Protein 6L3O (pdb70)

InterPro domains:
  IPR001753 Enoyl-CoA hydratase/isomerase-like domain [PF00378] (15-263)
  IPR018376 Enoyl-CoA hydratase/isomerase, conserved site [PS00166] (110-130)
  IPR029045 ClpP/crotonase-like domain superfamily [SSF52096] (8-266)
  IPR051683 Enoyl-CoA Hydratase/Isomerase Domain-Containing Protein [PTHR42964] (9-266)

Sequence (497 aa):
SKYEGRWTTVKVELEAGIAWVTLNRPEKRNAMSPTLNREMVDVLETLEQDADAGVLVLTGAGESWTAGMDLKEYFREVDAGPEILQEKIRREASQWQWKLLRLYAKPTIAMVNGWCFGGGFSPLVACDLAICANEATFGLSEINWGIPPGNLVSKAMADTVGHRQSLYYIMTGKTFDGRKAAEMGLVNDSVPLAELRETTRELALNLLEKNPVVLRAAKNGFKRCRELTWEQNEDYLYAKLDQSRLLDSKYEGRWTTVKVELEAGIAWVTLNRPEKRNAMSPTLNREMVDVLETLEQDADAGVLVLTGAGESWTAGMDLKEYFREVDAGPEILQEKIRREASQWQWKLLRLYAKPTIAMVNGWCFGGGFSPLVACDLAICANEATFGLSEINWGIPPGNLVSKAMADTVGHRQSLYYIMTGKTFDGRKAAEMGLVNDSVPLAELRETTRELALNLLEKNPVVLRAAKNGFKRCRELTWEQNEDYLYAKLDQSRLLDT

Solvent-accessible surface area: 23844 Å² total; per-residue (Å²): 109,120,13,137,79,129,23,112,11,6,120,8,88,43,49,63,22,0,0,3,2,19,0,46,27,54,159,118,104,0,10,8,1,3,50,0,7,85,23,2,24,56,0,4,62,30,0,4,56,13,99,93,1,25,0,7,0,10,8,9,15,57,147,2,0,0,33,1,76,11,57,147,43,22,96,173,49,20,110,91,27,84,52,21,43,24,58,60,6,117,54,22,15,11,28,0,8,60,104,18,5,55,52,7,5,25,5,1,0,0,9,0,21,6,78,0,30,6,17,0,0,3,0,2,27,3,4,34,51,5,7,0,0,51,106,0,32,0,0,1,29,16,78,106,169,65,81,104,26,40,66,61,1,48,116,7,0,65,43,44,5,43,134,196,66,9,74,98,16,33,132,50,8,112,78,11,73,0,96,60,0,20,122,11,39,7,9,92,53,7,15,50,83,103,96,4,108,96,41,0,66,104,45,0,60,62,21,52,139,86,59,93,19,68,29,27,19,61,25,14,1,123,30,79,29,138,102,51,81,236,137,97,16,109,106,45,75,142,52,50,92,67,68,13,174,151,36,105,103,124,12,133,76,131,22,112,12,4,99,4,78,52,62,92,19,2,0,8,1,12,0,47,23,58,131,102,96,0,11,4,1,2,49,0,6,90,23,2,22,56,0,2,65,28,0,7,51,14,100,89,2,25,0,6,0,9,11,8,16,60,115,1,0,0,38,1,82,11,102,154,54,46,94,163,47,22,109,92,24,87,53,22,39,27,47,53,4,122,48,20,8,11,27,0,0,61,104,14,5,56,56,7,4,22,6,2,0,0,15,0,21,6,73,0,31,6,5,0,0,3,0,2,25,3,4,33,50,5,6,0,0,34,108,0,33,0,0,1,24,13,78,110,183,67,95,102,26,36,58,59,0,47,119,8,0,65,42,44,5,44,138,198,65,8,73,106,14,31,132,52,7,114,80,11,69,0,132,61,0,30,126,12,38,8,9,94,56,21,19,57,86,106,98,4,123,78,35,0,86,102,46,0,66,73,22,49,149,93,59,89,16,71,29,24,18,63,26,14,1,121,30,78,30,136,104,50,81,234,140,100,14,108,108,46,74,148,55,50,86,82,69,8,155,131,35,77,150

Nearest PDB structures (foldseek):
  6l3o-assembly1_B  TM=1.004E+00  e=8.135E-52  Pseudomonas putida KT2440
  2j5i-assembly2_I  TM=1.001E+00  e=2.093E-46  Pseudomonas fluorescens
  2vss-assembly1_F  TM=9.925E-01  e=6.133E-47  Pseudomonas fluorescens
  2j5i-assembly1_A  TM=1.001E+00  e=3.025E-46  Pseudomonas fluorescens
  2vsu-assembly1_F  TM=9.927E-01  e=5.941E-46  Pseudomonas fluorescens

Structure (mmCIF, N/CA/C/O backbone):
data_6L3O
#
_entry.id   6L3O
#
_cell.length_a   87.745
_cell.length_b   87.745
_cell.length_c   198.223
_cell.angle_alpha   90.000
_cell.angle_beta   90.000
_cell.angle_gamma   120.000
#
_symmetry.space_group_name_H-M   'H 3'
#
loop_
_entity.id
_entity.type
_entity.pdbx_description
1 polymer 'Hydroxycinnamoyl-CoA hydratase-lyase'
2 water water
#
loop_
_atom_site.group_PDB
_atom_site.id
_atom_site.type_symbol
_atom_site.label_atom_id
_atom_site.label_alt_id
_atom_site.label_comp_id
_atom_site.label_asym_id
_atom_site.label_entity_id
_atom_site.label_seq_id
_atom_site.pdbx_PDB_ins_code
_atom_site.Cartn_x
_atom_site.Cartn_y
_atom_site.Cartn_z
_atom_site.occupancy
_atom_site.B_iso_or_equiv
_atom_site.auth_seq_id
_atom_site.auth_comp_id
_atom_site.auth_asym_id
_atom_site.auth_atom_id
_atom_site.pdbx_PDB_model_num
ATOM 1 N N . SER A 1 2 ? 1.094 -43.833 4.170 1.00 54.48 2 SER A N 1
ATOM 2 C CA . SER A 1 2 ? 0.213 -42.705 3.779 1.00 62.07 2 SER A CA 1
ATOM 3 C C . SER A 1 2 ? 0.226 -42.504 2.258 1.00 60.44 2 SER A C 1
ATOM 4 O O . SER A 1 2 ? 1.151 -42.943 1.618 1.00 71.62 2 SER A O 1
ATOM 7 N N . LYS A 1 3 ? -0.774 -41.800 1.741 1.00 63.15 3 LYS A N 1
ATOM 8 C CA . LYS A 1 3 ? -0.985 -41.551 0.289 1.00 56.60 3 LYS A CA 1
ATOM 9 C C . LYS A 1 3 ? 0.269 -41.097 -0.461 1.00 52.34 3 LYS A C 1
ATOM 10 O O . LYS A 1 3 ? 0.498 -41.622 -1.567 1.00 51.59 3 LYS A O 1
ATOM 16 N N . TYR A 1 4 ? 1.034 -40.155 0.092 1.00 42.22 4 TYR A N 1
ATOM 17 C CA . TYR A 1 4 ? 2.212 -39.635 -0.646 1.00 38.51 4 TYR A CA 1
ATOM 18 C C . TYR A 1 4 ? 3.543 -40.069 -0.025 1.00 39.03 4 TYR A C 1
ATOM 19 O O . TYR A 1 4 ? 4.552 -39.524 -0.389 1.00 36.93 4 TYR A O 1
ATOM 28 N N . GLU A 1 5 ? 3.542 -41.097 0.818 1.00 43.64 5 GLU A N 1
ATOM 29 C CA . GLU A 1 5 ? 4.788 -41.533 1.496 1.00 45.49 5 GLU A CA 1
ATOM 30 C C . GLU A 1 5 ? 5.912 -41.841 0.503 1.00 43.26 5 GLU A C 1
ATOM 31 O O . GLU A 1 5 ? 5.662 -42.527 -0.465 1.00 45.78 5 GLU A O 1
ATOM 37 N N . GLY A 1 6 ? 7.106 -41.328 0.785 1.00 39.76 6 GLY A N 1
ATOM 38 C CA . GLY A 1 6 ? 8.336 -41.571 0.013 1.00 41.76 6 GLY A CA 1
ATOM 39 C C . GLY A 1 6 ? 8.281 -41.133 -1.434 1.00 43.56 6 GLY A C 1
ATOM 40 O O . GLY A 1 6 ? 9.189 -41.488 -2.168 1.00 49.30 6 GLY A O 1
ATOM 41 N N . ARG A 1 7 ? 7.309 -40.309 -1.809 1.00 44.54 7 ARG A N 1
ATOM 42 C CA . ARG A 1 7 ? 7.157 -39.911 -3.235 1.00 40.74 7 ARG A CA 1
ATOM 43 C C . ARG A 1 7 ? 8.253 -38.931 -3.658 1.00 41.00 7 ARG A C 1
ATOM 44 O O . ARG A 1 7 ? 8.747 -39.051 -4.808 1.00 43.02 7 ARG A O 1
ATOM 52 N N . TRP A 1 8 ? 8.608 -37.979 -2.795 1.00 36.25 8 TRP A N 1
ATOM 53 C CA . TRP A 1 8 ? 9.600 -36.931 -3.131 1.00 34.77 8 TRP A CA 1
ATOM 54 C C . TRP A 1 8 ? 10.748 -36.981 -2.131 1.00 31.88 8 TRP A C 1
ATOM 55 O O . TRP A 1 8 ? 10.540 -37.253 -0.948 1.00 40.21 8 TRP A O 1
ATOM 66 N N . THR A 1 9 ? 11.936 -36.704 -2.621 1.00 32.02 9 THR A N 1
ATOM 67 C CA . THR A 1 9 ? 13.180 -36.760 -1.841 1.00 33.35 9 THR A CA 1
ATOM 68 C C . THR A 1 9 ? 13.355 -35.509 -0.984 1.00 35.34 9 THR A C 1
ATOM 69 O O . THR A 1 9 ? 14.013 -35.646 0.036 1.00 35.96 9 THR A O 1
ATOM 73 N N . THR A 1 10 ? 12.816 -34.336 -1.367 1.00 33.89 10 THR A N 1
ATOM 74 C CA . THR A 1 10 ? 13.102 -33.063 -0.661 1.00 32.74 10 THR A CA 1
ATOM 75 C C . THR A 1 10 ? 11.839 -32.456 -0.039 1.00 30.22 10 THR A C 1
ATOM 76 O O . THR A 1 10 ? 11.986 -31.390 0.562 1.00 32.43 10 THR A O 1
ATOM 80 N N . VAL A 1 11 ? 10.688 -33.103 -0.187 1.00 27.99 11 VAL A N 1
ATOM 81 C CA . VAL A 1 11 ? 9.340 -32.602 0.222 1.00 28.79 11 VAL A CA 1
ATOM 82 C C . VAL A 1 11 ? 8.524 -33.769 0.766 1.00 33.45 11 VAL A C 1
ATOM 83 O O . VAL A 1 11 ? 8.625 -34.913 0.200 1.00 31.78 11 VAL A O 1
ATOM 87 N N . LYS A 1 12 ? 7.749 -33.500 1.816 1.00 32.10 12 LYS A N 1
ATOM 88 C CA . LYS A 1 12 ? 6.768 -34.429 2.412 1.00 33.19 12 LYS A CA 1
ATOM 89 C C . LYS A 1 12 ? 5.368 -33.821 2.286 1.00 38.38 12 LYS A C 1
ATOM 90 O O . LYS A 1 12 ? 5.226 -32.601 2.529 1.00 34.83 12 LYS A O 1
ATOM 96 N N . VAL A 1 13 ? 4.376 -34.634 1.945 1.00 31.17 13 VAL A N 1
ATOM 97 C CA . VAL A 1 13 ? 2.950 -34.250 1.880 1.00 29.12 13 VAL A CA 1
ATOM 98 C C . VAL A 1 13 ? 2.169 -35.170 2.800 1.00 35.64 13 VAL A C 1
ATOM 99 O O . VAL A 1 13 ? 2.292 -36.376 2.596 1.00 34.82 13 VAL A O 1
ATOM 103 N N . GLU A 1 14 ? 1.431 -34.609 3.755 1.00 33.69 14 GLU A N 1
ATOM 104 C CA . GLU A 1 14 ? 0.452 -35.292 4.638 1.00 36.35 14 GLU A CA 1
ATOM 105 C C . GLU A 1 14 ? -0.931 -34.712 4.328 1.00 37.57 14 GLU A C 1
ATOM 106 O O . GLU A 1 14 ? -1.109 -33.497 4.481 1.00 36.90 14 GLU A O 1
ATOM 112 N N . LEU A 1 15 ? -1.878 -35.549 3.914 1.00 31.34 15 LEU A N 1
ATOM 113 C CA . LEU A 1 15 ? -3.280 -35.170 3.649 1.00 34.08 15 LEU A CA 1
ATOM 114 C C . LEU A 1 15 ? -4.127 -35.618 4.832 1.00 40.65 15 LEU A C 1
ATOM 115 O O . LEU A 1 15 ? -4.076 -36.810 5.191 1.00 38.87 15 LEU A O 1
ATOM 120 N N . GLU A 1 16 ? -4.903 -34.715 5.413 1.00 32.82 16 GLU A N 1
ATOM 121 C CA . GLU A 1 16 ? -5.841 -35.057 6.503 1.00 33.53 16 GLU A CA 1
ATOM 122 C C . GLU A 1 16 ? -6.953 -34.028 6.544 1.00 33.14 16 GLU A C 1
ATOM 123 O O . GLU A 1 16 ? -6.661 -32.814 6.511 1.00 32.75 16 GLU A O 1
ATOM 129 N N . ALA A 1 17 ? -8.191 -34.508 6.607 1.00 31.54 17 ALA A N 1
ATOM 130 C CA . ALA A 1 17 ? -9.392 -33.673 6.727 1.00 28.95 17 ALA A CA 1
ATOM 131 C C . ALA A 1 17 ? -9.458 -32.618 5.609 1.00 30.77 17 ALA A C 1
ATOM 132 O O . ALA A 1 17 ? -9.994 -31.521 5.882 1.00 30.21 17 ALA A O 1
ATOM 134 N N . GLY A 1 18 ? -8.975 -32.949 4.413 1.00 31.25 18 GLY A N 1
ATOM 135 C CA . GLY A 1 18 ? -9.023 -32.058 3.238 1.00 30.78 18 GLY A CA 1
ATOM 136 C C . GLY A 1 18 ? -7.833 -31.098 3.208 1.00 31.59 18 GLY A C 1
ATOM 137 O O . GLY A 1 18 ? -7.749 -30.318 2.213 1.00 29.74 18 GLY A O 1
ATOM 138 N N . ILE A 1 19 ? -6.961 -31.144 4.201 1.00 27.64 19 ILE A N 1
ATOM 139 C CA . ILE A 1 19 ? -5.767 -30.256 4.307 1.00 28.23 19 ILE A CA 1
ATOM 140 C C . ILE A 1 19 ? -4.551 -30.999 3.778 1.00 32.75 19 ILE A C 1
ATOM 141 O O . ILE A 1 19 ? -4.188 -32.058 4.349 1.00 31.04 19 ILE A O 1
ATOM 146 N N . ALA A 1 20 ? -3.903 -30.445 2.752 1.00 26.16 20 ALA A N 1
ATOM 147 C CA . ALA A 1 20 ? -2.603 -30.940 2.288 1.00 25.89 20 ALA A CA 1
ATOM 148 C C . ALA A 1 20 ? -1.493 -30.162 2.999 1.00 31.67 20 ALA A C 1
ATOM 149 O O . ALA A 1 20 ? -1.258 -28.962 2.666 1.00 25.79 20 ALA A O 1
ATOM 151 N N . TRP A 1 21 ? -0.879 -30.792 4.002 1.00 26.51 21 TRP A N 1
ATOM 152 C CA . TRP A 1 21 ? 0.280 -30.242 4.726 1.00 25.31 21 TRP A CA 1
ATOM 153 C C . TRP A 1 21 ? 1.517 -30.546 3.879 1.00 30.37 21 TRP A C 1
ATOM 154 O O . TRP A 1 21 ? 1.901 -31.733 3.714 1.00 29.30 21 TRP A O 1
ATOM 165 N N . VAL A 1 22 ? 2.088 -29.507 3.282 1.00 27.23 22 VAL A N 1
ATOM 166 C CA . VAL A 1 22 ? 3.274 -29.649 2.405 1.00 26.37 22 VAL A CA 1
ATOM 167 C C . VAL A 1 22 ? 4.456 -29.166 3.211 1.00 30.32 22 VAL A C 1
ATOM 168 O O . VAL A 1 22 ? 4.512 -27.985 3.524 1.00 26.75 22 VAL A O 1
ATOM 172 N N . THR A 1 23 ? 5.380 -30.073 3.542 1.00 25.16 23 THR A N 1
ATOM 173 C CA . THR A 1 23 ? 6.577 -29.763 4.344 1.00 26.26 23 THR A CA 1
ATOM 174 C C . THR A 1 23 ? 7.817 -29.818 3.455 1.00 29.20 23 THR A C 1
ATOM 175 O O . THR A 1 23 ? 8.159 -30.917 2.999 1.00 30.04 23 THR A O 1
ATOM 179 N N . LEU A 1 24 ? 8.455 -28.672 3.217 1.00 26.39 24 LEU A N 1
ATOM 180 C CA . LEU A 1 24 ? 9.842 -28.586 2.675 1.00 26.76 24 LEU A CA 1
ATOM 181 C C . LEU A 1 24 ? 10.725 -29.399 3.608 1.00 31.68 24 LEU A C 1
ATOM 182 O O . LEU A 1 24 ? 10.623 -29.174 4.842 1.00 29.33 24 LEU A O 1
ATOM 187 N N . ASN A 1 25 ? 11.470 -30.382 3.056 1.00 31.28 25 ASN A N 1
ATOM 188 C CA . ASN A 1 25 ? 12.030 -31.473 3.904 1.00 30.88 25 ASN A CA 1
ATOM 189 C C . ASN A 1 25 ? 13.523 -31.666 3.588 1.00 31.04 25 ASN A C 1
ATOM 190 O O . ASN A 1 25 ? 13.894 -32.726 3.125 1.00 33.76 25 ASN A O 1
ATOM 195 N N . ARG A 1 26 ? 14.351 -30.677 3.866 1.00 28.26 26 ARG A N 1
ATOM 196 C CA . ARG A 1 26 ? 15.833 -30.787 3.917 1.00 28.92 26 ARG A CA 1
ATOM 197 C C . ARG A 1 26 ? 16.296 -30.099 5.196 1.00 28.59 26 ARG A C 1
ATOM 198 O O . ARG A 1 26 ? 17.029 -29.117 5.189 1.00 29.81 26 ARG A O 1
ATOM 206 N N . PRO A 1 27 ? 15.838 -30.585 6.382 1.00 31.43 27 PRO A N 1
ATOM 207 C CA . PRO A 1 27 ? 16.033 -29.843 7.637 1.00 31.81 27 PRO A CA 1
ATOM 208 C C . PRO A 1 27 ? 17.492 -29.477 7.976 1.00 30.16 27 PRO A C 1
ATOM 209 O O . PRO A 1 27 ? 17.758 -28.362 8.488 1.00 31.43 27 PRO A O 1
ATOM 213 N N . GLU A 1 28 ? 18.436 -30.390 7.648 1.00 32.85 28 GLU A N 1
ATOM 214 C CA . GLU A 1 28 ? 19.880 -30.234 7.941 1.00 37.10 28 GLU A CA 1
ATOM 215 C C . GLU A 1 28 ? 20.455 -29.110 7.083 1.00 34.25 28 GLU A C 1
ATOM 216 O O . GLU A 1 28 ? 21.444 -28.494 7.508 1.00 36.45 28 GLU A O 1
ATOM 222 N N . LYS A 1 29 ? 19.826 -28.833 5.934 1.00 35.00 29 LYS A N 1
ATOM 223 C CA . LYS A 1 29 ? 20.215 -27.719 5.034 1.00 31.87 29 LYS A CA 1
ATOM 224 C C . LYS A 1 29 ? 19.196 -26.576 5.131 1.00 34.89 29 LYS A C 1
ATOM 225 O O . LYS A 1 29 ? 19.084 -25.794 4.155 1.00 33.97 29 LYS A O 1
ATOM 231 N N . ARG A 1 30 ? 18.472 -26.479 6.238 1.00 30.23 30 ARG A N 1
ATOM 232 C CA . ARG A 1 30 ? 17.485 -25.378 6.460 1.00 30.21 30 ARG A CA 1
ATOM 233 C C . ARG A 1 30 ? 16.483 -25.324 5.299 1.00 27.15 30 ARG A C 1
ATOM 234 O O . ARG A 1 30 ? 15.940 -24.211 5.008 1.00 26.88 30 ARG A O 1
ATOM 242 N N . ASN A 1 31 ? 16.142 -26.454 4.690 1.00 25.45 31 ASN A N 1
ATOM 243 C CA . ASN A 1 31 ? 15.137 -26.597 3.601 1.00 25.70 31 ASN A CA 1
ATOM 244 C C . ASN A 1 31 ? 15.549 -25.660 2.468 1.00 26.48 31 ASN A C 1
ATOM 245 O O . ASN A 1 31 ? 14.649 -25.124 1.840 1.00 26.21 31 ASN A O 1
ATOM 250 N N . ALA A 1 32 ? 16.843 -25.451 2.254 1.00 29.73 32 ALA A N 1
ATOM 251 C CA . ALA A 1 32 ? 17.342 -24.638 1.103 1.00 28.77 32 ALA A CA 1
ATOM 252 C C . ALA A 1 32 ? 16.718 -25.147 -0.209 1.00 30.17 32 ALA A C 1
ATOM 253 O O . ALA A 1 32 ? 16.500 -26.377 -0.405 1.00 29.25 32 ALA A O 1
ATOM 255 N N . MET A 1 33 ? 16.348 -24.219 -1.108 1.00 27.53 33 MET A N 1
ATOM 256 C CA . MET A 1 33 ? 15.617 -24.584 -2.334 1.00 29.90 33 MET A CA 1
ATOM 257 C C . MET A 1 33 ? 16.686 -24.884 -3.393 1.00 33.13 33 MET A C 1
ATOM 258 O O . MET A 1 33 ? 17.201 -23.983 -4.060 1.00 35.57 33 MET A O 1
ATOM 263 N N . SER A 1 34 ? 17.016 -26.150 -3.520 1.00 29.76 34 SER A N 1
ATOM 264 C CA . SER A 1 34 ? 17.886 -26.676 -4.603 1.00 30.50 34 SER A CA 1
ATOM 265 C C . SER A 1 34 ? 17.075 -26.836 -5.882 1.00 29.45 34 SER A C 1
ATOM 266 O O . SER A 1 34 ? 15.849 -26.969 -5.877 1.00 27.13 34 SER A O 1
ATOM 269 N N . PRO A 1 35 ? 17.728 -27.000 -7.054 1.00 31.67 35 PRO A N 1
ATOM 270 C CA . PRO A 1 35 ? 17.001 -27.383 -8.270 1.00 31.53 35 PRO A CA 1
ATOM 271 C C . PRO A 1 35 ? 16.145 -28.647 -8.107 1.00 31.13 35 PRO A C 1
ATOM 272 O O . PRO A 1 35 ? 15.061 -28.705 -8.646 1.00 27.43 35 PRO A O 1
ATOM 276 N N . THR A 1 36 ? 16.604 -29.666 -7.358 1.00 28.11 36 THR A N 1
ATOM 277 C CA . THR A 1 36 ? 15.738 -30.849 -7.164 1.00 29.95 36 THR A CA 1
ATOM 278 C C . THR A 1 36 ? 14.470 -30.476 -6.397 1.00 28.85 36 THR A C 1
ATOM 279 O O . THR A 1 36 ? 13.394 -30.989 -6.765 1.00 30.67 36 THR A O 1
ATOM 283 N N . LEU A 1 37 ? 14.587 -29.680 -5.337 1.00 30.98 37 LEU A N 1
ATOM 284 C CA . LEU A 1 37 ? 13.372 -29.283 -4.553 1.00 29.19 37 LEU A CA 1
ATOM 285 C C . LEU A 1 37 ? 12.437 -28.489 -5.470 1.00 26.36 37 LEU A C 1
ATOM 286 O O . LEU A 1 37 ? 11.201 -28.685 -5.413 1.00 27.31 37 LEU A O 1
ATOM 291 N N . ASN A 1 38 ? 12.982 -27.629 -6.326 1.00 30.12 38 ASN A N 1
ATOM 292 C CA . ASN A 1 38 ? 12.104 -26.853 -7.247 1.00 27.92 38 ASN A CA 1
ATOM 293 C C . ASN A 1 38 ? 11.338 -27.798 -8.173 1.00 29.11 38 ASN A C 1
ATOM 294 O O . ASN A 1 38 ? 10.109 -27.665 -8.327 1.00 27.59 38 ASN A O 1
ATOM 299 N N . ARG A 1 39 ? 12.002 -28.781 -8.791 1.00 27.43 39 ARG A N 1
ATOM 300 C CA . ARG A 1 39 ? 11.305 -29.699 -9.711 1.00 30.81 39 ARG A CA 1
ATOM 301 C C . ARG A 1 39 ? 10.248 -30.501 -8.944 1.00 27.20 39 ARG A C 1
ATOM 302 O O . ARG A 1 39 ? 9.153 -30.665 -9.489 1.00 28.16 39 ARG A O 1
ATOM 310 N N . GLU A 1 40 ? 10.572 -30.978 -7.729 1.00 29.46 40 GLU A N 1
ATOM 311 C CA . GLU A 1 40 ? 9.637 -31.789 -6.928 1.00 30.35 40 GLU A CA 1
ATOM 312 C C . GLU A 1 40 ? 8.448 -30.923 -6.531 1.00 28.50 40 GLU A C 1
ATOM 313 O O . GLU A 1 40 ? 7.313 -31.436 -6.566 1.00 27.92 40 GLU A O 1
ATOM 319 N N . MET A 1 41 ? 8.701 -29.661 -6.195 1.00 29.52 41 MET A N 1
ATOM 320 C CA . MET A 1 41 ? 7.579 -28.758 -5.778 1.00 28.28 41 MET A CA 1
ATOM 321 C C . MET A 1 41 ? 6.627 -28.435 -6.942 1.00 26.09 41 MET A C 1
ATOM 322 O O . MET A 1 41 ? 5.380 -28.392 -6.754 1.00 24.52 41 MET A O 1
ATOM 327 N N . VAL A 1 42 ? 7.143 -28.343 -8.171 1.00 29.13 42 VAL A N 1
ATOM 328 C CA . VAL A 1 42 ? 6.261 -28.236 -9.344 1.00 25.41 42 VAL A CA 1
ATOM 329 C C . VAL A 1 42 ? 5.346 -29.455 -9.381 1.00 26.70 42 VAL A C 1
ATOM 330 O O . VAL A 1 42 ? 4.135 -29.321 -9.562 1.00 25.70 42 VAL A O 1
ATOM 334 N N . ASP A 1 43 ? 5.918 -30.650 -9.198 1.00 29.57 43 ASP A N 1
ATOM 335 C CA . ASP A 1 43 ? 5.170 -31.930 -9.270 1.00 30.50 43 ASP A CA 1
ATOM 336 C C . ASP A 1 43 ? 4.130 -32.002 -8.142 1.00 26.82 43 ASP A C 1
ATOM 337 O O . ASP A 1 43 ? 2.968 -32.373 -8.369 1.00 28.00 43 ASP A O 1
ATOM 342 N N . VAL A 1 44 ? 4.526 -31.618 -6.938 1.00 28.43 44 VAL A N 1
ATOM 343 C CA . VAL A 1 44 ? 3.623 -31.532 -5.754 1.00 26.42 44 VAL A CA 1
ATOM 344 C C . VAL A 1 44 ? 2.402 -30.673 -6.067 1.00 26.02 44 VAL A C 1
ATOM 345 O O . VAL A 1 44 ? 1.305 -31.117 -5.825 1.00 25.16 44 VAL A O 1
ATOM 349 N N . LEU A 1 45 ? 2.601 -29.448 -6.561 1.00 26.87 45 LEU A N 1
ATOM 350 C CA . LEU A 1 45 ? 1.466 -28.522 -6.810 1.00 26.34 45 LEU A CA 1
ATOM 351 C C . LEU A 1 45 ? 0.556 -29.061 -7.920 1.00 23.70 45 LEU A C 1
ATOM 352 O O . LEU A 1 45 ? -0.653 -28.962 -7.807 1.00 27.07 45 LEU A O 1
ATOM 357 N N . GLU A 1 46 ? 1.126 -29.653 -8.977 1.00 26.84 46 GLU A N 1
ATOM 358 C CA . GLU A 1 46 ? 0.332 -30.164 -10.114 1.00 28.62 46 GLU A CA 1
ATOM 359 C C . GLU A 1 46 ? -0.484 -31.368 -9.644 1.00 25.31 46 GLU A C 1
ATOM 360 O O . GLU A 1 46 ? -1.681 -31.480 -9.982 1.00 26.52 46 GLU A O 1
ATOM 366 N N . THR A 1 47 ? 0.178 -32.215 -8.857 1.00 29.09 47 THR A N 1
ATOM 367 C CA . THR A 1 47 ? -0.431 -33.446 -8.271 1.00 29.32 47 THR A CA 1
ATOM 368 C C . THR A 1 47 ? -1.587 -33.030 -7.358 1.00 29.23 47 THR A C 1
ATOM 369 O O . THR A 1 47 ? -2.713 -33.503 -7.545 1.00 29.25 47 THR A O 1
ATOM 373 N N . LEU A 1 48 ? -1.332 -32.127 -6.406 1.00 29.20 48 LEU A N 1
ATOM 374 C CA . LEU A 1 48 ? -2.358 -31.725 -5.413 1.00 26.09 48 LEU A CA 1
ATOM 375 C C . LEU A 1 48 ? -3.502 -30.980 -6.094 1.00 25.77 48 LEU A C 1
ATOM 376 O O . LEU A 1 48 ? -4.617 -31.031 -5.612 1.00 28.44 48 LEU A O 1
ATOM 381 N N . GLU A 1 49 ? -3.264 -30.264 -7.187 1.00 27.28 49 GLU A N 1
ATOM 382 C CA . GLU A 1 49 ? -4.343 -29.505 -7.858 1.00 27.38 49 GLU A CA 1
ATOM 383 C C . GLU A 1 49 ? -5.435 -30.476 -8.313 1.00 27.25 49 GLU A C 1
ATOM 384 O O . GLU A 1 49 ? -6.558 -30.133 -8.276 1.00 25.90 49 GLU A O 1
ATOM 390 N N . GLN A 1 50 ? -5.038 -31.670 -8.750 1.00 31.40 50 GLN A N 1
ATOM 391 C CA . GLN A 1 50 ? -5.992 -32.651 -9.335 1.00 32.53 50 GLN A CA 1
ATOM 392 C C . GLN A 1 50 ? -6.414 -33.659 -8.261 1.00 31.95 50 GLN A C 1
ATOM 393 O O . GLN A 1 50 ? -7.321 -34.463 -8.576 1.00 35.56 50 GLN A O 1
ATOM 399 N N . ASP A 1 51 ? -5.882 -33.563 -7.037 1.00 29.88 51 ASP A N 1
ATOM 400 C CA . ASP A 1 51 ? -6.275 -34.440 -5.891 1.00 31.01 51 ASP A CA 1
ATOM 401 C C . ASP A 1 51 ? -7.572 -33.905 -5.297 1.00 32.33 51 ASP A C 1
ATOM 402 O O . ASP A 1 51 ? -7.537 -32.910 -4.561 1.00 32.80 51 ASP A O 1
ATOM 407 N N . ALA A 1 52 ? -8.699 -34.574 -5.575 1.00 34.67 52 ALA A N 1
ATOM 408 C CA . ALA A 1 52 ? -10.047 -34.178 -5.115 1.00 35.61 52 ALA A CA 1
ATOM 409 C C . ALA A 1 52 ? -10.150 -34.189 -3.581 1.00 31.92 52 ALA A C 1
ATOM 410 O O . ALA A 1 52 ? -11.058 -33.562 -3.066 1.00 38.22 52 ALA A O 1
ATOM 412 N N . ASP A 1 53 ? -9.222 -34.840 -2.887 1.00 32.04 53 ASP A N 1
ATOM 413 C CA . ASP A 1 53 ? -9.252 -34.981 -1.412 1.00 35.87 53 ASP A CA 1
ATOM 414 C C . ASP A 1 53 ? -8.434 -33.859 -0.761 1.00 33.52 53 ASP A C 1
ATOM 415 O O . ASP A 1 53 ? -8.355 -33.827 0.480 1.00 31.79 53 ASP A O 1
ATOM 420 N N . ALA A 1 54 ? -7.830 -32.964 -1.548 1.00 30.05 54 ALA A N 1
ATOM 421 C CA . ALA A 1 54 ? -7.048 -31.818 -1.012 1.00 30.85 54 ALA A CA 1
ATOM 422 C C . ALA A 1 54 ? -7.822 -30.537 -1.362 1.00 28.87 54 ALA A C 1
ATOM 423 O O . ALA A 1 54 ? -7.968 -30.226 -2.550 1.00 31.35 54 ALA A O 1
ATOM 425 N N . GLY A 1 55 ? -8.337 -29.834 -0.359 1.00 28.84 55 GLY A N 1
ATOM 426 C CA . GLY A 1 55 ? -9.144 -28.623 -0.577 1.00 28.26 55 GLY A CA 1
ATOM 427 C C . GLY A 1 55 ? -8.363 -27.356 -0.246 1.00 27.36 55 GLY A C 1
ATOM 428 O O . GLY A 1 55 ? -8.866 -26.266 -0.587 1.00 27.37 55 GLY A O 1
ATOM 429 N N . VAL A 1 56 ? -7.272 -27.490 0.496 1.00 26.96 56 VAL A N 1
ATOM 430 C CA . VAL A 1 56 ? -6.448 -26.345 0.988 1.00 27.31 56 VAL A CA 1
ATOM 431 C C . VAL A 1 56 ? -5.021 -26.850 1.159 1.00 26.76 56 VAL A C 1
ATOM 432 O O . VAL A 1 56 ? -4.773 -28.028 1.539 1.00 26.70 56 VAL A O 1
ATOM 436 N N . LEU A 1 57 ? -4.041 -26.017 0.847 1.00 23.97 57 LEU A N 1
ATOM 437 C CA . LEU A 1 57 ? -2.626 -26.361 0.989 1.00 24.55 57 LEU A CA 1
ATOM 438 C C . LEU A 1 57 ? -2.038 -25.497 2.091 1.00 26.67 57 LEU A C 1
ATOM 439 O O . LEU A 1 57 ? -2.278 -24.262 2.076 1.00 25.94 57 LEU A O 1
ATOM 444 N N . VAL A 1 58 ? -1.238 -26.130 2.942 1.00 23.41 58 VAL A N 1
ATOM 445 C CA . VAL A 1 58 ? -0.397 -25.439 3.942 1.00 23.58 58 VAL A 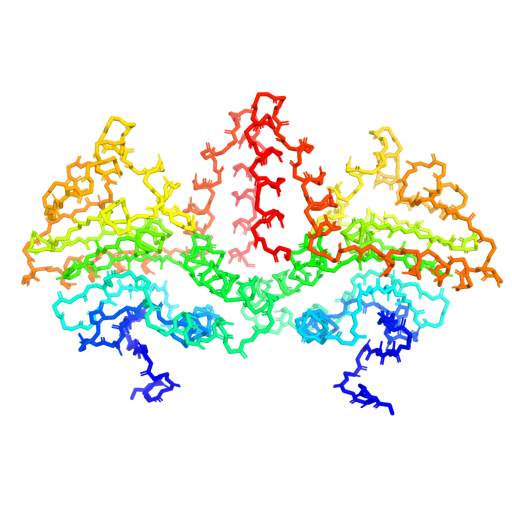CA 1
ATOM 446 C C . VAL A 1 58 ? 1.070 -25.708 3.619 1.00 27.71 58 VAL A C 1
ATOM 447 O O . VAL A 1 58 ? 1.488 -26.884 3.518 1.00 25.49 58 VAL A O 1
ATOM 451 N N . LEU A 1 59 ? 1.852 -24.659 3.385 1.00 23.22 59 LEU A N 1
ATOM 452 C CA . LEU A 1 59 ? 3.292 -24.785 3.061 1.00 24.10 59 LEU A CA 1
ATOM 453 C C . LEU A 1 59 ? 4.127 -24.467 4.302 1.00 25.51 59 LEU A C 1
ATOM 454 O O . LEU A 1 59 ? 4.062 -23.355 4.852 1.00 23.16 59 LEU A O 1
ATOM 459 N N . THR A 1 60 ? 4.889 -25.452 4.784 1.00 22.74 60 THR A N 1
ATOM 460 C CA . THR A 1 60 ? 5.686 -25.323 6.021 1.00 23.64 60 THR A CA 1
ATOM 461 C C . THR A 1 60 ? 7.036 -26.007 5.799 1.00 21.34 60 THR A C 1
ATOM 462 O O . THR A 1 60 ? 7.288 -26.516 4.681 1.00 24.26 60 THR A O 1
ATOM 466 N N . GLY A 1 61 ? 7.893 -25.934 6.801 1.00 25.24 61 GLY A N 1
ATOM 467 C CA . GLY A 1 61 ? 9.272 -26.438 6.781 1.00 23.23 61 GLY A CA 1
ATOM 468 C C . GLY A 1 61 ? 9.515 -27.448 7.891 1.00 24.93 61 GLY A C 1
ATOM 469 O O . GLY A 1 61 ? 9.015 -27.277 9.010 1.00 24.04 61 GLY A O 1
ATOM 470 N N . ALA A 1 62 ? 10.413 -28.390 7.613 1.00 25.54 62 ALA A N 1
ATOM 471 C CA . ALA A 1 62 ? 10.854 -29.378 8.613 1.00 27.16 62 ALA A CA 1
ATOM 472 C C . ALA A 1 62 ? 11.899 -28.746 9.517 1.00 27.45 62 ALA A C 1
ATOM 473 O O . ALA A 1 62 ? 12.709 -27.925 9.096 1.00 27.92 62 ALA A O 1
ATOM 475 N N . GLY A 1 63 ? 11.948 -29.149 10.795 1.00 26.79 63 GLY A N 1
ATOM 476 C CA . GLY A 1 63 ? 12.990 -28.625 11.663 1.00 25.02 63 GLY A CA 1
ATOM 477 C C . GLY A 1 63 ? 12.731 -27.169 11.998 1.00 24.08 63 GLY A C 1
ATOM 478 O O . GLY A 1 63 ? 11.545 -26.770 12.052 1.00 23.62 63 GLY A O 1
ATOM 479 N N . GLU A 1 64 ? 13.799 -26.444 12.283 1.00 24.59 64 GLU A N 1
ATOM 480 C CA . GLU A 1 64 ? 13.744 -25.065 12.822 1.00 24.21 64 GLU A CA 1
ATOM 481 C C . GLU A 1 64 ? 13.643 -24.055 11.680 1.00 25.05 64 GLU A C 1
ATOM 482 O O . GLU A 1 64 ? 13.603 -22.882 11.995 1.00 26.17 64 GLU A O 1
ATOM 488 N N . SER A 1 65 ? 13.583 -24.550 10.460 1.00 25.52 65 SER A N 1
ATOM 489 C CA . SER A 1 65 ? 13.528 -23.667 9.258 1.00 24.77 65 SER A CA 1
ATOM 490 C C . SER A 1 65 ? 12.200 -23.731 8.555 1.00 24.00 65 SER A C 1
ATOM 491 O O . SER A 1 65 ? 11.545 -24.793 8.407 1.00 22.85 65 SER A O 1
ATOM 494 N N . TRP A 1 66 ? 11.810 -22.579 7.976 1.00 25.43 66 TRP A N 1
ATOM 495 C CA . TRP A 1 66 ? 10.796 -22.627 6.920 1.00 23.18 66 TRP A CA 1
ATOM 496 C C . TRP A 1 66 ? 11.561 -22.857 5.617 1.00 24.75 66 TRP A C 1
ATOM 497 O O . TRP A 1 66 ? 11.601 -24.004 5.153 1.00 24.45 66 TRP A O 1
ATOM 508 N N . THR A 1 67 ? 12.288 -21.857 5.108 1.00 24.80 67 THR A N 1
ATOM 509 C CA . THR A 1 67 ? 13.363 -22.114 4.115 1.00 25.07 67 THR A CA 1
ATOM 510 C C . THR A 1 67 ? 14.398 -21.029 4.255 1.00 25.49 67 THR A C 1
ATOM 511 O O . THR A 1 67 ? 14.018 -19.849 4.361 1.00 26.60 67 THR A O 1
ATOM 515 N N . ALA A 1 68 ? 15.672 -21.409 4.238 1.00 27.19 68 ALA A N 1
ATOM 516 C CA . ALA A 1 68 ? 16.808 -20.474 4.243 1.00 27.10 68 ALA A CA 1
ATOM 517 C C . ALA A 1 68 ? 16.964 -19.785 2.880 1.00 25.48 68 ALA A C 1
ATOM 518 O O . ALA A 1 68 ? 17.810 -18.874 2.805 1.00 31.56 68 ALA A O 1
ATOM 520 N N . GLY A 1 69 ? 16.198 -20.180 1.870 1.00 26.31 69 GLY A N 1
ATOM 521 C CA . GLY A 1 69 ? 16.286 -19.555 0.533 1.00 29.66 69 GLY A CA 1
ATOM 522 C C . GLY A 1 69 ? 17.041 -20.457 -0.430 1.00 32.44 69 GLY A C 1
ATOM 523 O O . GLY A 1 69 ? 16.933 -21.685 -0.320 1.00 31.26 69 GLY A O 1
ATOM 524 N N . MET A 1 70 ? 17.737 -19.879 -1.394 1.00 37.46 70 MET A N 1
ATOM 525 C CA . MET A 1 70 ? 18.299 -20.706 -2.478 1.00 41.23 70 MET A CA 1
ATOM 526 C C . MET A 1 70 ? 19.460 -21.525 -1.906 1.00 36.40 70 MET A C 1
ATOM 527 O O . MET A 1 70 ? 20.186 -21.039 -1.011 1.00 37.92 70 MET A O 1
ATOM 532 N N . ASP A 1 71 ? 19.555 -22.775 -2.344 1.00 40.42 71 ASP A N 1
ATOM 533 C CA . ASP A 1 71 ? 20.747 -23.626 -2.112 1.00 42.96 71 ASP A CA 1
ATOM 534 C C . ASP A 1 71 ? 21.821 -23.186 -3.100 1.00 46.80 71 ASP A C 1
ATOM 535 O O . ASP A 1 71 ? 21.770 -23.700 -4.232 1.00 44.89 71 ASP A O 1
ATOM 540 N N . LEU A 1 72 ? 22.697 -22.254 -2.714 1.00 53.77 72 LEU A N 1
ATOM 541 C CA . LEU A 1 72 ? 23.752 -21.714 -3.626 1.00 65.48 72 LEU A CA 1
ATOM 542 C C . LEU A 1 72 ? 24.593 -22.872 -4.175 1.00 65.68 72 LEU A C 1
ATOM 543 O O . LEU A 1 72 ? 24.783 -22.925 -5.418 1.00 67.46 72 LEU A O 1
ATOM 548 N N . LYS A 1 73 ? 25.017 -23.782 -3.288 1.00 57.01 73 LYS A N 1
ATOM 549 C CA . LYS A 1 73 ? 25.966 -24.874 -3.606 1.00 59.24 73 LYS A CA 1
ATOM 550 C C . LYS A 1 73 ? 25.402 -25.709 -4.758 1.00 57.55 73 LYS A C 1
ATOM 551 O O . LYS A 1 73 ? 26.076 -25.792 -5.812 1.00 54.52 73 LYS A O 1
ATOM 557 N N . GLU A 1 74 ? 24.198 -26.263 -4.597 1.00 56.77 74 GLU A N 1
ATOM 558 C CA . GLU A 1 74 ? 23.565 -27.176 -5.588 1.00 57.47 74 GLU A CA 1
ATOM 559 C C . GLU A 1 74 ? 23.155 -26.420 -6.862 1.00 55.91 74 GLU A C 1
ATOM 560 O O . GLU A 1 74 ? 23.253 -27.030 -7.942 1.00 50.62 74 GLU A O 1
ATOM 566 N N . TYR A 1 75 ? 22.741 -25.148 -6.768 1.00 51.76 75 TYR A N 1
ATOM 567 C CA . TYR A 1 75 ? 22.419 -24.325 -7.965 1.00 55.90 75 TYR A CA 1
ATOM 568 C C . TYR A 1 75 ? 23.668 -24.249 -8.858 1.00 62.40 75 TYR A C 1
ATOM 569 O O . TYR A 1 75 ? 23.555 -24.647 -10.040 1.00 54.43 75 TYR A O 1
ATOM 578 N N . PHE A 1 76 ? 24.802 -23.777 -8.306 1.00 58.92 76 PHE A N 1
ATOM 579 C CA . PHE A 1 76 ? 26.087 -23.520 -9.033 1.00 68.31 76 PHE A CA 1
ATOM 580 C C . PHE A 1 76 ? 26.738 -24.817 -9.540 1.00 65.41 76 PHE A C 1
ATOM 581 O O . PHE A 1 76 ? 27.440 -24.744 -10.586 1.00 58.50 76 PHE A O 1
ATOM 589 N N . ARG A 1 77 ? 26.521 -25.938 -8.841 1.00 57.86 77 ARG A N 1
ATOM 590 C CA . ARG A 1 77 ? 26.941 -27.295 -9.279 1.00 65.65 77 ARG A CA 1
ATOM 591 C C . ARG A 1 77 ? 26.210 -27.631 -10.585 1.00 63.62 77 ARG A C 1
ATOM 592 O O . ARG A 1 77 ? 26.883 -28.090 -11.534 1.00 69.86 77 ARG A O 1
ATOM 600 N N . GLU A 1 78 ? 24.893 -27.400 -10.652 1.00 57.43 78 GLU A N 1
ATOM 601 C CA . GLU A 1 78 ? 24.096 -27.702 -11.867 1.00 55.26 78 GLU A CA 1
ATOM 602 C C . GLU A 1 78 ? 24.467 -26.711 -12.980 1.00 56.14 78 GLU A C 1
ATOM 603 O O . GLU A 1 78 ? 24.750 -27.201 -14.082 1.00 55.25 78 GLU A O 1
ATOM 609 N N . VAL A 1 79 ? 24.491 -25.394 -12.722 1.00 57.24 79 VAL A N 1
ATOM 610 C CA . VAL A 1 79 ? 24.613 -24.363 -13.804 1.00 66.04 79 VAL A CA 1
ATOM 611 C C . VAL A 1 79 ? 26.012 -24.456 -14.429 1.00 74.91 79 VAL A C 1
ATOM 612 O O . VAL A 1 79 ? 26.076 -24.667 -15.662 1.00 77.21 79 VAL A O 1
ATOM 616 N N . ASP A 1 80 ? 27.070 -24.309 -13.612 1.00 84.81 80 ASP A N 1
ATOM 617 C CA . ASP A 1 80 ? 28.500 -24.219 -14.038 1.00 85.46 80 ASP A CA 1
ATOM 618 C C . ASP A 1 80 ? 28.887 -25.481 -14.833 1.00 83.29 80 ASP A C 1
ATOM 619 O O . ASP A 1 80 ? 29.738 -25.361 -15.738 1.00 86.61 80 ASP A O 1
ATOM 624 N N . ALA A 1 81 ? 28.280 -26.635 -14.524 1.00 79.24 81 ALA A N 1
ATOM 625 C CA . ALA A 1 81 ? 28.390 -27.898 -15.297 1.00 77.67 81 ALA A CA 1
ATOM 626 C C . ALA A 1 81 ? 27.969 -27.663 -16.758 1.00 79.65 81 ALA A C 1
ATOM 627 O O . ALA A 1 81 ? 28.771 -27.959 -17.663 1.00 86.50 81 ALA A O 1
ATOM 629 N N . GLY A 1 82 ? 26.765 -27.124 -16.972 1.00 70.52 82 GLY A N 1
ATOM 630 C CA . GLY A 1 82 ? 26.064 -27.156 -18.268 1.00 59.91 82 GLY A CA 1
ATOM 631 C C . GLY A 1 82 ? 26.265 -25.880 -19.080 1.00 57.29 82 GLY A C 1
ATOM 632 O O . GLY A 1 82 ? 26.901 -24.921 -18.629 1.00 49.69 82 GLY A O 1
ATOM 633 N N . PRO A 1 83 ? 25.714 -25.841 -20.317 1.00 52.08 83 PRO A N 1
ATOM 634 C CA . PRO A 1 83 ? 25.676 -24.612 -21.117 1.00 50.06 83 PRO A CA 1
ATOM 635 C C . PRO A 1 83 ? 24.845 -23.481 -20.474 1.00 49.50 83 PRO A C 1
ATOM 636 O O . PRO A 1 83 ? 24.088 -23.703 -19.549 1.00 37.86 83 PRO A O 1
ATOM 640 N N . GLU A 1 84 ? 25.016 -22.261 -20.971 1.00 47.66 84 GLU A N 1
ATOM 641 C CA . GLU A 1 84 ? 24.304 -21.052 -20.483 1.00 45.53 84 GLU A CA 1
ATOM 642 C C . GLU A 1 84 ? 22.811 -21.379 -20.303 1.00 41.85 84 GLU A C 1
ATOM 643 O O . GLU A 1 84 ? 22.229 -21.007 -19.269 1.00 43.85 84 GLU A O 1
ATOM 649 N N . ILE A 1 85 ? 22.229 -22.092 -21.269 1.00 39.49 85 ILE A N 1
ATOM 650 C CA . ILE A 1 85 ? 20.766 -22.337 -21.398 1.00 38.20 85 ILE A CA 1
ATOM 651 C C . ILE A 1 85 ? 20.260 -23.162 -20.220 1.00 39.68 85 ILE A C 1
ATOM 652 O O . ILE A 1 85 ? 19.055 -23.155 -19.998 1.00 37.25 85 ILE A O 1
ATOM 657 N N . LEU A 1 86 ? 21.118 -23.863 -19.478 1.00 36.51 86 LEU A N 1
ATOM 658 C CA . LEU A 1 86 ? 20.616 -24.599 -18.285 1.00 39.03 86 LEU A CA 1
ATOM 659 C C . LEU A 1 86 ? 20.114 -23.581 -17.250 1.00 34.58 86 LEU A C 1
ATOM 660 O O . LEU A 1 86 ? 19.059 -23.851 -16.601 1.00 36.08 86 LEU A O 1
ATOM 665 N N . GLN A 1 87 ? 20.786 -22.436 -17.099 1.00 36.79 87 GLN A N 1
ATOM 666 C CA . GLN A 1 87 ? 20.337 -21.405 -16.113 1.00 34.29 87 GLN A CA 1
ATOM 667 C C . GLN A 1 87 ? 18.895 -20.953 -16.428 1.00 36.28 87 GLN A C 1
ATOM 668 O O . GLN A 1 87 ? 18.117 -20.751 -15.472 1.00 36.03 87 GLN A O 1
ATOM 674 N N . GLU A 1 88 ? 18.501 -20.802 -17.6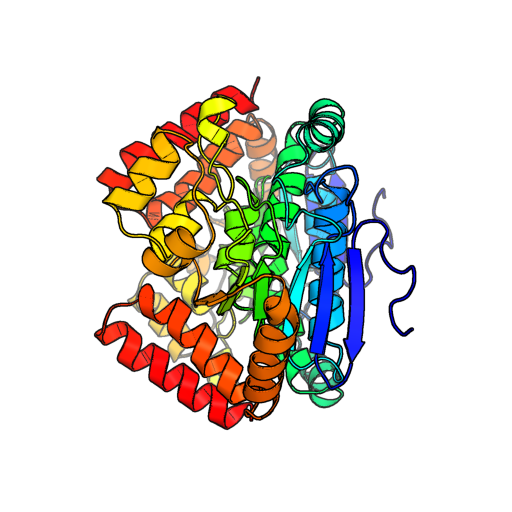96 1.00 35.62 88 GLU A N 1
ATOM 675 C CA . GLU A 1 88 ? 17.105 -20.403 -18.069 1.00 39.23 88 GLU A CA 1
ATOM 676 C C . GLU A 1 88 ? 16.105 -21.417 -17.486 1.00 36.96 88 GLU A C 1
ATOM 677 O O . GLU A 1 88 ? 15.114 -21.021 -16.808 1.00 31.65 88 GLU A O 1
ATOM 683 N N . LYS A 1 89 ? 16.372 -22.710 -17.657 1.00 30.79 89 LYS A N 1
ATOM 684 C CA . LYS A 1 89 ? 15.481 -23.797 -17.193 1.00 32.06 89 LYS A CA 1
ATOM 685 C C . LYS A 1 89 ? 15.433 -23.788 -15.656 1.00 28.76 89 LYS A C 1
ATOM 686 O O . LYS A 1 89 ? 14.328 -23.891 -15.100 1.00 29.18 89 LYS A O 1
ATOM 692 N N . ILE A 1 90 ? 16.587 -23.638 -15.012 1.00 29.22 90 ILE A N 1
ATOM 693 C CA . ILE A 1 90 ? 16.688 -23.690 -13.526 1.00 28.98 90 ILE A CA 1
ATOM 694 C C . ILE A 1 90 ? 15.868 -22.508 -12.963 1.00 28.34 90 ILE A C 1
ATOM 695 O O . ILE A 1 90 ? 15.087 -22.710 -12.030 1.00 27.16 90 ILE A O 1
ATOM 700 N N . ARG A 1 91 ? 16.004 -21.322 -13.542 1.00 30.18 91 ARG A N 1
ATOM 701 C CA . ARG A 1 91 ? 15.286 -20.120 -13.020 1.00 26.85 91 ARG A CA 1
ATOM 702 C C . ARG A 1 91 ? 13.799 -20.347 -13.233 1.00 26.50 91 ARG A C 1
ATOM 703 O O . ARG A 1 91 ? 12.972 -20.010 -12.351 1.00 27.79 91 ARG A O 1
ATOM 711 N N . ARG A 1 92 ? 13.438 -20.961 -14.351 1.00 28.94 92 ARG A N 1
ATOM 712 C CA . ARG A 1 92 ? 12.016 -21.130 -14.698 1.00 26.70 92 ARG A CA 1
ATOM 713 C C . ARG A 1 92 ? 11.389 -22.120 -13.706 1.00 26.87 92 ARG A C 1
ATOM 714 O O . ARG A 1 92 ? 10.195 -21.949 -13.365 1.00 27.14 92 ARG A O 1
ATOM 722 N N . GLU A 1 93 ? 12.131 -23.174 -13.351 1.00 26.91 93 GLU A N 1
ATOM 723 C CA . GLU A 1 93 ? 11.658 -24.223 -12.398 1.00 26.12 93 GLU A CA 1
ATOM 724 C C . GLU A 1 93 ? 11.393 -23.554 -11.046 1.00 23.82 93 GLU A C 1
ATOM 725 O O . GLU A 1 93 ? 10.429 -23.926 -10.405 1.00 26.27 93 GLU A O 1
ATOM 731 N N . ALA A 1 94 ? 12.283 -22.669 -10.622 1.00 25.63 94 ALA A N 1
ATOM 732 C CA . ALA A 1 94 ? 12.151 -21.940 -9.341 1.00 25.39 94 ALA A CA 1
ATOM 733 C C . ALA A 1 94 ? 10.864 -21.115 -9.436 1.00 27.04 94 ALA A C 1
ATOM 734 O O . ALA A 1 94 ? 9.952 -21.277 -8.634 1.00 24.49 94 ALA A O 1
ATOM 736 N N . SER A 1 95 ? 10.738 -20.309 -10.480 1.00 24.72 95 SER A N 1
ATOM 737 C CA . SER A 1 95 ? 9.514 -19.473 -10.650 1.00 23.17 95 SER A CA 1
ATOM 738 C C . SER A 1 95 ? 8.251 -20.318 -10.719 1.00 23.75 95 SER A C 1
ATOM 739 O O . SER A 1 95 ? 7.171 -19.905 -10.191 1.00 23.03 95 SER A O 1
ATOM 742 N N . GLN A 1 96 ? 8.328 -21.464 -11.399 1.00 23.15 96 GLN A N 1
ATOM 743 C CA . GLN A 1 96 ? 7.137 -22.294 -11.698 1.00 24.98 96 GLN A CA 1
ATOM 744 C C . GLN A 1 96 ? 6.392 -22.661 -10.411 1.00 22.46 96 GLN A C 1
ATOM 745 O O . GLN A 1 96 ? 5.179 -22.416 -10.372 1.00 24.97 96 GLN A O 1
ATOM 751 N N . TRP A 1 97 ? 7.086 -23.205 -9.417 1.00 24.23 97 TRP A N 1
ATOM 752 C CA . TRP A 1 97 ? 6.426 -23.574 -8.142 1.00 24.10 97 TRP A CA 1
ATOM 753 C C . TRP A 1 97 ? 6.297 -22.375 -7.219 1.00 23.09 97 TRP A C 1
ATOM 754 O O . TRP A 1 97 ? 5.246 -22.353 -6.549 1.00 24.93 97 TRP A O 1
ATOM 765 N N . GLN A 1 98 ? 7.225 -21.416 -7.274 1.00 23.21 98 GLN A N 1
ATOM 766 C CA . GLN A 1 98 ? 7.305 -20.417 -6.184 1.00 25.96 98 GLN A CA 1
ATOM 767 C C . GLN A 1 98 ? 6.156 -19.450 -6.376 1.00 25.61 98 GLN A C 1
ATOM 768 O O . GLN A 1 98 ? 5.668 -18.879 -5.372 1.00 25.38 98 GLN A O 1
ATOM 774 N N . TRP A 1 99 ? 5.789 -19.184 -7.623 1.00 23.01 99 TRP A N 1
ATOM 775 C CA . TRP A 1 99 ? 4.664 -18.233 -7.840 1.00 21.09 99 TRP A CA 1
ATOM 776 C C . TRP A 1 99 ? 3.871 -18.434 -9.134 1.00 19.39 99 TRP A C 1
ATOM 777 O O . TRP A 1 99 ? 2.671 -18.097 -9.126 1.00 22.48 99 TRP A O 1
ATOM 788 N N . LYS A 1 100 ? 4.422 -18.954 -10.241 1.00 21.11 100 LYS A N 1
ATOM 789 C CA . LYS A 1 100 ? 3.622 -19.083 -11.490 1.00 22.81 100 LYS A CA 1
ATOM 790 C C . LYS A 1 100 ? 2.446 -20.029 -11.293 1.00 23.46 100 LYS A C 1
ATOM 791 O O . LYS A 1 100 ? 1.353 -19.684 -11.676 1.00 25.02 100 LYS A O 1
ATOM 797 N N . LEU A 1 101 ? 2.642 -21.157 -10.616 1.00 23.01 101 LEU A N 1
ATOM 798 C CA . LEU A 1 101 ? 1.503 -22.023 -10.232 1.00 24.36 101 LEU A CA 1
ATOM 799 C C . LEU A 1 101 ? 0.887 -21.552 -8.912 1.00 21.64 101 LEU A C 1
ATOM 800 O O . LEU A 1 101 ? -0.299 -21.671 -8.790 1.00 26.26 101 LEU A O 1
ATOM 805 N N . LEU A 1 102 ? 1.712 -21.093 -7.952 1.00 21.93 102 LEU A N 1
ATOM 806 C CA . LEU A 1 102 ? 1.306 -20.951 -6.543 1.00 22.33 102 LEU A CA 1
ATOM 807 C C . LEU A 1 102 ? 0.506 -19.648 -6.330 1.00 23.32 102 LEU A C 1
ATOM 808 O O . LEU A 1 102 ? -0.457 -19.653 -5.569 1.00 22.84 102 LEU A O 1
ATOM 813 N N . ARG A 1 103 ? 0.886 -18.525 -6.963 1.00 21.17 103 ARG A N 1
ATOM 814 C CA . ARG A 1 103 ? 0.271 -17.225 -6.582 1.00 20.71 103 ARG A CA 1
ATOM 815 C C . ARG A 1 103 ? -1.226 -17.256 -6.917 1.00 21.04 103 ARG A C 1
ATOM 816 O O . ARG A 1 103 ? -2.019 -16.688 -6.141 1.00 21.32 103 ARG A O 1
ATOM 824 N N . LEU A 1 104 ? -1.600 -17.771 -8.095 1.00 20.54 104 LEU A N 1
ATOM 825 C CA . LEU A 1 104 ? -3.006 -17.849 -8.533 1.00 21.57 104 LEU A CA 1
ATOM 826 C C . LEU A 1 104 ? -3.415 -19.319 -8.587 1.00 23.31 104 LEU A C 1
ATOM 827 O O . LEU A 1 104 ? -4.213 -19.705 -9.494 1.00 23.06 104 LEU A O 1
ATOM 832 N N . TYR A 1 105 ? -2.998 -20.089 -7.594 1.00 22.65 105 TYR A N 1
ATOM 833 C CA . TYR A 1 105 ? -3.343 -21.543 -7.492 1.00 22.29 105 TYR A CA 1
ATOM 834 C C . TYR A 1 105 ? -4.850 -21.716 -7.349 1.00 24.21 105 TYR A C 1
ATOM 835 O O . TYR A 1 105 ? -5.550 -20.904 -6.765 1.00 21.49 105 TYR A O 1
ATOM 844 N N . ALA A 1 106 ? -5.371 -22.820 -7.880 1.00 24.37 106 ALA A N 1
ATOM 845 C CA . ALA A 1 106 ? -6.825 -23.052 -7.935 1.00 25.49 106 ALA A CA 1
ATOM 846 C C . ALA A 1 106 ? -7.404 -23.244 -6.526 1.00 25.79 106 ALA A C 1
ATOM 847 O O . ALA A 1 106 ? -8.608 -22.972 -6.370 1.00 26.62 106 ALA A O 1
ATOM 849 N N . LYS A 1 107 ? -6.600 -23.731 -5.584 1.00 23.30 107 LYS A N 1
ATOM 850 C CA . LYS A 1 107 ? -7.027 -23.999 -4.199 1.00 24.60 107 LYS A CA 1
ATOM 851 C C . LYS A 1 107 ? -6.462 -22.930 -3.279 1.00 22.24 107 LYS A C 1
ATOM 852 O O . LYS A 1 107 ? -5.369 -22.406 -3.556 1.00 23.56 107 LYS A O 1
ATOM 858 N N . PRO A 1 108 ? -7.136 -22.632 -2.148 1.00 23.07 108 PRO A N 1
ATOM 859 C CA . PRO A 1 108 ? -6.558 -21.755 -1.144 1.00 22.55 108 PRO A CA 1
ATOM 860 C C . PRO A 1 108 ? -5.231 -22.270 -0.593 1.00 22.59 108 PRO A C 1
ATOM 861 O O . PRO A 1 108 ? -5.006 -23.477 -0.412 1.00 24.49 108 PRO A O 1
ATOM 865 N N . THR A 1 109 ? -4.317 -21.334 -0.357 1.00 21.65 109 THR A N 1
ATOM 866 C CA . THR A 1 109 ? -2.961 -21.622 0.117 1.00 22.47 109 THR A CA 1
ATOM 867 C C . THR A 1 109 ? -2.623 -20.769 1.325 1.00 22.90 109 THR A C 1
ATOM 868 O O . THR A 1 109 ? -3.038 -19.614 1.402 1.00 22.45 109 THR A O 1
ATOM 872 N N . ILE A 1 110 ? -1.913 -21.389 2.262 1.00 22.22 110 ILE A N 1
ATOM 873 C CA . ILE A 1 110 ? -1.484 -20.736 3.524 1.00 21.81 110 ILE A CA 1
ATOM 874 C C . ILE A 1 110 ? -0.035 -21.087 3.771 1.00 23.73 110 ILE A C 1
ATOM 875 O O . ILE A 1 110 ? 0.327 -22.303 3.903 1.00 21.63 110 ILE A O 1
ATOM 880 N N . ALA A 1 111 ? 0.792 -20.098 3.942 1.00 21.13 111 ALA A N 1
ATOM 881 C CA . ALA A 1 111 ? 2.159 -20.320 4.421 1.00 22.09 111 ALA A CA 1
ATOM 882 C C . ALA A 1 111 ? 2.148 -20.400 5.944 1.00 23.44 111 ALA A C 1
ATOM 883 O O . ALA A 1 111 ? 1.611 -19.529 6.600 1.00 21.49 111 ALA A O 1
ATOM 885 N N . MET A 1 112 ? 2.761 -21.438 6.503 1.00 21.50 112 MET A N 1
ATOM 886 C CA . MET A 1 112 ? 2.853 -21.632 7.962 1.00 22.02 112 MET A CA 1
ATOM 887 C C . MET A 1 112 ? 4.323 -21.549 8.345 1.00 23.33 112 MET A C 1
ATOM 888 O O . MET A 1 112 ? 5.055 -22.530 8.183 1.00 23.41 112 MET A O 1
ATOM 893 N N . VAL A 1 113 ? 4.764 -20.339 8.682 1.00 22.88 113 VAL A N 1
ATOM 894 C CA . VAL A 1 113 ? 6.201 -20.009 8.824 1.00 22.08 113 VAL A CA 1
ATOM 895 C C . VAL A 1 113 ? 6.656 -20.341 10.243 1.00 23.11 113 VAL A C 1
ATOM 896 O O . VAL A 1 113 ? 6.491 -19.535 11.143 1.00 22.18 113 VAL A O 1
ATOM 900 N N . ASN A 1 114 ? 7.274 -21.526 10.384 1.00 23.46 114 ASN A N 1
ATOM 901 C CA . ASN A 1 114 ? 7.677 -22.082 11.705 1.00 22.42 114 ASN A CA 1
ATOM 902 C C . ASN A 1 114 ? 9.021 -21.539 12.185 1.00 24.84 114 ASN A C 1
ATOM 903 O O . ASN A 1 114 ? 9.307 -21.616 13.386 1.00 26.44 114 ASN A O 1
ATOM 908 N N . GLY A 1 115 ? 9.880 -21.069 11.283 1.00 22.29 115 GLY A N 1
ATOM 909 C CA . GLY A 1 115 ? 11.258 -20.689 11.617 1.00 23.97 115 GLY A CA 1
ATOM 910 C C . GLY A 1 115 ? 11.853 -19.825 10.545 1.00 27.88 115 GLY A C 1
ATOM 911 O O . GLY A 1 115 ? 11.134 -18.986 10.005 1.00 27.80 115 GLY A O 1
ATOM 912 N N . TRP A 1 116 ? 13.144 -20.014 10.304 1.00 24.21 116 TRP A N 1
ATOM 913 C CA . TRP A 1 116 ? 13.969 -19.192 9.394 1.00 22.35 116 TRP A CA 1
ATOM 914 C C . TRP A 1 116 ? 13.247 -19.062 8.068 1.00 22.56 116 TRP A C 1
ATOM 915 O O . TRP A 1 116 ? 12.884 -20.093 7.454 1.00 22.86 116 TRP A O 1
ATOM 926 N N . CYS A 1 117 ? 13.168 -17.816 7.568 1.00 21.85 117 CYS A N 1
ATOM 927 C CA . CYS A 1 117 ? 12.596 -17.519 6.243 1.00 20.15 117 CYS A CA 1
ATOM 928 C C . CYS A 1 117 ? 13.491 -16.440 5.634 1.00 21.22 117 CYS A C 1
ATOM 929 O O . CYS A 1 117 ? 13.417 -15.297 6.073 1.00 23.62 117 CYS A O 1
ATOM 932 N N . PHE A 1 118 ? 14.407 -16.835 4.761 1.00 21.53 118 PHE A N 1
ATOM 933 C CA . PHE A 1 118 ? 15.431 -15.920 4.210 1.00 23.17 118 PHE A CA 1
ATOM 934 C C . PHE A 1 118 ? 15.329 -15.895 2.676 1.00 21.37 118 PHE A C 1
ATOM 935 O O . PHE A 1 118 ? 14.952 -16.900 2.025 1.00 22.44 118 PHE A O 1
ATOM 943 N N . GLY A 1 119 ? 15.624 -14.714 2.129 1.00 22.88 119 GLY A N 1
ATOM 944 C CA . GLY A 1 119 ? 15.855 -14.467 0.702 1.00 23.39 119 GLY A CA 1
ATOM 945 C C . GLY A 1 119 ? 14.792 -15.048 -0.197 1.00 23.26 119 GLY A C 1
ATOM 946 O O . GLY A 1 119 ? 13.648 -14.594 -0.143 1.00 23.22 119 GLY A O 1
ATOM 947 N N . GLY A 1 120 ? 15.169 -15.984 -1.047 1.00 22.20 120 GLY A N 1
ATOM 948 C CA . GLY A 1 120 ? 14.230 -16.622 -1.979 1.00 23.07 120 GLY A CA 1
ATOM 949 C C . GLY A 1 120 ? 12.937 -17.117 -1.349 1.00 22.35 120 GLY A C 1
ATOM 950 O O . GLY A 1 120 ? 11.959 -17.283 -2.081 1.00 24.21 120 GLY A O 1
ATOM 951 N N . GLY A 1 121 ? 12.925 -17.454 -0.054 1.00 21.70 121 GLY A N 1
ATOM 952 C CA . GLY A 1 121 ? 11.684 -17.919 0.567 1.00 20.76 121 GLY A CA 1
ATOM 953 C C . GLY A 1 121 ? 10.581 -16.875 0.498 1.00 20.47 121 GLY A C 1
ATOM 954 O O . GLY A 1 121 ? 9.438 -17.261 0.553 1.00 20.80 121 GLY A O 1
ATOM 955 N N . PHE A 1 122 ? 10.937 -15.611 0.322 1.00 20.82 122 PHE A N 1
ATOM 956 C CA . PHE A 1 122 ? 9.912 -14.525 0.274 1.00 21.01 122 PHE A CA 1
ATOM 957 C C . PHE A 1 122 ? 8.925 -14.678 -0.885 1.00 19.78 122 PHE A C 1
ATOM 958 O O . PHE A 1 122 ? 7.748 -14.280 -0.766 1.00 19.40 122 PHE A O 1
ATOM 966 N N . SER A 1 123 ? 9.350 -15.255 -2.006 1.00 20.73 123 SER A N 1
ATOM 967 C CA . SER A 1 123 ? 8.522 -15.413 -3.208 1.00 20.78 123 SER A CA 1
ATOM 968 C C . SER A 1 123 ? 7.378 -16.360 -2.903 1.00 20.75 123 SER A C 1
ATOM 969 O O . SER A 1 123 ? 6.228 -16.002 -3.022 1.00 19.55 123 SER A O 1
ATOM 972 N N . PRO A 1 124 ? 7.596 -17.634 -2.492 1.00 20.60 124 PRO A N 1
ATOM 973 C CA . PRO A 1 124 ? 6.448 -18.460 -2.204 1.00 20.73 124 PRO A CA 1
ATOM 974 C C . PRO A 1 124 ? 5.678 -17.980 -0.968 1.00 19.53 124 PRO A C 1
ATOM 975 O O . PRO A 1 124 ? 4.518 -18.255 -0.882 1.00 21.79 124 PRO A O 1
ATOM 979 N N . LEU A 1 125 ? 6.352 -17.315 -0.048 1.00 20.06 125 LEU A N 1
ATOM 980 C CA . LEU A 1 125 ? 5.700 -16.795 1.177 1.00 19.80 125 LEU A CA 1
ATOM 981 C C . LEU A 1 125 ? 4.535 -15.910 0.744 1.00 20.31 125 LEU A C 1
ATOM 982 O O . LEU A 1 125 ? 3.400 -16.048 1.247 1.00 19.85 125 LEU A O 1
ATOM 987 N N . VAL A 1 126 ? 4.814 -15.005 -0.195 1.00 21.65 126 VAL A N 1
ATOM 988 C CA . VAL A 1 126 ? 3.813 -13.997 -0.645 1.00 20.23 126 VAL A CA 1
ATOM 989 C C . VAL A 1 126 ? 2.889 -14.601 -1.686 1.00 19.96 126 VAL A C 1
ATOM 990 O O . VAL A 1 126 ? 1.703 -14.203 -1.756 1.00 21.23 126 VAL A O 1
ATOM 994 N N . ALA A 1 127 ? 3.341 -15.558 -2.514 1.00 18.36 127 ALA A N 1
ATOM 995 C CA . ALA A 1 127 ? 2.476 -16.268 -3.482 1.00 20.09 127 ALA A CA 1
ATOM 996 C C . ALA A 1 127 ? 1.327 -16.969 -2.723 1.00 20.17 127 ALA A C 1
ATOM 997 O O . ALA A 1 127 ? 0.164 -16.952 -3.141 1.00 20.32 127 ALA A O 1
ATOM 999 N N . CYS A 1 128 ? 1.657 -17.621 -1.609 1.00 21.17 128 CYS A N 1
ATOM 1000 C CA . CYS A 1 128 ? 0.637 -18.190 -0.705 1.00 19.90 128 CYS A CA 1
ATOM 1001 C C . CYS A 1 128 ? -0.407 -17.107 -0.383 1.00 20.06 128 CYS A C 1
ATOM 1002 O O . CYS A 1 128 ? -0.040 -15.969 -0.039 1.00 19.82 128 CYS A O 1
ATOM 1005 N N . ASP A 1 129 ? -1.683 -17.446 -0.387 1.00 20.10 129 ASP A N 1
ATOM 1006 C CA . ASP A 1 129 ? -2.779 -16.474 -0.212 1.00 19.08 129 ASP A CA 1
ATOM 1007 C C . ASP A 1 129 ? -2.626 -15.825 1.160 1.00 22.00 129 ASP A C 1
ATOM 1008 O O . ASP A 1 129 ? -2.556 -14.570 1.289 1.00 22.22 129 ASP A O 1
ATOM 1013 N N . LEU A 1 130 ? -2.582 -16.654 2.188 1.00 19.97 130 LEU A N 1
ATOM 1014 C CA . LEU A 1 130 ? -2.532 -16.222 3.591 1.00 21.92 130 LEU A CA 1
ATOM 1015 C C . LEU A 1 130 ? -1.245 -16.773 4.236 1.00 20.25 130 LEU A C 1
ATOM 1016 O O . LEU A 1 130 ? -0.595 -17.658 3.681 1.00 20.69 130 LEU A O 1
ATOM 1021 N N . ALA A 1 131 ? -0.877 -16.233 5.375 1.00 21.70 131 ALA A N 1
ATOM 1022 C CA . ALA A 1 131 ? 0.349 -16.655 6.072 1.00 21.63 131 ALA A CA 1
ATOM 1023 C C . ALA A 1 131 ? 0.214 -16.375 7.542 1.00 20.63 131 ALA A C 1
ATOM 1024 O O . ALA A 1 131 ? -0.184 -15.259 7.965 1.00 19.78 131 ALA A O 1
ATOM 1026 N N . ILE A 1 132 ? 0.593 -17.390 8.326 1.00 20.26 132 ILE A N 1
ATOM 1027 C CA . ILE A 1 132 ? 0.763 -17.246 9.785 1.00 20.66 132 ILE A CA 1
ATOM 1028 C C . ILE A 1 132 ? 2.186 -17.681 10.111 1.00 20.60 132 ILE A C 1
ATOM 1029 O O . ILE A 1 132 ? 2.641 -18.709 9.529 1.00 22.79 132 ILE A O 1
ATOM 1034 N N . CYS A 1 133 ? 2.860 -16.924 10.960 1.00 20.18 133 CYS A N 1
ATOM 1035 C CA . CYS A 1 133 ? 4.210 -17.248 11.412 1.00 20.89 133 CYS A CA 1
ATOM 1036 C C . CYS A 1 133 ? 4.221 -17.436 12.915 1.00 22.51 133 CYS A C 1
ATOM 1037 O O . CYS A 1 133 ? 3.316 -16.946 13.613 1.00 22.88 133 CYS A O 1
ATOM 1040 N N . ALA A 1 134 ? 5.237 -18.145 13.374 1.00 22.94 134 ALA A N 1
ATOM 1041 C CA . ALA A 1 134 ? 5.581 -18.111 14.813 1.00 22.06 134 ALA A CA 1
ATOM 1042 C C . ALA A 1 134 ? 6.167 -16.761 15.192 1.00 20.99 134 ALA A C 1
ATOM 1043 O O . ALA A 1 134 ? 6.949 -16.204 14.446 1.00 23.97 134 ALA A O 1
ATOM 1045 N N . ASN A 1 135 ? 5.961 -16.317 16.429 1.00 21.99 135 ASN A N 1
ATOM 1046 C CA . ASN A 1 135 ? 6.710 -15.168 16.972 1.00 22.53 135 ASN A CA 1
ATOM 1047 C C . ASN A 1 135 ? 8.215 -15.439 16.893 1.00 21.42 135 ASN A C 1
ATOM 1048 O O . ASN A 1 135 ? 9.010 -14.535 16.652 1.00 24.10 135 ASN A O 1
ATOM 1053 N N . GLU A 1 136 ? 8.572 -16.703 17.069 1.00 23.20 136 GLU A N 1
ATOM 1054 C CA . GLU A 1 136 ? 9.963 -17.197 17.131 1.00 25.39 136 GLU A CA 1
ATOM 1055 C C . GLU A 1 136 ? 10.568 -17.228 15.716 1.00 27.55 136 GLU A C 1
ATOM 1056 O O . GLU A 1 136 ? 11.778 -17.468 15.643 1.00 28.31 136 GLU A O 1
ATOM 1062 N N . ALA A 1 137 ? 9.771 -17.084 14.641 1.00 25.73 137 ALA A N 1
ATOM 1063 C CA . ALA A 1 137 ? 10.315 -17.083 13.259 1.00 24.52 137 ALA A CA 1
ATOM 1064 C C . ALA A 1 137 ? 11.220 -15.860 13.097 1.00 25.42 137 ALA A C 1
ATOM 1065 O O . ALA A 1 137 ? 10.978 -14.789 13.700 1.00 24.13 137 ALA A O 1
ATOM 1067 N N . THR A 1 138 ? 12.268 -16.040 12.295 1.00 24.11 138 THR A N 1
ATOM 1068 C CA . THR A 1 138 ? 13.219 -14.980 11.936 1.00 24.51 138 THR A CA 1
ATOM 1069 C C . THR A 1 138 ? 13.281 -14.892 10.415 1.00 22.56 138 THR A C 1
ATOM 1070 O O . THR A 1 138 ? 13.411 -15.921 9.747 1.00 23.19 138 THR A O 1
ATOM 1074 N N . PHE A 1 139 ? 13.185 -13.657 9.941 1.00 22.63 139 PHE A N 1
ATOM 1075 C CA . PHE A 1 139 ? 13.111 -13.294 8.513 1.00 21.26 139 PHE A CA 1
ATOM 1076 C C . PHE A 1 139 ? 14.324 -12.453 8.172 1.00 22.60 139 PHE A C 1
ATOM 1077 O O . PHE A 1 139 ? 14.766 -11.636 8.968 1.00 23.68 139 PHE A O 1
ATOM 1085 N N . GLY A 1 140 ? 14.775 -12.538 6.918 1.00 23.19 140 GLY A N 1
ATOM 1086 C CA . GLY A 1 140 ? 15.766 -11.588 6.433 1.00 22.56 140 GLY A CA 1
ATOM 1087 C C . GLY A 1 140 ? 15.947 -11.665 4.951 1.00 22.23 140 GLY A C 1
ATOM 1088 O O . GLY A 1 140 ? 15.892 -12.756 4.385 1.00 22.10 140 GLY A O 1
ATOM 1089 N N . LEU A 1 141 ? 16.212 -10.515 4.340 1.00 24.69 141 LEU A N 1
ATOM 1090 C CA . LEU A 1 141 ? 16.667 -10.441 2.936 1.00 25.65 141 LEU A CA 1
ATOM 1091 C C . LEU A 1 141 ? 18.196 -10.330 2.897 1.00 24.71 141 LEU A C 1
ATOM 1092 O O . LEU A 1 141 ? 18.742 -9.211 2.796 1.00 25.39 141 LEU A O 1
ATOM 1097 N N . SER A 1 142 ? 18.869 -11.484 3.055 1.00 29.81 142 SER A N 1
ATOM 1098 C CA . SER A 1 142 ? 20.330 -11.584 3.297 1.00 34.74 142 SER A CA 1
ATOM 1099 C C . SER A 1 142 ? 21.082 -11.389 1.982 1.00 29.42 142 SER A C 1
ATOM 1100 O O . SER A 1 142 ? 22.292 -11.308 2.021 1.00 33.36 142 SER A O 1
ATOM 1103 N N . GLU A 1 143 ? 20.373 -11.270 0.842 1.00 29.28 143 GLU A N 1
ATOM 1104 C CA . GLU A 1 143 ? 21.006 -11.196 -0.491 1.00 28.82 143 GLU A CA 1
ATOM 1105 C C . GLU A 1 143 ? 22.102 -10.121 -0.468 1.00 31.92 143 GLU A C 1
ATOM 1106 O O . GLU A 1 143 ? 23.217 -10.394 -0.949 1.00 32.46 143 GLU A O 1
ATOM 1112 N N . ILE A 1 144 ? 21.804 -8.945 0.061 1.00 27.53 144 ILE A N 1
ATOM 1113 C CA . ILE A 1 144 ? 22.732 -7.780 0.028 1.00 29.37 144 ILE A CA 1
ATOM 1114 C C . ILE A 1 144 ? 24.063 -8.169 0.700 1.00 31.93 144 ILE A C 1
ATOM 1115 O O . ILE A 1 144 ? 25.133 -7.697 0.224 1.00 32.83 144 ILE A O 1
ATOM 1120 N N . ASN A 1 145 ? 24.001 -8.944 1.775 1.00 31.37 145 ASN A N 1
ATOM 1121 C CA . ASN A 1 145 ? 25.223 -9.314 2.541 1.00 36.88 145 ASN A CA 1
ATOM 1122 C C . ASN A 1 145 ? 25.978 -10.396 1.763 1.00 39.73 145 ASN A C 1
ATOM 1123 O O . ASN A 1 145 ? 27.175 -10.499 1.931 1.00 41.55 145 ASN A O 1
ATOM 1128 N N . TRP A 1 146 ? 25.310 -11.142 0.884 1.00 41.58 146 TRP A N 1
ATOM 1129 C CA . TRP A 1 146 ? 25.978 -12.128 -0.002 1.00 42.14 146 TRP A CA 1
ATOM 1130 C C . TRP A 1 146 ? 26.480 -11.475 -1.306 1.00 40.86 146 TRP A C 1
ATOM 1131 O O . TRP A 1 146 ? 27.079 -12.189 -2.102 1.00 41.14 146 TRP A O 1
ATOM 1142 N N . GLY A 1 147 ? 26.288 -10.172 -1.534 1.00 35.39 147 GLY A N 1
ATOM 1143 C CA . GLY A 1 147 ? 26.700 -9.495 -2.783 1.00 32.98 147 GLY A CA 1
ATOM 1144 C C . GLY A 1 147 ? 25.794 -9.718 -3.980 1.00 30.83 147 GLY A C 1
ATOM 1145 O O . GLY A 1 147 ? 26.249 -9.512 -5.117 1.00 30.72 147 GLY A O 1
ATOM 1146 N N . ILE A 1 148 ? 24.494 -9.998 -3.787 1.00 31.54 148 ILE A N 1
ATOM 1147 C CA . ILE A 1 148 ? 23.501 -9.999 -4.911 1.00 33.07 148 ILE A CA 1
ATOM 1148 C C . ILE A 1 148 ? 22.279 -9.179 -4.506 1.00 25.41 148 ILE A C 1
ATOM 1149 O O . ILE A 1 148 ? 21.961 -9.102 -3.306 1.00 26.56 148 ILE A O 1
ATOM 1154 N N . PRO A 1 149 ? 21.604 -8.506 -5.462 1.00 29.59 149 PRO A N 1
ATOM 1155 C CA . PRO A 1 149 ? 20.315 -7.909 -5.130 1.00 27.34 149 PRO A CA 1
ATOM 1156 C C . PRO A 1 149 ? 19.373 -9.109 -5.008 1.00 26.90 149 PRO A C 1
ATOM 1157 O O . PRO A 1 149 ? 19.670 -10.203 -5.480 1.00 27.48 149 PRO A O 1
ATOM 1161 N N . PRO A 1 150 ? 18.152 -8.942 -4.454 1.00 25.62 150 PRO A N 1
ATOM 1162 C CA . PRO A 1 150 ? 17.184 -10.036 -4.426 1.00 24.14 150 PRO A CA 1
ATOM 1163 C C . PRO A 1 150 ? 16.881 -10.534 -5.837 1.00 23.24 150 PRO A C 1
ATOM 1164 O O . PRO A 1 150 ? 16.638 -9.722 -6.723 1.00 24.97 150 PRO A O 1
ATOM 1168 N N . GLY A 1 151 ? 16.891 -11.854 -6.020 1.00 26.18 151 GLY A N 1
ATOM 1169 C CA . GLY A 1 151 ? 16.569 -12.479 -7.309 1.00 25.67 151 GLY A CA 1
ATOM 1170 C C . GLY A 1 151 ? 15.177 -13.055 -7.368 1.00 21.06 151 GLY A C 1
ATOM 1171 O O . GLY A 1 151 ? 14.442 -13.031 -6.349 1.00 24.35 151 GLY A O 1
ATOM 1172 N N . ASN A 1 152 ? 14.785 -13.459 -8.551 1.00 22.51 152 ASN A N 1
ATOM 1173 C CA . ASN A 1 152 ? 13.453 -13.986 -8.815 1.00 20.91 152 ASN A CA 1
ATOM 1174 C C . ASN A 1 152 ? 12.493 -12.898 -8.343 1.00 19.91 152 ASN A C 1
ATOM 1175 O O . ASN A 1 152 ? 12.777 -11.734 -8.617 1.00 20.59 152 ASN A O 1
ATOM 1180 N N . LEU A 1 153 ? 11.378 -13.272 -7.755 1.00 20.19 153 LEU A N 1
ATOM 1181 C CA . LEU A 1 153 ? 10.289 -12.291 -7.484 1.00 18.73 153 LEU A CA 1
ATOM 1182 C C . LEU A 1 153 ? 10.377 -11.731 -6.064 1.00 20.19 153 LEU A C 1
ATOM 1183 O O . LEU A 1 153 ? 9.408 -11.094 -5.607 1.00 20.10 153 LEU A O 1
ATOM 1188 N N . VAL A 1 154 ? 11.506 -11.886 -5.348 1.00 20.02 154 VAL A N 1
ATOM 1189 C CA . VAL A 1 154 ? 11.617 -11.514 -3.918 1.00 18.37 154 VAL A CA 1
ATOM 1190 C C . VAL A 1 154 ? 11.254 -10.023 -3.736 1.00 18.43 154 VAL A C 1
ATOM 1191 O O . VAL A 1 154 ? 10.472 -9.673 -2.791 1.00 19.51 154 VAL A O 1
ATOM 1195 N N . SER A 1 155 ? 11.788 -9.142 -4.578 1.00 18.51 155 SER A N 1
ATOM 1196 C CA . SER A 1 155 ? 11.576 -7.692 -4.361 1.00 19.46 155 SER A CA 1
ATOM 1197 C C . SER A 1 155 ? 10.106 -7.358 -4.608 1.00 21.77 155 SER A C 1
ATOM 1198 O O . SER A 1 155 ? 9.580 -6.425 -3.959 1.00 19.52 155 SER A O 1
ATOM 1201 N N . LYS A 1 156 ? 9.456 -8.076 -5.536 1.00 19.14 156 LYS A N 1
ATOM 1202 C CA . LYS A 1 156 ? 8.035 -7.799 -5.866 1.00 19.07 156 LYS A CA 1
ATOM 1203 C C . LYS A 1 156 ? 7.161 -8.368 -4.752 1.00 19.47 156 LYS A C 1
ATOM 1204 O O . LYS A 1 156 ? 6.138 -7.756 -4.377 1.00 19.96 156 LYS A O 1
ATOM 1210 N N . ALA A 1 157 ? 7.557 -9.505 -4.197 1.00 18.25 157 ALA A N 1
ATOM 1211 C CA . ALA A 1 157 ? 6.876 -10.077 -3.032 1.00 19.21 157 ALA A CA 1
ATOM 1212 C C . ALA A 1 157 ? 6.827 -9.032 -1.920 1.00 20.34 157 ALA A C 1
ATOM 1213 O O . ALA A 1 157 ? 5.753 -8.807 -1.308 1.00 19.69 157 ALA A O 1
ATOM 1215 N N . MET A 1 158 ? 7.964 -8.387 -1.655 1.00 19.15 158 MET A N 1
ATOM 1216 C CA . MET A 1 158 ? 8.021 -7.282 -0.671 1.00 20.13 158 MET A CA 1
ATOM 1217 C C . MET A 1 158 ? 7.124 -6.153 -1.133 1.00 19.80 158 MET A C 1
ATOM 1218 O O . MET A 1 158 ? 6.340 -5.682 -0.293 1.00 18.55 158 MET A O 1
ATOM 1223 N N . ALA A 1 159 ? 7.270 -5.705 -2.377 1.00 20.22 159 ALA A N 1
ATOM 1224 C CA . ALA A 1 159 ? 6.503 -4.520 -2.844 1.00 20.14 159 ALA A CA 1
ATOM 1225 C C . ALA A 1 159 ? 5.012 -4.768 -2.645 1.00 20.10 159 ALA A C 1
ATOM 1226 O O . ALA A 1 159 ? 4.283 -3.791 -2.322 1.00 20.43 159 ALA A O 1
ATOM 1228 N N . ASP A 1 160 ? 4.529 -5.977 -2.818 1.00 20.44 160 ASP A N 1
ATOM 1229 C CA . ASP A 1 160 ? 3.064 -6.265 -2.717 1.00 20.48 160 ASP A CA 1
ATOM 1230 C C . ASP A 1 160 ? 2.556 -6.268 -1.272 1.00 22.41 160 ASP A C 1
ATOM 1231 O O . ASP A 1 160 ? 1.315 -6.094 -1.102 1.00 23.56 160 ASP A O 1
ATOM 1236 N N . THR A 1 161 ? 3.412 -6.439 -0.262 1.00 20.58 161 THR A N 1
ATOM 1237 C CA . THR A 1 161 ? 2.952 -6.745 1.115 1.00 21.16 161 THR A CA 1
ATOM 1238 C C . THR A 1 161 ? 3.504 -5.771 2.146 1.00 22.13 161 THR A C 1
ATOM 1239 O O . THR A 1 161 ? 2.804 -5.623 3.169 1.00 23.67 161 THR A O 1
ATOM 1243 N N . VAL A 1 162 ? 4.671 -5.196 1.930 1.00 20.22 162 VAL A N 1
ATOM 1244 C CA . VAL A 1 162 ? 5.393 -4.371 2.946 1.00 19.92 162 VAL A CA 1
ATOM 1245 C C . VAL A 1 162 ? 5.547 -2.965 2.372 1.00 18.94 162 VAL A C 1
ATOM 1246 O O . VAL A 1 162 ? 5.890 -2.833 1.210 1.00 20.95 162 VAL A O 1
ATOM 1250 N N . GLY A 1 163 ? 5.307 -1.992 3.216 1.00 21.08 163 GLY A N 1
ATOM 1251 C CA . GLY A 1 163 ? 5.396 -0.575 2.869 1.00 20.14 163 GLY A CA 1
ATOM 1252 C C . GLY A 1 163 ? 6.722 -0.250 2.277 1.00 22.34 163 GLY A C 1
ATOM 1253 O O . GLY A 1 163 ? 7.704 -0.918 2.555 1.00 22.47 163 GLY A O 1
ATOM 1254 N N . HIS A 1 164 ? 6.738 0.751 1.412 1.00 21.20 164 HIS A N 1
ATOM 1255 C CA . HIS A 1 164 ? 7.930 1.196 0.672 1.00 23.18 164 HIS A CA 1
ATOM 1256 C C . HIS A 1 164 ? 9.141 1.333 1.594 1.00 20.53 164 HIS A C 1
ATOM 1257 O O . HIS A 1 164 ? 10.245 0.840 1.282 1.00 21.87 164 HIS A O 1
ATOM 1264 N N . ARG A 1 165 ? 9.016 2.138 2.659 1.00 20.93 165 ARG A N 1
ATOM 1265 C CA . ARG A 1 165 ? 10.177 2.449 3.550 1.00 20.32 165 ARG A CA 1
ATOM 1266 C C . ARG A 1 165 ? 10.713 1.186 4.221 1.00 19.91 165 ARG A C 1
ATOM 1267 O O . ARG A 1 165 ? 11.947 0.961 4.231 1.00 21.56 165 ARG A O 1
ATOM 1275 N N . GLN A 1 166 ? 9.806 0.354 4.735 1.00 19.92 166 GLN A N 1
ATOM 1276 C CA . GLN A 1 166 ? 10.244 -0.858 5.468 1.00 22.81 166 GLN A CA 1
ATOM 1277 C C . GLN A 1 166 ? 10.869 -1.830 4.459 1.00 21.06 166 GLN A C 1
ATOM 1278 O O . GLN A 1 166 ? 11.920 -2.479 4.771 1.00 21.37 166 GLN A O 1
ATOM 1284 N N . SER A 1 167 ? 10.250 -2.007 3.276 1.00 18.85 167 SER A N 1
ATOM 1285 C CA . SER A 1 167 ? 10.848 -2.874 2.241 1.00 18.71 167 SER A CA 1
ATOM 1286 C C . SER A 1 167 ? 12.282 -2.436 1.982 1.00 19.39 167 SER A C 1
ATOM 1287 O O . SER A 1 167 ? 13.216 -3.289 1.943 1.00 19.71 167 SER A O 1
ATOM 1290 N N . LEU A 1 168 ? 12.457 -1.150 1.654 1.00 20.10 168 LEU A N 1
ATOM 1291 C CA . LEU A 1 168 ? 13.815 -0.665 1.314 1.00 20.97 168 LEU A CA 1
ATOM 1292 C C . LEU A 1 168 ? 14.757 -0.847 2.512 1.00 20.94 168 LEU A C 1
ATOM 1293 O O . LEU A 1 168 ? 15.920 -1.247 2.311 1.00 20.65 168 LEU A O 1
ATOM 1298 N N . TYR A 1 169 ? 14.311 -0.602 3.742 1.00 22.51 169 TYR A N 1
ATOM 1299 C CA . TYR A 1 169 ? 15.210 -0.759 4.905 1.00 22.35 169 TYR A CA 1
ATOM 1300 C C . TYR A 1 169 ? 15.746 -2.196 4.966 1.00 23.08 169 TYR A C 1
ATOM 1301 O O . TYR A 1 169 ? 16.945 -2.423 5.121 1.00 21.34 169 TYR A O 1
ATOM 1310 N N . TYR A 1 170 ? 14.861 -3.177 4.842 1.00 21.45 170 TYR A N 1
ATOM 1311 C CA . TYR A 1 170 ? 15.244 -4.615 5.000 1.00 21.76 170 TYR A CA 1
ATOM 1312 C C . TYR A 1 170 ? 16.004 -5.117 3.779 1.00 22.08 170 TYR A C 1
ATOM 1313 O O . TYR A 1 170 ? 16.984 -5.868 3.949 1.00 23.49 170 TYR A O 1
ATOM 1322 N N . ILE A 1 171 ? 15.712 -4.602 2.591 1.00 22.61 171 ILE A N 1
ATOM 1323 C CA . ILE A 1 171 ? 16.473 -4.989 1.387 1.00 21.81 171 ILE A CA 1
ATOM 1324 C C . ILE A 1 171 ? 17.868 -4.373 1.469 1.00 23.17 171 ILE A C 1
ATOM 1325 O O . ILE A 1 171 ? 18.848 -5.053 1.095 1.00 24.31 171 ILE A O 1
ATOM 1330 N N . MET A 1 172 ? 17.971 -3.104 1.817 1.00 21.86 172 MET A N 1
ATOM 1331 C CA . MET A 1 172 ? 19.263 -2.374 1.772 1.00 23.27 172 MET A CA 1
ATOM 1332 C C . MET A 1 172 ? 20.187 -2.808 2.920 1.00 25.31 172 MET A C 1
ATOM 1333 O O . MET A 1 172 ? 21.395 -2.859 2.695 1.00 24.96 172 MET A O 1
ATOM 1338 N N . THR A 1 173 ? 19.663 -3.078 4.105 1.00 23.70 173 THR A N 1
ATOM 1339 C CA . THR A 1 173 ? 20.502 -3.348 5.291 1.00 25.99 173 THR A CA 1
ATOM 1340 C C . THR A 1 173 ? 20.717 -4.840 5.413 1.00 25.82 173 THR A C 1
ATOM 1341 O O . THR A 1 173 ? 21.711 -5.232 6.020 1.00 28.19 173 THR A O 1
ATOM 1345 N N . GLY A 1 174 ? 19.771 -5.664 4.941 1.00 23.58 174 GLY A N 1
ATOM 1346 C CA . GLY A 1 174 ? 19.824 -7.112 5.179 1.00 25.89 174 GLY A CA 1
ATOM 1347 C C . GLY A 1 174 ? 19.642 -7.479 6.641 1.00 24.86 174 GLY A C 1
ATOM 1348 O O . GLY A 1 174 ? 19.938 -8.636 6.997 1.00 26.94 174 GLY A O 1
ATOM 1349 N N . LYS A 1 175 ? 19.124 -6.590 7.460 1.00 23.11 175 LYS A N 1
ATOM 1350 C CA . LYS A 1 175 ? 18.855 -6.878 8.905 1.00 25.18 175 LYS A CA 1
ATOM 1351 C C . LYS A 1 175 ? 17.706 -7.858 9.075 1.00 25.40 175 LYS A C 1
ATOM 1352 O O . LYS A 1 175 ? 16.759 -7.858 8.280 1.00 25.84 175 LYS A O 1
ATOM 1358 N N . THR A 1 176 ? 17.794 -8.707 10.101 1.00 26.11 176 THR A N 1
ATOM 1359 C CA . THR A 1 176 ? 16.721 -9.692 10.336 1.00 25.85 176 THR A CA 1
ATOM 1360 C C . THR A 1 176 ? 15.591 -9.060 11.128 1.00 23.14 176 THR A C 1
ATOM 1361 O O . THR A 1 176 ? 15.768 -8.024 11.781 1.00 24.20 176 THR A O 1
ATOM 1365 N N . PHE A 1 177 ? 14.401 -9.666 11.053 1.00 23.66 177 PHE A N 1
ATOM 1366 C CA . PHE A 1 177 ? 13.226 -9.228 11.830 1.00 24.19 177 PHE A CA 1
ATOM 1367 C C . PHE A 1 177 ? 12.490 -10.492 12.279 1.00 22.14 177 PHE A C 1
ATOM 1368 O O . PHE A 1 177 ? 12.669 -11.565 11.658 1.00 24.15 177 PHE A O 1
ATOM 1376 N N . ASP A 1 178 ? 11.742 -10.352 13.371 1.00 22.75 178 ASP A N 1
ATOM 1377 C CA . ASP A 1 178 ? 11.016 -11.493 13.997 1.00 22.02 178 ASP A CA 1
ATOM 1378 C C . ASP A 1 178 ? 9.547 -11.533 13.561 1.00 23.79 178 ASP A C 1
ATOM 1379 O O . ASP A 1 178 ? 9.113 -10.702 12.744 1.00 23.66 178 ASP A O 1
ATOM 1384 N N . GLY A 1 179 ? 8.840 -12.549 14.035 1.00 21.38 179 GLY A N 1
ATOM 1385 C CA . GLY A 1 179 ? 7.446 -12.798 13.653 1.00 21.52 179 GLY A CA 1
ATOM 1386 C C . GLY A 1 179 ? 6.539 -11.624 13.943 1.00 22.23 179 GLY A C 1
ATOM 1387 O O . GLY A 1 179 ? 5.710 -11.333 13.132 1.00 22.34 179 GLY A O 1
ATOM 1388 N N . ARG A 1 180 ? 6.681 -11.020 15.111 1.00 24.24 180 ARG A N 1
ATOM 1389 C CA . ARG A 1 180 ? 5.798 -9.882 15.448 1.00 23.72 180 ARG A CA 1
ATOM 1390 C C . ARG A 1 180 ? 6.026 -8.754 14.438 1.00 22.81 180 ARG A C 1
ATOM 1391 O O . ARG A 1 180 ? 5.070 -8.186 14.009 1.00 22.45 180 ARG A O 1
ATOM 1399 N N . LYS A 1 181 ? 7.276 -8.467 14.103 1.00 23.01 181 LYS A N 1
ATOM 1400 C CA . LYS A 1 181 ? 7.552 -7.397 13.125 1.00 22.46 181 LYS A CA 1
ATOM 1401 C C . LYS A 1 181 ? 6.972 -7.797 11.758 1.00 23.47 181 LYS A C 1
ATOM 1402 O O . LYS A 1 181 ? 6.407 -6.947 11.088 1.00 22.23 181 LYS A O 1
ATOM 1408 N N . ALA A 1 182 ? 7.090 -9.053 11.329 1.00 20.94 182 ALA A N 1
ATOM 1409 C CA . ALA A 1 182 ? 6.490 -9.539 10.058 1.00 19.41 182 ALA A CA 1
ATOM 1410 C C . ALA A 1 182 ? 4.994 -9.229 10.056 1.00 22.08 182 ALA A C 1
ATOM 1411 O O . ALA A 1 182 ? 4.475 -8.802 8.985 1.00 23.14 182 ALA A O 1
ATOM 1413 N N . ALA A 1 183 ? 4.281 -9.480 11.158 1.00 18.63 183 ALA A N 1
ATOM 1414 C CA . ALA A 1 183 ? 2.811 -9.248 11.176 1.00 20.45 183 ALA A CA 1
ATOM 1415 C C . ALA A 1 183 ? 2.570 -7.741 11.161 1.00 22.23 183 ALA A C 1
ATOM 1416 O O . ALA A 1 183 ? 1.715 -7.334 10.405 1.00 22.20 183 ALA A O 1
ATOM 1418 N N . GLU A 1 184 ? 3.329 -6.989 11.945 1.00 22.80 184 GLU A N 1
ATOM 1419 C CA . GLU A 1 184 ? 3.170 -5.515 12.039 1.00 23.68 184 GLU A CA 1
ATOM 1420 C C . GLU A 1 184 ? 3.317 -4.914 10.643 1.00 22.84 184 GLU A C 1
ATOM 1421 O O . GLU A 1 184 ? 2.548 -3.946 10.338 1.00 24.98 184 GLU A O 1
ATOM 1427 N N . MET A 1 185 ? 4.233 -5.436 9.827 1.00 22.01 185 MET A N 1
ATOM 1428 C CA . MET A 1 185 ? 4.516 -4.837 8.492 1.00 23.26 185 MET A CA 1
ATOM 1429 C C . MET A 1 185 ? 3.562 -5.322 7.403 1.00 21.87 185 MET A C 1
ATOM 1430 O O . MET A 1 185 ? 3.619 -4.751 6.338 1.00 23.36 185 MET A O 1
ATOM 1435 N N . GLY A 1 186 ? 2.783 -6.364 7.672 1.00 21.66 186 GLY A N 1
ATOM 1436 C CA . GLY A 1 186 ? 1.833 -6.898 6.685 1.00 21.46 186 GLY A CA 1
ATOM 1437 C C . GLY A 1 186 ? 2.405 -8.024 5.836 1.00 20.28 186 GLY A C 1
ATOM 1438 O O . GLY A 1 186 ? 1.744 -8.423 4.901 1.00 19.35 186 GLY A O 1
ATOM 1439 N N . LEU A 1 187 ? 3.591 -8.519 6.187 1.00 21.08 187 LEU A N 1
ATOM 1440 C CA . LEU A 1 187 ? 4.214 -9.597 5.403 1.00 21.19 187 LEU A CA 1
ATOM 1441 C C . LEU A 1 187 ? 3.399 -10.864 5.624 1.00 21.98 187 LEU A C 1
ATOM 1442 O O . LEU A 1 187 ? 3.271 -11.669 4.673 1.00 20.53 187 LEU A O 1
ATOM 1447 N N . VAL A 1 188 ? 2.837 -10.993 6.828 1.00 21.80 188 VAL A N 1
ATOM 1448 C CA . VAL A 1 188 ? 1.967 -12.145 7.185 1.00 20.47 188 VAL A CA 1
ATOM 1449 C C . VAL A 1 188 ? 0.651 -11.629 7.771 1.00 23.23 188 VAL A C 1
ATOM 1450 O O . VAL A 1 188 ? 0.575 -10.435 8.124 1.00 23.12 188 VAL A O 1
ATOM 1454 N N . ASN A 1 189 ? -0.359 -12.491 7.865 1.00 21.97 189 ASN A N 1
ATOM 1455 C CA . ASN A 1 189 ? -1.657 -12.171 8.514 1.00 21.38 189 ASN A CA 1
ATOM 1456 C C . ASN A 1 189 ? -1.457 -12.005 10.005 1.00 24.65 189 ASN A C 1
ATOM 1457 O O . ASN A 1 189 ? -2.089 -11.144 10.612 1.00 24.83 189 ASN A O 1
ATOM 1462 N N . ASP A 1 190 ? -0.710 -12.910 10.622 1.00 23.48 190 ASP A N 1
ATOM 1463 C CA . ASP A 1 190 ? -0.673 -12.976 12.102 1.00 24.43 190 ASP A CA 1
ATOM 1464 C C . ASP A 1 190 ? 0.613 -13.676 12.502 1.00 23.97 190 ASP A C 1
ATOM 1465 O O . ASP A 1 190 ? 1.074 -14.550 11.775 1.00 22.54 190 ASP A O 1
ATOM 1470 N N . SER A 1 191 ? 1.171 -13.259 13.624 1.00 22.19 191 SER A N 1
ATOM 1471 C CA . SER A 1 191 ? 2.274 -13.943 14.334 1.00 23.08 191 SER A CA 1
ATOM 1472 C C . SER A 1 191 ? 1.750 -14.478 15.662 1.00 23.24 191 SER A C 1
ATOM 1473 O O . SER A 1 191 ? 1.139 -13.713 16.401 1.00 22.67 191 SER A O 1
ATOM 1476 N N . VAL A 1 192 ? 1.889 -15.777 15.901 1.00 22.56 192 VAL A N 1
ATOM 1477 C CA . VAL A 1 192 ? 1.388 -16.396 17.150 1.00 23.21 192 VAL A CA 1
ATOM 1478 C C . VAL A 1 192 ? 2.511 -17.198 17.757 1.00 22.25 192 VAL A C 1
ATOM 1479 O O . VAL A 1 192 ? 3.513 -17.496 17.115 1.00 22.09 192 VAL A O 1
ATOM 1483 N N . PRO A 1 193 ? 2.458 -17.559 19.054 1.00 23.94 193 PRO A N 1
ATOM 1484 C CA . PRO A 1 193 ? 3.519 -18.436 19.560 1.00 25.13 193 PRO A CA 1
ATOM 1485 C C . PRO A 1 193 ? 3.648 -19.722 18.757 1.00 22.52 193 PRO A C 1
ATOM 1486 O O . PRO A 1 193 ? 2.685 -20.324 18.355 1.00 23.94 193 PRO A O 1
ATOM 1490 N N . LEU A 1 194 ? 4.882 -20.154 18.588 1.00 23.97 194 LEU A N 1
ATOM 1491 C CA . LEU A 1 194 ? 5.184 -21.401 17.876 1.00 24.98 194 LEU A CA 1
ATOM 1492 C C . LEU A 1 194 ? 4.346 -22.532 18.469 1.00 24.69 194 LEU A C 1
ATOM 1493 O O . LEU A 1 194 ? 3.826 -23.330 17.705 1.00 23.37 194 LEU A O 1
ATOM 1498 N N . ALA A 1 195 ? 4.159 -22.559 19.791 1.00 26.74 195 ALA A N 1
ATOM 1499 C CA . ALA A 1 195 ? 3.327 -23.607 20.432 1.00 30.74 195 ALA A CA 1
ATOM 1500 C C . ALA A 1 195 ? 1.890 -23.673 19.866 1.00 31.68 195 ALA A C 1
ATOM 1501 O O . ALA A 1 195 ? 1.285 -24.742 19.948 1.00 32.20 195 ALA A O 1
ATOM 1503 N N . GLU A 1 196 ? 1.336 -22.568 19.328 1.00 27.57 196 GLU A N 1
ATOM 1504 C CA . GLU A 1 196 ? -0.063 -22.462 18.840 1.00 26.68 196 GLU A CA 1
ATOM 1505 C C . GLU A 1 196 ? -0.077 -22.388 17.295 1.00 23.04 196 GLU A C 1
ATOM 1506 O O . GLU A 1 196 ? -1.153 -22.372 16.723 1.00 24.33 196 GLU A O 1
ATOM 1512 N N . LEU A 1 197 ? 1.079 -22.395 16.643 1.00 23.29 197 LEU A N 1
ATOM 1513 C CA . LEU A 1 197 ? 1.121 -22.118 15.172 1.00 22.83 197 LEU A CA 1
ATOM 1514 C C . LEU A 1 197 ? 0.325 -23.149 14.394 1.00 25.49 197 LEU A C 1
ATOM 1515 O O . LEU A 1 197 ? -0.501 -22.785 13.532 1.00 22.67 197 LEU A O 1
ATOM 1520 N N . ARG A 1 198 ? 0.624 -24.454 14.590 1.00 23.52 198 ARG A N 1
ATOM 1521 C CA . ARG A 1 198 ? -0.084 -25.457 13.788 1.00 26.20 198 ARG A CA 1
ATOM 1522 C C . ARG A 1 198 ? -1.571 -25.418 14.045 1.00 25.79 198 ARG A C 1
ATOM 1523 O O . ARG A 1 198 ? -2.333 -25.541 13.064 1.00 25.14 198 ARG A O 1
ATOM 1531 N N . GLU A 1 199 ? -2.018 -25.363 15.313 1.00 26.97 199 GLU A N 1
ATOM 1532 C CA . GLU A 1 199 ? -3.462 -25.396 15.600 1.00 26.13 199 GLU A CA 1
ATOM 1533 C C . GLU A 1 199 ? -4.141 -24.140 14.997 1.00 25.50 199 GLU A C 1
ATOM 1534 O O . GLU A 1 199 ? -5.221 -24.252 14.429 1.00 26.73 199 GLU A O 1
ATOM 1540 N N . THR A 1 200 ? -3.519 -22.973 15.100 1.00 26.25 200 THR A N 1
ATOM 1541 C CA . THR A 1 200 ? -4.098 -21.731 14.517 1.00 25.20 200 THR A CA 1
ATOM 1542 C C . THR A 1 200 ? -4.246 -21.901 13.005 1.00 21.74 200 THR A C 1
ATOM 1543 O O . THR A 1 200 ? -5.320 -21.591 12.439 1.00 24.20 200 THR A O 1
ATOM 1547 N N . THR A 1 201 ? -3.216 -22.440 12.347 1.00 23.04 201 THR A N 1
ATOM 1548 C CA . THR A 1 201 ? -3.177 -22.662 10.890 1.00 21.41 201 THR A CA 1
ATOM 1549 C C . THR A 1 201 ? -4.267 -23.661 10.496 1.00 23.29 201 THR A C 1
ATOM 1550 O O . THR A 1 201 ? -5.072 -23.417 9.604 1.00 24.20 201 THR A O 1
ATOM 1554 N N . ARG A 1 202 ? -4.380 -24.737 11.281 1.00 23.43 202 ARG A N 1
ATOM 1555 C CA . ARG A 1 202 ? -5.389 -25.771 11.005 1.00 25.94 202 ARG A CA 1
ATOM 1556 C C . ARG A 1 202 ? -6.788 -25.177 11.107 1.00 24.16 202 ARG A C 1
ATOM 1557 O O . ARG A 1 202 ? -7.600 -25.493 10.250 1.00 26.48 202 ARG A O 1
ATOM 1565 N N . GLU A 1 203 ? -7.083 -24.327 12.086 1.00 24.23 203 GLU A N 1
ATOM 1566 C CA . GLU A 1 203 ? -8.444 -23.754 12.234 1.00 25.47 203 GLU A CA 1
ATOM 1567 C C . GLU A 1 203 ? -8.756 -22.887 10.999 1.00 26.24 203 GLU A C 1
ATOM 1568 O O . GLU A 1 203 ? -9.855 -22.939 10.458 1.00 26.01 203 GLU A O 1
ATOM 1574 N N . LEU A 1 204 ? -7.791 -22.079 10.577 1.00 25.51 204 LEU A N 1
ATOM 1575 C CA . LEU A 1 204 ? -7.954 -21.256 9.354 1.00 24.37 204 LEU A CA 1
ATOM 1576 C C . LEU A 1 204 ? -8.201 -22.133 8.136 1.00 22.79 204 LEU A C 1
ATOM 1577 O O . LEU A 1 204 ? -9.124 -21.894 7.355 1.00 24.81 204 LEU A O 1
ATOM 1582 N N . ALA A 1 205 ? -7.439 -23.216 7.993 1.00 23.94 205 ALA A N 1
ATOM 1583 C CA . ALA A 1 205 ? -7.554 -24.091 6.822 1.00 24.59 205 ALA A CA 1
ATOM 1584 C C . ALA A 1 205 ? -8.956 -24.684 6.798 1.00 25.35 205 ALA A C 1
ATOM 1585 O O . ALA A 1 205 ? -9.552 -24.811 5.740 1.00 24.94 205 ALA A O 1
ATOM 1587 N N . LEU A 1 206 ? -9.457 -25.102 7.958 1.00 26.02 206 LEU A N 1
ATOM 1588 C CA . LEU A 1 206 ? -10.796 -25.753 8.004 1.00 27.00 206 LEU A CA 1
ATOM 1589 C C . LEU A 1 206 ? -11.858 -24.704 7.651 1.00 28.53 206 LEU A C 1
ATOM 1590 O O . LEU A 1 206 ? -12.822 -25.036 6.954 1.00 28.71 206 LEU A O 1
ATOM 1595 N N . ASN A 1 207 ? -11.693 -23.455 8.090 1.00 26.42 207 ASN A N 1
ATOM 1596 C CA . ASN A 1 207 ? -12.647 -22.381 7.718 1.00 27.64 207 ASN A CA 1
ATOM 1597 C C . ASN A 1 207 ? -12.691 -22.284 6.185 1.00 26.59 207 ASN A C 1
ATOM 1598 O O . ASN A 1 207 ? -13.772 -22.110 5.601 1.00 26.40 207 ASN A O 1
ATOM 1603 N N . LEU A 1 208 ? -11.536 -22.293 5.527 1.00 26.30 208 LEU A N 1
ATOM 1604 C CA . LEU A 1 208 ? -11.473 -22.071 4.066 1.00 25.89 208 LEU A CA 1
ATOM 1605 C C . LEU A 1 208 ? -12.140 -23.267 3.350 1.00 25.83 208 LEU A C 1
ATOM 1606 O O . LEU A 1 208 ? -12.712 -23.114 2.255 1.00 27.34 208 LEU A O 1
ATOM 1611 N N . LEU A 1 209 ? -12.013 -24.455 3.945 1.00 29.84 209 LEU A N 1
ATOM 1612 C CA . LEU A 1 209 ? -12.600 -25.667 3.335 1.00 28.68 209 LEU A CA 1
ATOM 1613 C C . LEU A 1 209 ? -14.115 -25.565 3.370 1.00 27.98 209 LEU A C 1
ATOM 1614 O O . LEU A 1 209 ? -14.727 -26.254 2.558 1.00 34.07 209 LEU A O 1
ATOM 1619 N N . GLU A 1 210 ? -14.700 -24.729 4.222 1.00 27.94 210 GLU A N 1
ATOM 1620 C CA . GLU A 1 210 ? -16.183 -24.590 4.331 1.00 32.76 210 GLU A CA 1
ATOM 1621 C C . GLU A 1 210 ? -16.712 -23.848 3.092 1.00 33.54 210 GLU A C 1
ATOM 1622 O O . GLU A 1 210 ? -17.916 -23.884 2.846 1.00 34.40 210 GLU A O 1
ATOM 1628 N N . LYS A 1 211 ? -15.850 -23.147 2.347 1.00 29.60 211 LYS A N 1
ATOM 1629 C CA . LYS A 1 211 ? -16.293 -22.309 1.224 1.00 27.16 211 LYS A CA 1
ATOM 1630 C C . LYS A 1 211 ? -16.442 -23.102 -0.074 1.00 28.26 211 LYS A C 1
ATOM 1631 O O . LYS A 1 211 ? -15.732 -24.103 -0.272 1.00 29.67 211 LYS A O 1
ATOM 1637 N N . ASN A 1 212 ? -17.329 -22.629 -0.940 1.00 29.03 212 ASN A N 1
ATOM 1638 C CA . ASN A 1 212 ? -17.463 -23.149 -2.313 1.00 29.12 212 ASN A CA 1
ATOM 1639 C C . ASN A 1 212 ? -16.101 -22.970 -2.984 1.00 32.48 212 ASN A C 1
ATOM 1640 O O . ASN A 1 212 ? -15.626 -21.833 -3.073 1.00 30.12 212 ASN A O 1
ATOM 1645 N N . PRO A 1 213 ? -15.388 -24.046 -3.386 1.00 29.43 213 PRO A N 1
ATOM 1646 C CA . PRO A 1 213 ? -14.037 -23.935 -3.931 1.00 28.40 213 PRO A CA 1
ATOM 1647 C C . PRO A 1 213 ? -13.945 -23.046 -5.183 1.00 30.02 213 PRO A C 1
ATOM 1648 O O . PRO A 1 213 ? -12.991 -22.283 -5.321 1.00 27.55 213 PRO A O 1
ATOM 1652 N N . VAL A 1 214 ? -14.926 -23.108 -6.067 1.00 28.03 214 VAL A N 1
ATOM 1653 C CA . VAL A 1 214 ? -14.894 -22.351 -7.333 1.00 28.24 214 VAL A CA 1
ATOM 1654 C C . VAL A 1 214 ? -15.051 -20.863 -6.991 1.00 26.78 214 VAL A C 1
ATOM 1655 O O . VAL A 1 214 ? -14.345 -20.026 -7.601 1.00 26.84 214 VAL A O 1
ATOM 1659 N N . VAL A 1 215 ? -15.919 -20.569 -6.039 1.00 27.02 215 VAL A N 1
ATOM 1660 C CA . VAL A 1 215 ? -16.232 -19.189 -5.603 1.00 26.96 215 VAL A CA 1
ATOM 1661 C C . VAL A 1 215 ? -14.987 -18.648 -4.893 1.00 24.86 215 VAL A C 1
ATOM 1662 O O . VAL A 1 215 ? -14.614 -17.499 -5.177 1.00 23.97 215 VAL A O 1
ATOM 1666 N N . LEU A 1 216 ? -14.379 -19.458 -4.028 1.00 23.41 216 LEU A N 1
ATOM 1667 C CA . LEU A 1 216 ? -13.196 -19.005 -3.256 1.00 25.99 216 LEU A CA 1
ATOM 1668 C C . LEU A 1 216 ? -12.052 -18.689 -4.225 1.00 25.11 216 LEU A C 1
ATOM 1669 O O . LEU A 1 216 ? -11.310 -17.691 -3.994 1.00 23.38 216 LEU A O 1
ATOM 1674 N N . ARG A 1 217 ? -11.826 -19.564 -5.204 1.00 24.34 217 ARG A N 1
ATOM 1675 C CA . ARG A 1 217 ? -10.825 -19.366 -6.270 1.00 23.62 217 ARG A CA 1
ATOM 1676 C C . ARG A 1 217 ? -11.089 -18.032 -6.977 1.00 24.14 217 ARG A C 1
ATOM 1677 O O . ARG A 1 217 ? -10.131 -17.213 -7.077 1.00 25.28 217 ARG A O 1
ATOM 1685 N N . ALA A 1 218 ? -12.347 -17.741 -7.349 1.00 23.37 218 ALA A N 1
ATOM 1686 C CA . ALA A 1 218 ? -12.682 -16.474 -8.063 1.00 21.74 218 ALA A CA 1
ATOM 1687 C C . ALA A 1 218 ? -12.382 -15.294 -7.159 1.00 20.86 218 ALA A C 1
ATOM 1688 O O . ALA A 1 218 ? -11.801 -14.295 -7.609 1.00 21.57 218 ALA A O 1
ATOM 1690 N N . ALA A 1 219 ? -12.711 -15.414 -5.889 1.00 20.72 219 ALA A N 1
ATOM 1691 C CA . ALA A 1 219 ? -12.606 -14.288 -4.945 1.00 21.99 219 ALA A CA 1
ATOM 1692 C C . ALA A 1 219 ? -11.137 -13.948 -4.671 1.00 22.03 219 ALA A C 1
ATOM 1693 O O . ALA A 1 219 ? -10.711 -12.770 -4.789 1.00 22.65 219 ALA A O 1
ATOM 1695 N N . LYS A 1 220 ? -10.353 -14.943 -4.338 1.00 21.20 220 LYS A N 1
ATOM 1696 C CA . LYS A 1 220 ? -8.937 -14.753 -3.929 1.00 20.29 220 LYS A CA 1
ATOM 1697 C C . LYS A 1 220 ? -8.124 -14.343 -5.156 1.00 23.09 220 LYS A C 1
ATOM 1698 O O . LYS A 1 220 ? -7.318 -13.411 -5.077 1.00 20.80 220 LYS A O 1
ATOM 1704 N N . ASN A 1 221 ? -8.294 -15.029 -6.270 1.00 22.81 221 ASN A N 1
ATOM 1705 C CA . ASN A 1 221 ? -7.387 -14.793 -7.428 1.00 22.93 221 ASN A CA 1
ATOM 1706 C C . ASN A 1 221 ? -7.834 -13.504 -8.141 1.00 20.36 221 ASN A C 1
ATOM 1707 O O . ASN A 1 221 ? -6.964 -12.736 -8.649 1.00 20.52 221 ASN A O 1
ATOM 1712 N N . GLY A 1 222 ? -9.122 -13.235 -8.229 1.00 20.59 222 GLY A N 1
ATOM 1713 C CA . GLY A 1 222 ? -9.611 -11.947 -8.741 1.00 20.93 222 GLY A CA 1
ATOM 1714 C C . GLY A 1 222 ? -9.085 -10.790 -7.941 1.00 19.44 222 GLY A C 1
ATOM 1715 O O . GLY A 1 222 ? -8.818 -9.727 -8.517 1.00 19.69 222 GLY A O 1
ATOM 1716 N N . PHE A 1 223 ? -9.023 -10.910 -6.613 1.00 19.57 223 PHE A N 1
ATOM 1717 C CA . PHE A 1 223 ? -8.475 -9.838 -5.762 1.00 19.23 223 PHE A CA 1
ATOM 1718 C C . PHE A 1 223 ? -7.034 -9.563 -6.186 1.00 18.83 223 PHE A C 1
ATOM 1719 O O . PHE A 1 223 ? -6.644 -8.407 -6.442 1.00 19.91 223 PHE A O 1
ATOM 1727 N N . LYS A 1 224 ? -6.225 -10.610 -6.283 1.00 17.22 224 LYS A N 1
ATOM 1728 C CA . LYS A 1 224 ? -4.801 -10.375 -6.627 1.00 19.95 224 LYS A CA 1
ATOM 1729 C C . LYS A 1 224 ? -4.672 -9.645 -7.966 1.00 17.84 224 LYS A C 1
ATOM 1730 O O . LYS A 1 224 ? -3.866 -8.771 -8.071 1.00 19.73 224 LYS A O 1
ATOM 1736 N N . ARG A 1 225 ? -5.459 -10.054 -8.944 1.00 20.27 225 ARG A N 1
ATOM 1737 C CA . ARG A 1 225 ? -5.419 -9.426 -10.281 1.00 19.63 225 ARG A CA 1
ATOM 1738 C C . ARG A 1 225 ? -5.959 -7.994 -10.245 1.00 18.44 225 ARG A C 1
ATOM 1739 O O . ARG A 1 225 ? -5.433 -7.162 -10.951 1.00 18.46 225 ARG A O 1
ATOM 1747 N N . CYS A 1 226 ? -6.986 -7.750 -9.433 1.00 20.11 226 CYS A N 1
ATOM 1748 C CA . CYS A 1 226 ? -7.665 -6.418 -9.502 1.00 18.13 226 CYS A CA 1
ATOM 1749 C C . CYS A 1 226 ? -6.713 -5.349 -9.010 1.00 18.60 226 CYS A C 1
ATOM 1750 O O . CYS A 1 226 ? -6.856 -4.194 -9.441 1.00 18.68 226 CYS A O 1
ATOM 1753 N N . ARG A 1 227 ? -5.717 -5.718 -8.216 1.00 18.33 227 ARG A N 1
ATOM 1754 C CA . ARG A 1 227 ? -4.681 -4.755 -7.774 1.00 20.43 227 ARG A CA 1
ATOM 1755 C C . ARG A 1 227 ? -4.004 -4.136 -8.993 1.00 20.09 227 ARG A C 1
ATOM 1756 O O . ARG A 1 227 ? -3.517 -2.974 -8.880 1.00 20.23 227 ARG A O 1
ATOM 1764 N N . GLU A 1 228 ? -3.896 -4.848 -10.099 1.00 19.10 228 GLU A N 1
ATOM 1765 C CA . GLU A 1 228 ? -3.117 -4.410 -11.287 1.00 20.05 228 GLU A CA 1
ATOM 1766 C C . GLU A 1 228 ? -3.951 -3.548 -12.231 1.00 20.67 228 GLU A C 1
ATOM 1767 O O . GLU A 1 228 ? -3.382 -3.062 -13.242 1.00 22.23 228 GLU A O 1
ATOM 1773 N N . LEU A 1 229 ? -5.290 -3.523 -12.052 1.00 18.42 229 LEU A N 1
ATOM 1774 C CA . LEU A 1 229 ? -6.211 -2.966 -13.078 1.00 19.54 229 LEU A CA 1
ATOM 1775 C C . LEU A 1 229 ? -6.846 -1.695 -12.489 1.00 16.87 229 LEU A C 1
ATOM 1776 O O . LEU A 1 229 ? -6.944 -1.577 -11.252 1.00 19.45 229 LEU A O 1
ATOM 1781 N N . THR A 1 230 ? -7.192 -0.772 -13.362 1.00 19.12 230 THR A N 1
ATOM 1782 C CA . THR A 1 230 ? -7.928 0.449 -12.995 1.00 19.70 230 THR A CA 1
ATOM 1783 C C . THR A 1 230 ? -9.349 0.075 -12.529 1.00 20.50 230 THR A C 1
ATOM 1784 O O . THR A 1 230 ? -9.802 -1.040 -12.681 1.00 19.66 230 THR A O 1
ATOM 1788 N N . TRP A 1 231 ? -10.028 1.042 -11.936 1.00 20.90 231 TRP A N 1
ATOM 1789 C CA . TRP A 1 231 ? -11.450 0.856 -11.560 1.00 18.97 231 TRP A CA 1
ATOM 1790 C C . TRP A 1 231 ? -12.236 0.529 -12.821 1.00 19.33 231 TRP A C 1
ATOM 1791 O O . TRP A 1 231 ? -13.077 -0.383 -12.724 1.00 19.53 231 TRP A O 1
ATOM 1802 N N . GLU A 1 232 ? -12.047 1.257 -13.940 1.00 19.75 232 GLU A N 1
ATOM 1803 C CA . GLU A 1 232 ? -12.880 0.979 -15.138 1.00 23.49 232 GLU A CA 1
ATOM 1804 C C . GLU A 1 232 ? -12.570 -0.402 -15.675 1.00 21.67 232 GLU A C 1
ATOM 1805 O O . GLU A 1 232 ? -13.492 -1.120 -16.045 1.00 23.68 232 GLU A O 1
ATOM 1811 N N . GLN A 1 233 ? -11.300 -0.759 -15.726 1.00 20.61 233 GLN A N 1
ATOM 1812 C CA . GLN A 1 233 ? -10.957 -2.115 -16.172 1.00 20.45 233 GLN A CA 1
ATOM 1813 C C . GLN A 1 233 ? -11.598 -3.165 -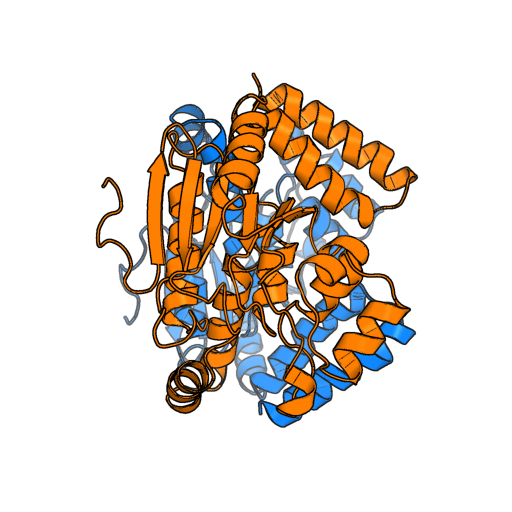15.265 1.00 19.73 233 GLN A C 1
ATOM 1814 O O . GLN A 1 233 ? -12.044 -4.255 -15.742 1.00 22.18 233 GLN A O 1
ATOM 1820 N N . ASN A 1 234 ? -11.582 -2.925 -13.949 1.00 17.78 234 ASN A N 1
ATOM 1821 C CA . ASN A 1 234 ? -12.084 -3.873 -12.936 1.00 17.99 234 ASN A CA 1
ATOM 1822 C C . ASN A 1 234 ? -13.627 -4.005 -12.999 1.00 19.28 234 ASN A C 1
ATOM 1823 O O . ASN A 1 234 ? -14.144 -5.079 -12.634 1.00 20.28 234 ASN A O 1
ATOM 1828 N N . GLU A 1 235 ? -14.355 -2.974 -13.396 1.00 19.87 235 GLU A N 1
ATOM 1829 C CA . GLU A 1 235 ? -15.825 -3.141 -13.560 1.00 20.04 235 GLU A CA 1
ATOM 1830 C C . GLU A 1 235 ? -16.103 -4.312 -14.502 1.00 23.51 235 GLU A C 1
ATOM 1831 O O . GLU A 1 235 ? -16.893 -5.242 -14.191 1.00 22.72 235 GLU A O 1
ATOM 1837 N N . ASP A 1 236 ? -15.327 -4.356 -15.589 1.00 22.03 236 ASP A N 1
ATOM 1838 C CA . ASP A 1 236 ? -15.408 -5.431 -16.604 1.00 22.99 236 ASP A CA 1
ATOM 1839 C C . ASP A 1 236 ? -14.842 -6.719 -16.026 1.00 20.71 236 ASP A C 1
ATOM 1840 O O . ASP A 1 236 ? -15.532 -7.746 -15.975 1.00 20.20 236 ASP A O 1
ATOM 1845 N N . TYR A 1 237 ? -13.606 -6.676 -15.556 1.00 20.39 237 TYR A N 1
ATOM 1846 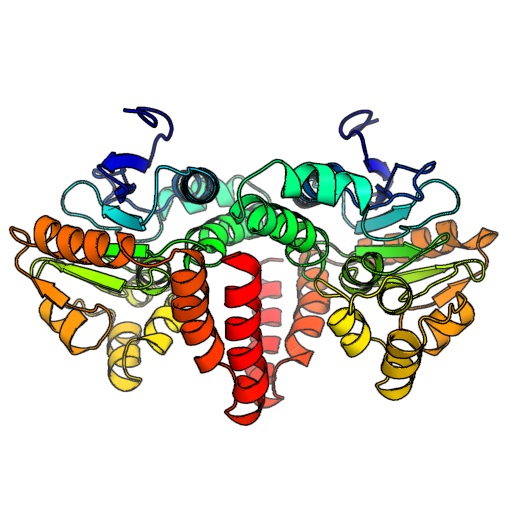C CA . TYR A 1 237 ? -12.907 -7.893 -15.095 1.00 19.78 237 TYR A CA 1
ATOM 1847 C C . TYR A 1 237 ? -13.661 -8.548 -13.919 1.00 20.96 237 TYR A C 1
ATOM 1848 O O . TYR A 1 237 ? -13.858 -9.786 -13.916 1.00 21.98 237 TYR A O 1
ATOM 1857 N N . LEU A 1 238 ? -14.046 -7.769 -12.879 1.00 19.53 238 LEU A N 1
ATOM 1858 C CA . LEU A 1 238 ? -14.549 -8.398 -11.647 1.00 18.78 238 LEU A CA 1
ATOM 1859 C C . LEU A 1 238 ? -15.969 -8.940 -11.901 1.00 20.83 238 LEU A C 1
ATOM 1860 O O . LEU A 1 238 ? -16.215 -10.041 -11.405 1.00 21.79 238 LEU A O 1
ATOM 1865 N N . TYR A 1 239 ? -16.771 -8.295 -12.734 1.00 21.86 239 TYR A N 1
ATOM 1866 C CA . TYR A 1 239 ? -18.083 -8.893 -13.139 1.00 23.15 239 TYR A CA 1
ATOM 1867 C C . TYR A 1 239 ? -17.850 -10.133 -13.984 1.00 23.95 239 TYR A C 1
ATOM 1868 O O . TYR A 1 239 ? -18.594 -11.133 -13.798 1.00 23.60 239 TYR A O 1
ATOM 1877 N N . ALA A 1 240 ? -16.821 -10.152 -14.840 1.00 24.02 240 ALA A N 1
ATOM 1878 C CA . ALA A 1 240 ? -16.512 -11.359 -15.643 1.00 24.75 240 ALA A CA 1
ATOM 1879 C C . ALA A 1 240 ? -16.117 -12.488 -14.697 1.00 24.05 240 ALA A C 1
ATOM 1880 O O . ALA A 1 240 ? -16.525 -13.646 -14.886 1.00 23.74 240 ALA A O 1
ATOM 1882 N N . LYS A 1 241 ? -15.288 -12.226 -13.677 1.00 21.47 241 LYS A N 1
ATOM 1883 C CA . LYS A 1 241 ? -14.952 -13.318 -12.709 1.00 21.46 241 LYS A CA 1
ATOM 1884 C C . LYS A 1 241 ? -16.194 -13.809 -11.941 1.00 21.37 241 LYS A C 1
ATOM 1885 O O . LYS A 1 241 ? -16.252 -15.035 -11.628 1.00 24.83 241 LYS A O 1
ATOM 1891 N N . LEU A 1 242 ? -17.098 -12.905 -11.602 1.00 23.94 242 LEU A N 1
ATOM 1892 C CA . LEU A 1 242 ? -18.352 -13.293 -10.896 1.00 22.16 242 LEU A CA 1
ATOM 1893 C C . LEU A 1 242 ? -19.167 -14.202 -11.827 1.00 22.78 242 LEU A C 1
ATOM 1894 O O . LEU A 1 242 ? -19.590 -15.264 -11.346 1.00 24.96 242 LEU A O 1
ATOM 1899 N N . ASP A 1 243 ? -19.314 -13.824 -13.083 1.00 22.08 243 ASP A N 1
ATOM 1900 C CA . ASP A 1 243 ? -20.183 -14.603 -14.027 1.00 25.09 243 ASP A CA 1
ATOM 1901 C C . ASP A 1 243 ? -19.496 -15.920 -14.341 1.00 28.22 243 ASP A C 1
ATOM 1902 O O . ASP A 1 243 ? -20.154 -16.980 -14.411 1.00 26.69 243 ASP A O 1
ATOM 1907 N N . GLN A 1 244 ? -18.168 -15.892 -14.455 1.00 25.53 244 GLN A N 1
ATOM 1908 C CA . GLN A 1 244 ? -17.374 -17.127 -14.644 1.00 25.59 244 GLN A CA 1
ATOM 1909 C C . GLN A 1 244 ? -17.592 -18.068 -13.450 1.00 24.43 244 GLN A C 1
ATOM 1910 O O . GLN A 1 244 ? -17.755 -19.314 -13.682 1.00 26.43 244 GLN A O 1
ATOM 1916 N N . SER A 1 245 ? -17.583 -17.553 -12.214 1.00 23.26 245 SER A N 1
ATOM 1917 C CA . SER A 1 245 ? -17.820 -18.363 -10.990 1.00 25.34 245 SER A CA 1
ATOM 1918 C C . SER A 1 245 ? -19.181 -19.063 -11.141 1.00 27.28 245 SER A C 1
ATOM 1919 O O . SER A 1 245 ? -19.312 -20.258 -10.782 1.00 30.40 245 SER A O 1
ATOM 1922 N N . ARG A 1 246 ? -20.174 -18.297 -11.544 1.00 29.18 246 ARG A N 1
ATOM 1923 C CA . ARG A 1 246 ? -21.594 -18.768 -11.613 1.00 31.15 246 ARG A CA 1
ATOM 1924 C C . ARG A 1 246 ? -21.651 -19.903 -12.621 1.00 33.72 246 ARG A C 1
ATOM 1925 O O . ARG A 1 246 ? -22.304 -20.923 -12.347 1.00 34.47 246 ARG A O 1
ATOM 1933 N N . LEU A 1 247 ? -20.945 -19.794 -13.735 1.00 30.00 247 LEU A N 1
ATOM 1934 C CA . LEU A 1 247 ? -20.930 -20.862 -14.765 1.00 32.98 247 LEU A CA 1
ATOM 1935 C C . LEU A 1 247 ? -20.229 -22.102 -14.205 1.00 37.29 247 LEU A C 1
ATOM 1936 O O . LEU A 1 247 ? -20.751 -23.223 -14.423 1.00 34.26 247 LEU A O 1
ATOM 1941 N N . LEU A 1 248 ? -19.078 -21.944 -13.534 1.00 34.68 248 LEU A N 1
ATOM 1942 C CA . LEU A 1 248 ? -18.160 -23.071 -13.213 1.00 35.03 248 LEU A CA 1
ATOM 1943 C C . LEU A 1 248 ? -18.608 -23.785 -11.936 1.00 36.73 248 LEU A C 1
ATOM 1944 O O . LEU A 1 248 ? -18.077 -24.842 -11.641 1.00 44.14 248 LEU A O 1
ATOM 1949 N N . ASP A 1 249 ? -19.535 -23.207 -11.185 1.00 37.22 249 ASP A N 1
ATOM 1950 C CA . ASP A 1 249 ? -19.882 -23.688 -9.829 1.00 47.03 249 ASP A CA 1
ATOM 1951 C C . ASP A 1 249 ? -20.680 -24.995 -9.926 1.00 52.33 249 ASP A C 1
ATOM 1952 O O . ASP A 1 249 ? -21.837 -24.798 -10.260 1.00 50.87 249 ASP A O 1
ATOM 1957 N N . SER B 1 2 ? 16.049 -40.427 -37.579 1.00 55.40 2 SER B N 1
ATOM 1958 C CA . SER B 1 2 ? 15.934 -39.052 -37.022 1.00 51.45 2 SER B CA 1
ATOM 1959 C C . SER B 1 2 ? 16.046 -39.109 -35.497 1.00 51.36 2 SER B C 1
ATOM 1960 O O . SER B 1 2 ? 15.368 -39.974 -34.897 1.00 50.02 2 SER B O 1
ATOM 1963 N N . LYS B 1 3 ? 16.820 -38.190 -34.910 1.00 48.05 3 LYS B N 1
ATOM 1964 C CA . LYS B 1 3 ? 17.011 -38.007 -33.443 1.00 51.62 3 LYS B CA 1
ATOM 1965 C C . LYS B 1 3 ? 15.686 -38.123 -32.681 1.00 48.85 3 LYS B C 1
ATOM 1966 O O . LYS B 1 3 ? 15.706 -38.737 -31.592 1.00 54.67 3 LYS B O 1
ATOM 1972 N N . TYR B 1 4 ? 14.586 -37.590 -33.231 1.00 43.71 4 TYR B N 1
ATOM 1973 C CA . TYR B 1 4 ? 13.281 -37.430 -32.532 1.00 39.92 4 TYR B CA 1
ATOM 1974 C C . TYR B 1 4 ? 12.213 -38.305 -33.188 1.00 41.73 4 TYR B C 1
ATOM 1975 O O . TYR B 1 4 ? 11.032 -38.219 -32.819 1.00 39.44 4 TYR B O 1
ATOM 1984 N N . GLU B 1 5 ? 12.619 -39.212 -34.088 1.00 46.88 5 GLU B N 1
ATOM 1985 C CA . GLU B 1 5 ? 11.664 -40.070 -34.830 1.00 46.41 5 G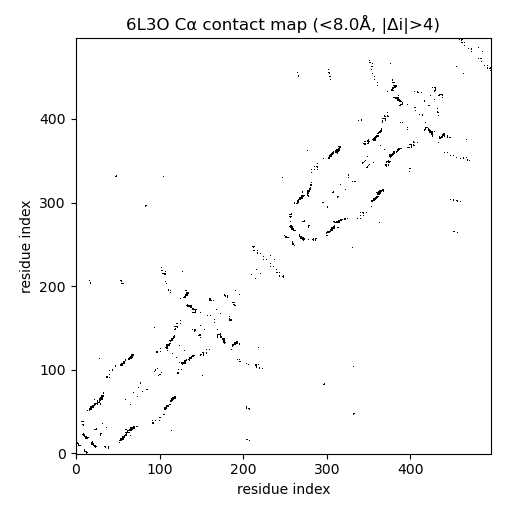LU B CA 1
ATOM 1986 C C . GLU B 1 5 ? 10.732 -40.804 -33.857 1.00 43.55 5 GLU B C 1
ATOM 1987 O O . GLU B 1 5 ? 11.204 -41.349 -32.835 1.00 43.54 5 GLU B O 1
ATOM 1993 N N . GLY B 1 6 ? 9.439 -40.823 -34.175 1.00 43.79 6 GLY B N 1
ATOM 1994 C CA . GLY B 1 6 ? 8.414 -41.577 -33.434 1.00 43.35 6 GLY B CA 1
ATOM 1995 C C . GLY B 1 6 ? 8.187 -41.098 -32.005 1.00 41.67 6 GLY B C 1
ATOM 1996 O O . GLY B 1 6 ? 7.324 -41.697 -31.344 1.00 46.72 6 GLY B O 1
ATOM 1997 N N . ARG B 1 7 ? 8.865 -40.031 -31.537 1.00 43.12 7 ARG B N 1
ATOM 1998 C CA . ARG B 1 7 ? 8.861 -39.632 -30.102 1.00 38.66 7 ARG B CA 1
ATOM 1999 C C . ARG B 1 7 ? 7.493 -39.091 -29.677 1.00 40.47 7 ARG B C 1
ATOM 2000 O O . ARG B 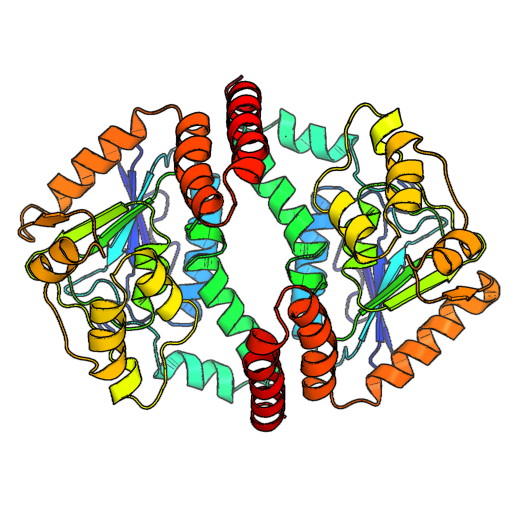1 7 ? 7.092 -39.381 -28.537 1.00 40.20 7 ARG B O 1
ATOM 2008 N N . TRP B 1 8 ? 6.787 -38.352 -30.545 1.00 37.90 8 TRP B N 1
ATOM 2009 C CA . TRP B 1 8 ? 5.463 -37.763 -30.249 1.00 37.70 8 TRP B CA 1
ATOM 2010 C C . TRP B 1 8 ? 4.458 -38.244 -31.281 1.00 35.80 8 TRP B C 1
ATOM 2011 O O . TRP B 1 8 ? 4.819 -38.402 -32.446 1.00 41.51 8 TRP B O 1
ATOM 2022 N N . THR B 1 9 ? 3.223 -38.416 -30.845 1.00 35.61 9 THR B N 1
ATOM 2023 C CA . THR B 1 9 ? 2.106 -38.992 -31.612 1.00 34.77 9 THR B CA 1
ATOM 2024 C C . THR B 1 9 ? 1.421 -37.948 -32.484 1.00 37.09 9 THR B C 1
ATOM 2025 O O . THR B 1 9 ? 0.841 -38.371 -33.478 1.00 35.71 9 THR B O 1
ATOM 2029 N N . THR B 1 10 ? 1.450 -36.656 -32.115 1.00 34.35 10 THR B N 1
ATOM 2030 C CA . THR B 1 10 ? 0.667 -35.606 -32.813 1.00 32.99 10 THR B CA 1
ATOM 2031 C C . THR B 1 10 ? 1.603 -34.542 -33.419 1.00 31.40 10 THR B C 1
ATOM 2032 O O . THR B 1 10 ? 1.054 -33.612 -34.049 1.00 34.45 10 THR B O 1
ATOM 2036 N N . VAL B 1 11 ? 2.914 -34.659 -33.187 1.00 31.78 11 VAL B N 1
ATOM 2037 C CA . VAL B 1 11 ? 3.985 -33.714 -33.625 1.00 33.74 11 VAL B CA 1
ATOM 2038 C C . VAL B 1 11 ? 5.190 -34.489 -34.141 1.00 36.11 11 VAL B C 1
ATOM 2039 O O . VAL B 1 11 ? 5.481 -35.552 -33.594 1.00 33.07 11 VAL B O 1
ATOM 2043 N N . LYS B 1 12 ? 5.850 -33.938 -35.150 1.00 35.94 12 LYS B N 1
ATOM 2044 C CA . LYS B 1 12 ? 7.121 -34.420 -35.724 1.00 37.27 12 LYS B CA 1
ATOM 2045 C C . LYS B 1 12 ? 8.146 -33.304 -35.592 1.00 35.48 12 LYS B C 1
ATOM 2046 O O . LYS B 1 12 ? 7.787 -32.122 -35.819 1.00 36.17 12 LYS B O 1
ATOM 2052 N N . VAL B 1 13 ? 9.371 -33.662 -35.261 1.00 32.41 13 VAL B N 1
ATOM 2053 C CA . VAL B 1 13 ? 10.533 -32.750 -35.183 1.00 29.38 13 VAL B CA 1
ATOM 2054 C C . VAL B 1 13 ? 11.659 -33.332 -36.022 1.00 38.89 13 VAL B C 1
ATOM 2055 O O . VAL B 1 13 ? 11.973 -34.494 -35.809 1.00 33.68 13 VAL B O 1
ATOM 2059 N N . GLU B 1 14 ? 12.186 -32.530 -36.932 1.00 35.64 14 GLU B N 1
ATOM 2060 C CA . GLU B 1 14 ? 13.322 -32.870 -37.825 1.00 40.66 14 GLU B CA 1
ATOM 2061 C C . GLU B 1 14 ? 14.372 -31.772 -37.682 1.00 36.74 14 GLU B C 1
ATOM 2062 O O . GLU B 1 14 ? 14.055 -30.581 -37.985 1.00 35.81 14 GLU B O 1
ATOM 2068 N N . LEU B 1 15 ? 15.567 -32.104 -37.215 1.00 35.86 15 LEU B N 1
ATOM 2069 C CA . LEU B 1 15 ? 16.701 -31.138 -37.178 1.00 37.70 15 LEU B CA 1
ATOM 2070 C C . LEU B 1 15 ? 17.461 -31.203 -38.500 1.00 43.81 15 LEU B C 1
ATOM 2071 O O . LEU B 1 15 ? 17.851 -32.306 -38.920 1.00 43.63 15 LEU B O 1
ATOM 2076 N N . GLU B 1 16 ? 17.741 -30.050 -39.073 1.00 34.49 16 GLU B N 1
ATOM 2077 C CA . GLU B 1 16 ? 18.596 -29.881 -40.273 1.00 40.82 16 GLU B CA 1
ATOM 2078 C C . GLU B 1 16 ? 19.514 -28.674 -40.088 1.00 37.14 16 GLU B C 1
ATOM 2079 O O . GLU B 1 16 ? 19.015 -27.532 -40.184 1.00 39.69 16 GLU B O 1
ATOM 2085 N N . ALA B 1 17 ? 20.817 -28.904 -39.880 1.00 29.07 17 ALA B N 1
ATOM 2086 C CA . ALA B 1 17 ? 21.877 -27.869 -39.870 1.00 33.59 17 ALA B CA 1
ATOM 2087 C C . ALA B 1 17 ? 21.494 -26.702 -38.949 1.00 34.29 17 ALA B C 1
ATOM 2088 O O . ALA B 1 17 ? 21.724 -25.534 -39.327 1.00 34.91 17 ALA B O 1
ATOM 2090 N N . GLY B 1 18 ? 20.917 -27.011 -37.787 1.00 34.09 18 GLY B N 1
ATOM 2091 C CA . GLY B 1 18 ? 20.632 -25.985 -36.763 1.00 32.47 18 GLY B CA 1
ATOM 2092 C C . GLY B 1 18 ? 19.171 -25.610 -36.772 1.00 32.40 18 GLY B C 1
ATOM 2093 O O . GLY B 1 18 ? 18.721 -24.954 -35.782 1.00 27.70 18 GLY B O 1
ATOM 2094 N N . ILE B 1 19 ? 18.432 -26.036 -37.780 1.00 30.57 19 ILE B N 1
ATOM 2095 C CA . ILE B 1 19 ? 16.981 -25.699 -37.877 1.00 30.69 19 ILE B CA 1
ATOM 2096 C C . ILE B 1 19 ? 16.169 -26.845 -37.309 1.00 33.96 19 ILE B C 1
ATOM 2097 O O . ILE B 1 19 ? 16.264 -27.959 -37.827 1.00 33.28 19 ILE B O 1
ATOM 2102 N N . ALA B 1 20 ? 15.361 -26.562 -36.286 1.00 28.29 20 ALA B N 1
ATOM 2103 C CA . ALA B 1 20 ? 14.381 -27.533 -35.762 1.00 32.16 20 ALA B CA 1
ATOM 2104 C C . ALA B 1 20 ? 13.048 -27.307 -36.470 1.00 32.72 20 ALA B C 1
ATOM 2105 O O . ALA B 1 20 ? 12.291 -26.333 -36.155 1.00 27.94 20 ALA B O 1
ATOM 2107 N N . TRP B 1 21 ? 12.747 -28.140 -37.458 1.00 28.61 21 TRP B N 1
ATOM 2108 C CA . TRP B 1 21 ? 11.452 -28.101 -38.161 1.00 29.86 21 TRP B CA 1
ATOM 2109 C C . TRP B 1 21 ? 10.411 -28.833 -37.301 1.00 31.58 21 TRP B C 1
ATOM 2110 O O . TRP B 1 21 ? 10.444 -30.040 -37.193 1.00 30.93 21 TRP B O 1
ATOM 2121 N N . VAL B 1 22 ? 9.468 -28.098 -36.716 1.00 28.39 22 VAL B N 1
ATOM 2122 C CA . VAL B 1 22 ? 8.406 -28.664 -35.855 1.00 29.44 22 VAL B CA 1
ATOM 2123 C C . VAL B 1 22 ? 7.113 -28.678 -36.644 1.00 32.05 22 VAL B C 1
ATOM 2124 O O . VAL B 1 22 ? 6.601 -27.603 -37.049 1.00 28.99 22 VAL B O 1
ATOM 2128 N N . THR B 1 23 ? 6.598 -29.878 -36.903 1.00 30.28 23 THR B N 1
ATOM 2129 C CA . THR B 1 23 ? 5.383 -30.054 -37.716 1.00 29.10 23 THR B CA 1
ATOM 2130 C C . THR B 1 23 ? 4.240 -30.518 -36.813 1.00 32.08 23 THR B C 1
ATOM 2131 O O . THR B 1 23 ? 4.313 -31.642 -36.273 1.00 31.49 23 THR B O 1
ATOM 2135 N N . LEU B 1 24 ? 3.185 -29.716 -36.674 1.00 28.92 24 LEU B N 1
ATOM 2136 C CA . LEU B 1 24 ? 1.900 -30.168 -36.092 1.00 29.09 24 LEU B CA 1
ATOM 2137 C C . LEU B 1 24 ? 1.336 -31.259 -37.000 1.00 34.62 24 LEU B C 1
ATOM 2138 O O . LEU B 1 24 ? 1.250 -31.017 -38.211 1.00 33.24 24 LEU B O 1
ATOM 2143 N N . ASN B 1 25 ? 1.076 -32.440 -36.438 1.00 32.59 25 ASN B N 1
ATOM 2144 C CA . ASN B 1 25 ? 0.982 -33.666 -37.279 1.00 35.04 25 ASN B CA 1
ATOM 2145 C C . ASN B 1 25 ? -0.271 -34.459 -36.930 1.00 34.70 25 ASN B C 1
ATOM 2146 O O . ASN B 1 25 ? -0.157 -35.595 -36.393 1.00 37.93 25 ASN B O 1
ATOM 2151 N N . ARG B 1 26 ? -1.423 -33.912 -37.264 1.00 35.45 26 ARG B N 1
ATOM 2152 C CA . ARG B 1 26 ? -2.738 -34.601 -37.229 1.00 37.59 26 ARG B CA 1
ATOM 2153 C C . ARG B 1 26 ? -3.456 -34.204 -38.511 1.00 35.25 26 ARG B C 1
ATOM 2154 O O . ARG B 1 26 ? -4.540 -33.638 -38.466 1.00 34.49 26 ARG B O 1
ATOM 2162 N N . PRO B 1 27 ? -2.840 -34.470 -39.689 1.00 40.03 27 PRO B N 1
ATOM 2163 C CA . PRO B 1 27 ? -3.295 -33.876 -40.955 1.00 41.01 27 PRO B CA 1
ATOM 2164 C C . PRO B 1 27 ? -4.772 -34.133 -41.310 1.00 42.56 27 PRO B C 1
ATOM 2165 O O . PRO B 1 27 ? -5.451 -33.240 -41.815 1.00 44.67 27 PRO B O 1
ATOM 2169 N N . GLU B 1 28 ? -5.261 -35.335 -41.007 1.00 43.83 28 GLU B N 1
ATOM 2170 C CA . GLU B 1 28 ? -6.669 -35.758 -41.241 1.00 49.99 28 GLU B CA 1
ATOM 2171 C C . GLU B 1 28 ? -7.618 -34.907 -40.383 1.00 47.32 28 GLU B C 1
ATOM 2172 O O . GLU B 1 28 ? -8.799 -34.816 -40.729 1.00 47.68 28 GLU B O 1
ATOM 2178 N N . LYS B 1 29 ? -7.123 -34.284 -39.303 1.00 45.54 29 LYS B N 1
ATOM 2179 C CA . LYS B 1 29 ? -7.930 -33.400 -38.416 1.00 38.94 29 LYS B CA 1
ATOM 2180 C C . LYS B 1 29 ? -7.462 -31.945 -38.587 1.00 39.79 29 LYS B C 1
ATOM 2181 O O . LYS B 1 29 ? -7.770 -31.105 -37.697 1.00 39.96 29 LYS B O 1
ATOM 2187 N N . ARG B 1 30 ? -6.724 -31.670 -39.663 1.00 37.28 30 ARG B N 1
ATOM 2188 C CA . ARG B 1 30 ? -6.231 -30.310 -40.002 1.00 40.65 30 ARG B CA 1
ATOM 2189 C C . ARG B 1 30 ? -5.380 -29.794 -38.839 1.00 37.65 30 ARG B C 1
ATOM 2190 O O . ARG B 1 30 ? -5.384 -28.563 -38.562 1.00 37.03 30 ARG B O 1
ATOM 2198 N N . ASN B 1 31 ? -4.679 -30.721 -38.193 1.00 33.19 31 ASN B N 1
ATOM 2199 C CA . ASN B 1 31 ? -3.755 -30.467 -37.056 1.00 33.96 31 ASN B CA 1
ATOM 2200 C C . ASN B 1 31 ? -4.490 -29.723 -35.946 1.00 35.04 31 ASN B C 1
ATOM 2201 O O . ASN B 1 31 ? -3.864 -28.890 -35.284 1.00 36.10 31 ASN B O 1
ATOM 2206 N N . ALA B 1 32 ? -5.765 -30.019 -35.728 1.00 34.57 32 ALA B N 1
ATOM 2207 C CA . ALA B 1 32 ? -6.528 -29.465 -34.580 1.00 32.76 32 ALA B CA 1
ATOM 2208 C C . ALA B 1 32 ? -5.747 -29.709 -33.280 1.00 35.37 32 ALA B C 1
ATOM 2209 O O . ALA B 1 32 ? -5.110 -30.758 -33.121 1.00 33.87 32 ALA B O 1
ATOM 2211 N N . MET B 1 33 ? -5.700 -28.706 -32.396 1.00 32.95 33 MET B N 1
ATOM 2212 C CA . MET B 1 33 ? -4.912 -28.757 -31.151 1.00 34.88 33 MET B CA 1
ATOM 2213 C C . MET B 1 33 ? -5.759 -29.453 -30.074 1.00 37.14 33 MET B C 1
ATOM 2214 O O . MET B 1 33 ? -6.602 -28.848 -29.433 1.00 34.26 33 MET B O 1
ATOM 2219 N N . SER B 1 34 ? -5.535 -30.748 -29.932 1.00 36.41 34 SER B N 1
ATOM 2220 C CA . SER B 1 34 ? -6.127 -31.596 -28.879 1.00 35.18 34 SER B CA 1
ATOM 2221 C C . SER B 1 34 ? -5.343 -31.397 -27.589 1.00 32.67 34 SER B C 1
ATOM 2222 O O . SER B 1 34 ? -4.175 -31.008 -27.595 1.00 31.67 34 SER B O 1
ATOM 2225 N N . PRO B 1 35 ? -5.906 -31.784 -26.433 1.00 33.74 35 PRO B N 1
ATOM 2226 C CA . PRO B 1 35 ? -5.120 -31.816 -25.205 1.00 32.68 35 PRO B CA 1
ATOM 2227 C C . PRO B 1 35 ? -3.845 -32.645 -25.340 1.00 32.67 35 PRO B C 1
ATOM 2228 O O . PRO B 1 35 ? -2.814 -32.239 -24.808 1.00 31.35 35 PRO B O 1
ATOM 2232 N N . THR B 1 36 ? -3.870 -33.790 -26.048 1.00 29.00 36 THR B N 1
ATOM 2233 C CA . THR B 1 36 ? -2.619 -34.555 -26.233 1.00 31.49 36 THR B CA 1
ATOM 2234 C C . THR B 1 36 ? -1.605 -33.686 -26.989 1.00 29.52 36 THR B C 1
ATOM 2235 O O . THR B 1 36 ? -0.396 -33.675 -26.600 1.00 31.46 36 THR B O 1
ATOM 2239 N N . LEU B 1 37 ? -2.032 -33.107 -28.105 1.00 31.12 37 LEU B N 1
ATOM 2240 C CA . LEU B 1 37 ? -1.093 -32.235 -28.871 1.00 28.99 37 LEU B CA 1
ATOM 2241 C C . LEU B 1 37 ? -0.535 -31.147 -27.945 1.00 30.38 37 LEU B C 1
ATOM 2242 O O . LEU B 1 37 ? 0.682 -30.863 -28.010 1.00 28.46 37 LEU B O 1
ATOM 2247 N N . ASN B 1 38 ? -1.375 -30.535 -27.116 1.00 30.57 38 ASN B N 1
ATOM 2248 C CA . ASN B 1 38 ? -0.876 -29.453 -26.229 1.00 30.78 38 ASN B CA 1
ATOM 2249 C C . ASN B 1 38 ? 0.217 -30.005 -25.304 1.00 28.24 38 ASN B C 1
ATOM 2250 O O . ASN B 1 38 ? 1.292 -29.390 -25.183 1.00 30.11 38 ASN B O 1
ATOM 2255 N N . ARG B 1 39 ? -0.012 -31.160 -24.630 1.00 29.15 39 ARG B N 1
ATOM 2256 C CA . ARG B 1 39 ? 1.010 -31.726 -23.715 1.00 32.32 39 ARG B CA 1
ATOM 2257 C C . ARG B 1 39 ? 2.280 -32.070 -24.486 1.00 27.38 39 ARG B C 1
ATOM 2258 O O . ARG B 1 39 ? 3.362 -31.793 -23.988 1.00 27.00 39 ARG B O 1
ATOM 2266 N N . GLU B 1 40 ? 2.139 -32.618 -25.693 1.00 29.15 40 GLU B N 1
ATOM 2267 C CA . GLU B 1 40 ? 3.324 -33.019 -26.495 1.00 30.45 40 GLU B CA 1
ATOM 2268 C C . GLU B 1 40 ? 4.113 -31.778 -26.905 1.00 27.37 40 GLU B C 1
ATOM 2269 O O . GLU B 1 40 ? 5.338 -31.802 -26.848 1.00 27.82 40 GLU B O 1
ATOM 2275 N N . MET B 1 41 ? 3.405 -30.687 -27.218 1.00 28.44 41 MET B N 1
ATOM 2276 C CA . MET B 1 41 ? 4.100 -29.460 -27.698 1.00 27.79 41 MET B CA 1
ATOM 2277 C C . MET B 1 41 ? 4.825 -28.771 -26.538 1.00 25.79 41 MET B C 1
ATOM 2278 O O . MET B 1 41 ? 5.921 -28.222 -26.720 1.00 25.45 41 MET B O 1
ATOM 2283 N N . VAL B 1 42 ? 4.302 -28.854 -25.307 1.00 29.05 42 VAL B N 1
ATOM 2284 C CA . VAL B 1 42 ? 5.068 -28.403 -24.117 1.00 26.84 42 VAL B CA 1
ATOM 2285 C C . VAL B 1 42 ? 6.393 -29.165 -24.053 1.00 27.49 42 VAL B C 1
ATOM 2286 O O . VAL B 1 42 ? 7.458 -28.575 -23.866 1.00 25.92 42 VAL B O 1
ATOM 2290 N N . ASP B 1 43 ? 6.316 -30.492 -24.181 1.00 27.66 43 ASP B N 1
ATOM 2291 C CA . ASP B 1 43 ? 7.507 -31.376 -24.148 1.00 29.06 43 ASP B CA 1
ATOM 2292 C C . ASP B 1 43 ? 8.477 -31.063 -25.308 1.00 26.88 43 ASP B C 1
ATOM 2293 O O . ASP B 1 43 ? 9.683 -30.943 -25.044 1.00 29.98 43 ASP B O 1
ATOM 2298 N N . VAL B 1 44 ? 7.971 -30.866 -26.519 1.00 29.20 44 VAL B N 1
ATOM 2299 C CA . VAL B 1 44 ? 8.808 -30.441 -27.685 1.00 28.46 44 VAL B CA 1
ATOM 2300 C C . VAL B 1 44 ? 9.587 -29.158 -27.358 1.00 28.24 44 VAL B C 1
ATOM 2301 O O . VAL B 1 44 ? 10.770 -29.098 -27.560 1.00 26.30 44 VAL B O 1
ATOM 2305 N N . LEU B 1 45 ? 8.911 -28.120 -26.872 1.00 28.16 45 LEU B N 1
ATOM 2306 C CA . LEU B 1 45 ? 9.589 -26.831 -26.623 1.00 25.16 45 LEU B CA 1
ATOM 2307 C C . LEU B 1 45 ? 10.612 -26.970 -25.507 1.00 24.84 45 LEU B C 1
ATOM 2308 O O . LEU B 1 45 ? 11.690 -26.415 -25.619 1.00 26.41 45 LEU B O 1
ATOM 2313 N N . GLU B 1 46 ? 10.321 -27.730 -24.437 1.00 25.66 46 GLU B N 1
ATOM 2314 C CA . GLU B 1 46 ? 11.243 -27.882 -23.301 1.00 27.78 46 GLU B CA 1
ATOM 2315 C C . GLU B 1 46 ? 12.453 -28.685 -23.776 1.00 25.83 46 GLU B C 1
ATOM 2316 O O . GLU B 1 46 ? 13.559 -28.320 -23.427 1.00 26.90 46 GLU B O 1
ATOM 2322 N N . THR B 1 47 ? 12.210 -29.681 -24.605 1.00 28.48 47 THR B N 1
ATOM 2323 C CA . THR B 1 47 ? 13.284 -30.572 -25.110 1.00 27.59 47 THR B CA 1
ATOM 2324 C C . THR B 1 47 ? 14.189 -29.767 -26.038 1.00 28.08 47 THR B C 1
ATOM 2325 O O . THR B 1 47 ? 15.425 -29.803 -25.861 1.00 27.68 47 THR B O 1
ATOM 2329 N N . LEU B 1 48 ? 13.590 -29.054 -27.001 1.00 29.27 48 LEU B N 1
ATOM 2330 C CA . LEU B 1 48 ? 14.382 -28.301 -27.993 1.00 26.72 48 LEU B CA 1
ATOM 2331 C C . LEU B 1 48 ? 15.124 -27.151 -27.325 1.00 29.39 48 LEU B C 1
ATOM 2332 O O . LEU B 1 48 ? 16.160 -26.779 -27.806 1.00 27.04 48 LEU B O 1
ATOM 2337 N N . GLU B 1 49 ? 14.604 -26.577 -26.240 1.00 26.58 49 GLU B N 1
ATOM 2338 C CA . GLU B 1 49 ? 15.335 -25.495 -25.553 1.00 27.49 49 GLU B CA 1
ATOM 2339 C C . GLU B 1 49 ? 16.717 -25.994 -25.124 1.00 24.81 49 GLU B C 1
ATOM 2340 O O . GLU B 1 49 ? 17.687 -25.255 -25.199 1.00 26.85 49 GLU B O 1
ATOM 2346 N N . GLN B 1 50 ? 16.811 -27.258 -24.698 1.00 29.81 50 GLN B N 1
ATOM 2347 C CA . GLN B 1 50 ? 18.088 -27.769 -24.130 1.00 31.18 50 GLN B CA 1
ATOM 2348 C C . GLN B 1 50 ? 18.890 -28.548 -25.187 1.00 31.67 50 GLN B C 1
ATOM 2349 O O . GLN B 1 50 ? 20.000 -28.936 -24.831 1.00 31.62 50 GLN B O 1
ATOM 2355 N N . ASP B 1 51 ? 18.392 -28.641 -26.418 1.00 30.48 51 ASP B N 1
ATOM 2356 C CA . ASP B 1 51 ? 19.076 -29.352 -27.545 1.00 29.38 51 ASP B CA 1
ATOM 2357 C C . ASP B 1 51 ? 20.015 -28.356 -28.214 1.00 29.15 51 ASP B C 1
ATOM 2358 O O . ASP B 1 51 ? 19.521 -27.474 -28.965 1.00 31.19 51 ASP B O 1
ATOM 2363 N N . ALA B 1 52 ? 21.321 -28.481 -27.935 1.00 34.16 52 ALA B N 1
ATOM 2364 C CA . ALA B 1 52 ? 22.431 -27.647 -28.457 1.00 34.09 52 ALA B CA 1
ATOM 2365 C C . ALA B 1 52 ? 22.440 -27.636 -30.001 1.00 31.44 52 ALA B C 1
ATOM 2366 O O . ALA B 1 52 ? 22.951 -26.667 -30.576 1.00 35.00 52 ALA B O 1
ATOM 2368 N N . ASP B 1 53 ? 21.829 -28.622 -30.644 1.00 32.72 53 ASP B N 1
ATOM 2369 C CA . ASP B 1 53 ? 21.841 -28.773 -32.129 1.00 34.42 53 ASP B CA 1
ATOM 2370 C C . ASP B 1 53 ? 20.695 -27.963 -32.757 1.00 34.03 53 ASP B C 1
ATOM 2371 O O . ASP B 1 53 ? 20.595 -27.917 -34.029 1.00 31.70 53 ASP B O 1
ATOM 2376 N N . ALA B 1 54 ? 19.777 -27.423 -31.941 1.00 30.36 54 ALA B N 1
ATOM 2377 C CA . ALA B 1 54 ? 18.630 -26.635 -32.435 1.00 29.36 54 ALA B CA 1
ATOM 2378 C C . ALA B 1 54 ? 18.933 -25.183 -32.107 1.00 33.49 54 ALA B C 1
ATOM 2379 O O . ALA B 1 54 ? 19.052 -24.869 -30.909 1.00 31.23 54 ALA B O 1
ATOM 2381 N N . GLY B 1 55 ? 19.104 -24.353 -33.137 1.00 28.29 55 GLY B N 1
ATOM 2382 C CA . GLY B 1 55 ? 19.406 -22.915 -32.984 1.00 28.15 55 GLY B CA 1
ATOM 2383 C C . GLY B 1 55 ? 18.207 -22.038 -33.330 1.00 27.81 55 GLY B C 1
ATOM 2384 O O . GLY B 1 55 ? 18.252 -20.871 -32.988 1.00 29.25 55 GLY B O 1
ATOM 2385 N N . VAL B 1 56 ? 17.231 -22.570 -34.055 1.00 27.44 56 VAL B N 1
ATOM 2386 C CA . VAL B 1 56 ? 16.008 -21.856 -34.520 1.00 27.11 56 VAL B CA 1
ATOM 2387 C C . VAL B 1 56 ? 14.919 -22.884 -34.692 1.00 30.21 56 VAL B C 1
ATOM 2388 O O . VAL B 1 56 ? 15.193 -23.992 -35.169 1.00 29.87 56 VAL B O 1
ATOM 2392 N N . LEU B 1 57 ? 13.695 -22.513 -34.327 1.00 25.09 57 LEU B N 1
ATOM 2393 C CA . LEU B 1 57 ? 12.485 -23.330 -34.484 1.00 26.63 57 LEU B CA 1
ATOM 2394 C C . LEU B 1 57 ? 11.625 -22.753 -35.598 1.00 30.97 57 LEU B C 1
ATOM 2395 O O . LEU B 1 57 ? 11.374 -21.496 -35.612 1.00 28.93 57 LEU B O 1
ATOM 2400 N N . VAL B 1 58 ? 11.153 -23.652 -36.457 1.00 26.23 58 VAL B N 1
ATOM 2401 C CA . VAL B 1 58 ? 10.089 -23.380 -37.444 1.00 26.56 58 VAL B CA 1
ATOM 2402 C C . VAL B 1 58 ? 8.876 -24.203 -37.112 1.00 30.14 58 VAL B C 1
ATOM 2403 O O . VAL B 1 58 ? 8.965 -25.420 -37.003 1.00 30.19 58 VAL B O 1
ATOM 2407 N N . LEU B 1 59 ? 7.761 -23.535 -36.911 1.00 25.77 59 LEU B N 1
ATOM 2408 C CA . LEU B 1 59 ? 6.489 -24.212 -36.580 1.00 24.98 59 LEU B CA 1
ATOM 2409 C C . LEU B 1 59 ? 5.609 -24.246 -37.829 1.00 27.62 59 LEU B C 1
ATOM 2410 O O . LEU B 1 59 ? 5.210 -23.176 -38.367 1.00 25.70 59 LEU B O 1
ATOM 2415 N N . THR B 1 60 ? 5.310 -25.453 -38.324 1.00 25.86 60 THR B N 1
ATOM 2416 C CA . THR B 1 60 ? 4.537 -25.657 -39.566 1.00 26.79 60 THR B CA 1
ATOM 2417 C C . THR B 1 60 ? 3.524 -26.792 -39.330 1.00 26.35 60 THR B C 1
ATOM 2418 O O . THR B 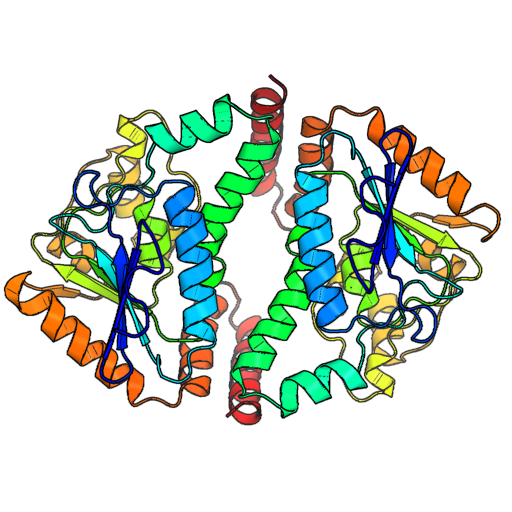1 60 ? 3.519 -27.385 -38.231 1.00 28.97 60 THR B O 1
ATOM 2422 N N . GLY B 1 61 ? 2.688 -27.053 -40.329 1.00 26.27 61 GLY B N 1
ATOM 2423 C CA . GLY B 1 61 ? 1.590 -28.017 -40.234 1.00 26.89 61 GLY B CA 1
ATOM 2424 C C . GLY B 1 61 ? 1.736 -29.062 -41.315 1.00 30.43 61 GLY B C 1
ATOM 2425 O O . GLY B 1 61 ? 2.321 -28.757 -42.367 1.00 32.44 61 GLY B O 1
ATOM 2426 N N . ALA B 1 62 ? 1.313 -30.284 -41.010 1.00 32.87 62 ALA B N 1
ATOM 2427 C CA . ALA B 1 62 ? 1.301 -31.385 -42.000 1.00 34.31 62 ALA B CA 1
ATOM 2428 C C . ALA B 1 62 ? 0.166 -31.145 -42.976 1.00 33.45 62 ALA B C 1
ATOM 2429 O O . ALA B 1 62 ? -0.865 -30.650 -42.578 1.00 34.72 62 ALA B O 1
ATOM 2431 N N . GLY B 1 63 ? 0.309 -31.618 -44.214 1.00 38.35 63 GLY B N 1
ATOM 2432 C CA . GLY B 1 63 ? -0.791 -31.590 -45.186 1.00 34.94 63 GLY B CA 1
ATOM 2433 C C . GLY B 1 63 ? -1.127 -30.161 -45.596 1.00 32.05 63 GLY B C 1
ATOM 2434 O O . GLY B 1 63 ? -0.231 -29.326 -45.574 1.00 36.55 63 GLY B O 1
ATOM 2435 N N . GLU B 1 64 ? -2.376 -29.914 -45.904 1.00 32.88 64 GLU B N 1
ATOM 2436 C CA . GLU B 1 64 ? -2.868 -28.615 -46.423 1.00 38.70 64 GLU B CA 1
ATOM 2437 C C . GLU B 1 64 ? -3.216 -27.674 -45.253 1.00 37.31 64 GLU B C 1
ATOM 2438 O O . GLU B 1 64 ? -3.890 -26.655 -45.511 1.00 37.44 64 GLU B O 1
ATOM 2444 N N . SER B 1 65 ? -2.872 -28.044 -44.018 1.00 34.82 65 SER B N 1
ATOM 2445 C CA . SER B 1 65 ? -3.268 -27.265 -42.801 1.00 34.44 65 SER B CA 1
ATOM 2446 C C . SER B 1 65 ? -2.046 -26.774 -42.049 1.00 30.60 65 SER B C 1
ATOM 2447 O O . SER B 1 65 ? -1.036 -27.501 -41.954 1.00 29.05 65 SER B O 1
ATOM 2450 N N . TRP B 1 66 ? -2.148 -25.567 -41.476 1.00 28.60 66 TRP B N 1
ATOM 2451 C CA . TRP B 1 66 ? -1.206 -25.160 -40.422 1.00 29.27 66 TRP B CA 1
ATOM 2452 C C . TRP B 1 66 ? -1.803 -25.705 -39.116 1.00 28.05 66 TRP B C 1
ATOM 2453 O O . TRP B 1 66 ? -1.346 -26.792 -38.645 1.00 30.85 66 TRP B O 1
ATOM 2464 N N . THR B 1 67 ? -2.850 -25.066 -38.624 1.00 29.20 67 THR B N 1
ATOM 2465 C CA . THR B 1 67 ? -3.787 -25.652 -37.628 1.00 29.81 67 THR B CA 1
ATOM 2466 C C . THR B 1 67 ? -5.156 -25.019 -37.786 1.00 32.67 67 THR B C 1
ATOM 2467 O O . THR B 1 67 ? -5.270 -23.785 -37.958 1.00 30.31 67 THR B O 1
ATOM 2471 N N . ALA B 1 68 ? -6.200 -25.847 -37.696 1.00 29.51 68 ALA B N 1
ATOM 2472 C CA . ALA B 1 68 ? -7.597 -25.410 -37.800 1.00 31.92 68 ALA B CA 1
ATOM 2473 C C . ALA B 1 68 ? -8.054 -24.868 -36.446 1.00 29.08 68 ALA B C 1
ATOM 2474 O O . ALA B 1 68 ? -9.181 -24.406 -36.356 1.00 34.55 68 ALA B O 1
ATOM 2476 N N . GLY B 1 69 ? -7.182 -24.882 -35.443 1.00 29.34 69 GLY B N 1
ATOM 2477 C CA . GLY B 1 69 ? -7.496 -24.356 -34.106 1.00 34.40 69 GLY B CA 1
ATOM 2478 C C . GLY B 1 69 ? -7.755 -25.488 -33.127 1.00 39.11 69 GLY B C 1
ATOM 2479 O O . GLY B 1 69 ? -7.087 -26.536 -33.222 1.00 38.30 69 GLY B O 1
ATOM 2480 N N . MET B 1 70 ? -8.569 -25.204 -32.128 1.00 41.41 70 MET B N 1
ATOM 2481 C CA . MET B 1 70 ? -8.737 -26.173 -31.030 1.00 44.65 70 MET B CA 1
ATOM 2482 C C . MET B 1 70 ? -9.610 -27.351 -31.469 1.00 40.87 70 MET B C 1
ATOM 2483 O O . MET B 1 70 ? -10.491 -27.177 -32.271 1.00 41.19 70 MET B O 1
ATOM 2488 N N . ASP B 1 71 ? -9.232 -28.538 -31.029 1.00 46.25 71 ASP B N 1
ATOM 2489 C CA . ASP B 1 71 ? -9.974 -29.779 -31.356 1.00 45.98 71 ASP B CA 1
ATOM 2490 C C . ASP B 1 71 ? -11.194 -29.833 -30.439 1.00 54.93 71 ASP B C 1
ATOM 2491 O O . ASP B 1 71 ? -10.998 -30.186 -29.262 1.00 55.99 71 ASP B O 1
ATOM 2496 N N . LEU B 1 72 ? -12.381 -29.479 -30.951 1.00 63.20 72 LEU B N 1
ATOM 2497 C CA . LEU B 1 72 ? -13.649 -29.438 -30.170 1.00 72.62 72 LEU B CA 1
ATOM 2498 C C . LEU B 1 72 ? -13.904 -30.803 -29.526 1.00 72.66 72 LEU B C 1
ATOM 2499 O O . LEU B 1 72 ? -14.003 -30.853 -28.277 1.00 73.26 72 LEU B O 1
ATOM 2504 N N . LYS B 1 73 ? -14.032 -31.849 -30.351 1.00 70.10 73 LYS B N 1
ATOM 2505 C CA . LYS B 1 73 ? -14.377 -33.229 -29.903 1.00 72.51 73 LYS B CA 1
ATOM 2506 C C . LYS B 1 73 ? -13.502 -33.606 -28.702 1.00 69.02 73 LYS B C 1
ATOM 2507 O O . LYS B 1 73 ? -14.079 -33.906 -27.632 1.00 71.22 73 LYS B O 1
ATOM 2513 N N . GLU B 1 74 ? -12.173 -33.540 -28.863 1.00 63.91 74 GLU B N 1
ATOM 2514 C CA . GLU B 1 74 ? -11.170 -34.091 -27.908 1.00 59.14 74 GLU B CA 1
ATOM 2515 C C . GLU B 1 74 ? -11.165 -33.291 -26.600 1.00 61.24 74 GLU B C 1
ATOM 2516 O O . GLU B 1 74 ? -11.021 -33.926 -25.528 1.00 55.33 74 GLU B O 1
ATOM 2522 N N . TYR B 1 75 ? -11.283 -31.961 -26.679 1.00 55.85 75 TYR B N 1
ATOM 2523 C CA . TYR B 1 75 ? -11.340 -31.069 -25.492 1.00 61.45 75 TYR B CA 1
ATOM 2524 C C . TYR B 1 75 ? -12.474 -31.547 -24.569 1.00 66.42 75 TYR B C 1
ATOM 2525 O O . TYR B 1 75 ? -12.170 -31.863 -23.394 1.00 59.24 75 TYR B O 1
ATOM 2534 N N . PHE B 1 76 ? -13.705 -31.653 -25.104 1.00 61.70 76 PHE B N 1
ATOM 2535 C CA . PHE B 1 76 ? -14.966 -31.920 -24.347 1.00 73.99 76 PHE B CA 1
ATOM 2536 C C . PHE B 1 76 ? -15.053 -33.376 -23.878 1.00 67.59 76 PHE B C 1
ATOM 2537 O O . PHE B 1 76 ? -15.563 -33.607 -22.766 1.00 71.80 76 PHE B O 1
ATOM 2545 N N . ARG B 1 77 ? -14.578 -34.327 -24.677 1.00 66.87 77 ARG B N 1
ATOM 2546 C CA . ARG B 1 77 ? -14.508 -35.743 -24.233 1.00 72.95 77 ARG B CA 1
ATOM 2547 C C . ARG B 1 77 ? -13.623 -35.779 -22.978 1.00 68.66 77 ARG B C 1
ATOM 2548 O O . ARG B 1 77 ? -13.983 -36.500 -22.026 1.00 76.61 77 ARG B O 1
ATOM 2556 N N . GLU B 1 78 ? -12.539 -34.995 -22.957 1.00 60.63 78 GLU B N 1
ATOM 2557 C CA . GLU B 1 78 ? -11.540 -35.009 -21.853 1.00 59.66 78 GLU B CA 1
ATOM 2558 C C . GLU B 1 78 ? -12.086 -34.203 -20.661 1.00 63.51 78 GLU B C 1
ATOM 2559 O O . GLU B 1 78 ? -11.929 -34.683 -19.511 1.00 62.53 78 GLU B O 1
ATOM 2565 N N . VAL B 1 79 ? -12.748 -33.062 -20.906 1.00 59.83 79 VAL B N 1
ATOM 2566 C CA . VAL B 1 79 ? -13.299 -32.167 -19.838 1.00 68.75 79 VAL B CA 1
ATOM 2567 C C . VAL B 1 79 ? -14.493 -32.851 -19.148 1.00 71.51 79 VAL B C 1
ATOM 2568 O O . VAL B 1 79 ? -14.415 -33.037 -17.908 1.00 59.21 79 VAL B O 1
ATOM 2572 N N . ASP B 1 80 ? -15.540 -33.215 -19.904 1.00 77.93 80 ASP B N 1
ATOM 2573 C CA . ASP B 1 80 ? -16.828 -33.761 -19.376 1.00 85.41 80 ASP B CA 1
ATOM 2574 C C . ASP B 1 80 ? -16.581 -35.037 -18.551 1.00 82.47 80 ASP B C 1
ATOM 2575 O O . ASP B 1 80 ? -17.358 -35.288 -17.611 1.00 88.28 80 ASP B O 1
ATOM 2580 N N . ALA B 1 81 ? -15.535 -35.802 -18.881 1.00 77.09 81 ALA B N 1
ATOM 2581 C CA . ALA B 1 81 ? -15.117 -37.046 -18.187 1.00 74.25 81 ALA B CA 1
ATOM 2582 C C . ALA B 1 81 ? -14.469 -36.739 -16.826 1.00 70.99 81 ALA B C 1
ATOM 2583 O O . ALA B 1 81 ? -14.210 -37.690 -16.077 1.00 64.15 81 ALA B O 1
ATOM 2585 N N . GLY B 1 82 ? -14.197 -35.469 -16.512 1.00 69.72 82 GLY B N 1
ATOM 2586 C CA . GLY B 1 82 ? -13.451 -35.079 -15.300 1.00 62.39 82 GLY B CA 1
ATOM 2587 C C . GLY B 1 82 ? -14.201 -34.049 -14.457 1.00 56.45 82 GLY B C 1
ATOM 2588 O O . GLY B 1 82 ? -15.182 -33.450 -14.910 1.00 46.98 82 GLY B O 1
ATOM 2589 N N . PRO B 1 83 ? -13.721 -33.779 -13.217 1.00 50.31 83 PRO B N 1
ATOM 2590 C CA . PRO B 1 83 ? -14.256 -32.681 -12.416 1.00 48.03 83 PRO B CA 1
ATOM 2591 C C . PRO B 1 83 ? -13.851 -31.335 -13.045 1.00 46.78 83 PRO B C 1
ATOM 2592 O O . PRO B 1 83 ? -13.060 -31.297 -13.983 1.00 38.19 83 PRO B O 1
ATOM 2596 N N . GLU B 1 84 ? -14.456 -30.262 -12.558 1.00 47.20 84 GLU B N 1
ATOM 2597 C CA . GLU B 1 84 ? -14.241 -28.870 -13.034 1.00 48.80 84 GLU B CA 1
ATOM 2598 C C . GLU B 1 84 ? -12.739 -28.592 -13.206 1.00 40.00 84 GLU B C 1
ATOM 2599 O O . GLU B 1 84 ? -12.352 -27.887 -14.165 1.00 37.87 84 GLU B O 1
ATOM 2605 N N . ILE B 1 85 ? -11.920 -29.078 -12.274 1.00 37.49 85 ILE B N 1
ATOM 2606 C CA . ILE B 1 85 ? -10.491 -28.677 -12.151 1.00 36.14 85 ILE B CA 1
ATOM 2607 C C . ILE B 1 85 ? -9.705 -29.141 -13.378 1.00 37.30 85 ILE B C 1
ATOM 2608 O O . ILE B 1 85 ? -8.654 -28.543 -13.659 1.00 40.24 85 ILE B O 1
ATOM 2613 N N . LEU B 1 86 ? -10.197 -30.127 -14.137 1.00 34.26 86 LEU B N 1
ATOM 2614 C CA . LEU B 1 86 ? -9.483 -30.582 -15.347 1.00 35.29 86 LEU B CA 1
ATOM 2615 C C . LEU B 1 86 ? -9.463 -29.471 -16.414 1.00 34.67 86 LEU B C 1
ATOM 2616 O O . LEU B 1 86 ? -8.451 -29.343 -17.111 1.00 34.14 86 LEU B O 1
ATOM 2621 N N . GLN B 1 87 ? -10.530 -28.690 -16.541 1.00 33.26 87 GLN B N 1
ATOM 2622 C CA . GLN B 1 87 ? -10.586 -27.567 -17.513 1.00 36.13 87 GLN B CA 1
ATOM 2623 C C . GLN B 1 87 ? -9.464 -26.567 -17.192 1.00 36.97 87 GLN B C 1
ATOM 2624 O O . GLN B 1 87 ? -8.830 -26.062 -18.123 1.00 32.55 87 GLN B O 1
ATOM 2630 N N . GLU B 1 88 ? -9.202 -26.284 -15.917 1.00 34.80 88 GLU B N 1
ATOM 2631 C CA . GLU B 1 88 ? -8.101 -25.350 -15.568 1.00 34.79 88 GLU B CA 1
ATOM 2632 C C . GLU B 1 88 ? -6.751 -25.881 -16.064 1.00 31.45 88 GLU B C 1
ATOM 2633 O O . GLU B 1 88 ? -5.960 -25.095 -16.701 1.00 30.54 88 GLU B O 1
ATOM 2639 N N . LYS B 1 89 ? -6.502 -27.181 -15.902 1.00 29.13 89 LYS B N 1
ATOM 2640 C CA . LYS B 1 89 ? -5.241 -27.821 -16.316 1.00 30.52 89 LYS B CA 1
ATOM 2641 C C . LYS B 1 89 ? -5.125 -27.850 -17.844 1.00 25.58 89 LYS B C 1
ATOM 2642 O O . LYS B 1 89 ? -4.019 -27.523 -18.396 1.00 28.25 89 LYS B O 1
ATOM 2648 N N . ILE B 1 90 ? -6.224 -28.152 -18.507 1.00 27.03 90 ILE B N 1
ATOM 2649 C CA . ILE B 1 90 ? -6.238 -28.274 -19.988 1.00 27.20 90 ILE B CA 1
ATOM 2650 C C . ILE B 1 90 ? -5.986 -26.881 -20.582 1.00 29.68 90 ILE B C 1
ATOM 2651 O O . ILE B 1 90 ? -5.178 -26.742 -21.516 1.00 28.22 90 ILE B O 1
ATOM 2656 N N . ARG B 1 91 ? -6.598 -25.858 -20.016 1.00 31.08 91 ARG B N 1
ATOM 2657 C CA . ARG B 1 91 ? -6.320 -24.459 -20.495 1.00 28.07 91 ARG B CA 1
ATOM 2658 C C . ARG B 1 91 ? -4.852 -24.087 -20.245 1.00 28.62 91 ARG B C 1
ATOM 2659 O O . ARG B 1 91 ? -4.251 -23.479 -21.151 1.00 27.95 91 ARG B O 1
ATOM 2667 N N . ARG B 1 92 ? -4.281 -24.412 -19.084 1.00 29.26 92 ARG B N 1
ATOM 2668 C CA . ARG B 1 92 ? -2.878 -24.076 -18.746 1.00 29.15 92 ARG B CA 1
ATOM 2669 C C . ARG B 1 92 ? -1.974 -24.751 -19.783 1.00 30.18 92 ARG B C 1
ATOM 2670 O O . ARG B 1 92 ? -0.981 -24.137 -20.196 1.00 26.78 92 ARG B O 1
ATOM 2678 N N . GLU B 1 93 ? -2.276 -26.004 -20.158 1.00 27.75 93 GLU B N 1
ATOM 2679 C CA . GLU B 1 93 ? -1.422 -26.792 -21.098 1.00 27.74 93 GLU B CA 1
ATOM 2680 C C . GLU B 1 93 ? -1.453 -26.124 -22.478 1.00 24.46 93 GLU B C 1
ATOM 2681 O O . GLU B 1 93 ? -0.388 -26.027 -23.067 1.00 27.24 93 GLU B O 1
ATOM 2687 N N . ALA B 1 94 ? -2.612 -25.640 -22.907 1.00 24.76 94 ALA B N 1
ATOM 2688 C CA . ALA B 1 94 ? -2.769 -24.884 -24.172 1.00 27.00 94 ALA B CA 1
ATOM 2689 C C . ALA B 1 94 ? -1.888 -23.641 -24.074 1.00 25.66 94 ALA B C 1
ATOM 2690 O O . ALA B 1 94 ? -0.997 -23.448 -24.911 1.00 25.08 94 ALA B O 1
ATOM 2692 N N . SER B 1 95 ? -2.070 -22.843 -23.026 1.00 24.05 95 SER B N 1
ATOM 2693 C CA . SER B 1 95 ? -1.260 -21.605 -22.865 1.00 22.24 95 SER B CA 1
ATOM 2694 C C . SER B 1 95 ? 0.242 -21.884 -22.828 1.00 22.96 95 SER B C 1
ATOM 2695 O O . SER B 1 95 ? 1.024 -21.062 -23.307 1.00 24.26 95 SER B O 1
ATOM 2698 N N . GLN B 1 96 ? 0.642 -22.924 -22.102 1.00 22.30 96 GLN B N 1
ATOM 2699 C CA . GLN B 1 96 ? 2.044 -23.247 -21.795 1.00 25.71 96 GLN B CA 1
ATOM 2700 C C . GLN B 1 96 ? 2.831 -23.340 -23.095 1.00 24.12 96 GLN B C 1
ATOM 2701 O O . GLN B 1 96 ? 3.872 -22.650 -23.173 1.00 24.64 96 GLN B O 1
ATOM 2707 N N . TRP B 1 97 ? 2.369 -24.120 -24.067 1.00 24.72 97 TRP B N 1
ATOM 2708 C CA . TRP B 1 97 ? 3.135 -24.202 -25.345 1.00 26.15 97 TRP B CA 1
ATOM 2709 C C . TRP B 1 97 ? 2.786 -23.041 -26.264 1.00 24.09 97 TRP B C 1
ATOM 2710 O O . TRP B 1 97 ? 3.692 -22.610 -26.954 1.00 24.93 97 TRP B O 1
ATOM 2721 N N . GLN B 1 98 ? 1.547 -22.561 -26.251 1.00 22.79 98 GLN B N 1
ATOM 2722 C CA . GLN B 1 98 ? 1.087 -21.645 -27.313 1.00 23.82 98 GLN B CA 1
ATOM 2723 C C . GLN B 1 98 ? 1.798 -20.296 -27.128 1.00 23.78 98 GLN B C 1
ATOM 2724 O O . GLN B 1 98 ? 2.048 -19.605 -28.150 1.00 24.52 98 GLN B O 1
ATOM 2730 N N . TRP B 1 99 ? 2.083 -19.884 -25.906 1.00 23.76 99 TRP B N 1
ATOM 2731 C CA . TRP B 1 99 ? 2.697 -18.556 -25.662 1.00 22.48 99 TRP B CA 1
ATOM 2732 C C . TRP B 1 99 ? 3.486 -18.470 -24.365 1.00 21.50 99 TRP B C 1
ATOM 2733 O O . TRP B 1 99 ? 4.482 -17.692 -24.358 1.00 21.23 99 TRP B O 1
ATOM 2744 N N . LYS B 1 100 ? 3.164 -19.186 -23.281 1.00 21.00 100 LYS B N 1
ATOM 2745 C CA . LYS B 1 100 ? 3.966 -18.969 -22.045 1.00 23.65 100 LYS B CA 1
ATOM 2746 C C . LYS B 1 100 ? 5.438 -19.353 -22.234 1.00 23.63 100 LYS B C 1
ATOM 2747 O O . LYS B 1 100 ? 6.310 -18.592 -21.851 1.00 24.21 100 LYS B O 1
ATOM 2753 N N . LEU B 1 101 ? 5.717 -20.499 -22.856 1.00 24.68 101 LEU B N 1
ATOM 2754 C CA . LEU B 1 101 ? 7.097 -20.834 -23.282 1.00 24.11 101 LEU B CA 1
ATOM 2755 C C . LEU B 1 101 ? 7.442 -20.157 -24.617 1.00 21.57 101 LEU B C 1
ATOM 2756 O O . LEU B 1 101 ? 8.606 -19.787 -24.762 1.00 25.60 101 LEU B O 1
ATOM 2761 N N . LEU B 1 102 ? 6.509 -20.073 -25.557 1.00 22.49 102 LEU B N 1
ATOM 2762 C CA . LEU B 1 102 ? 6.829 -19.804 -26.971 1.00 21.61 102 LEU B CA 1
ATOM 2763 C C . LEU B 1 102 ? 7.092 -18.310 -27.183 1.00 23.44 102 LEU B C 1
ATOM 2764 O O . LEU B 1 102 ? 7.963 -17.986 -27.965 1.00 23.41 102 LEU B O 1
ATOM 2769 N N . ARG B 1 103 ? 6.314 -17.412 -26.577 1.00 22.06 103 ARG B N 1
ATOM 2770 C CA . ARG B 1 103 ? 6.380 -15.991 -26.987 1.00 19.86 103 ARG B CA 1
ATOM 2771 C C . ARG B 1 103 ? 7.750 -15.405 -26.647 1.00 21.50 103 ARG B C 1
ATOM 2772 O O . ARG B 1 103 ? 8.267 -14.576 -27.425 1.00 21.19 103 ARG B O 1
ATOM 2780 N N . LEU B 1 104 ? 8.310 -15.742 -25.478 1.00 20.52 104 LEU B N 1
ATOM 2781 C CA . LEU B 1 104 ? 9.624 -15.262 -25.033 1.00 20.74 104 LEU B CA 1
ATOM 2782 C C . LEU B 1 104 ? 10.597 -16.451 -24.979 1.00 22.20 104 LEU B C 1
ATOM 2783 O O . LEU B 1 104 ? 11.439 -16.496 -24.064 1.00 22.84 104 LEU B O 1
ATOM 2788 N N . TYR B 1 105 ? 10.487 -17.312 -25.981 1.00 23.69 105 TYR B N 1
ATOM 2789 C CA . TYR B 1 105 ? 11.350 -18.514 -26.126 1.00 24.29 105 TYR B CA 1
ATOM 2790 C C . TYR B 1 105 ? 12.807 -18.081 -26.182 1.00 22.80 105 TYR B C 1
ATOM 2791 O O . TYR B 1 105 ? 13.164 -17.036 -26.742 1.00 21.08 105 TYR B O 1
ATOM 2800 N N . ALA B 1 106 ? 13.693 -18.900 -25.617 1.00 23.12 106 ALA B N 1
ATOM 2801 C CA . ALA B 1 106 ? 15.135 -18.576 -25.571 1.00 24.64 106 ALA B CA 1
ATOM 2802 C C . ALA B 1 106 ? 15.748 -18.547 -26.985 1.00 24.82 106 ALA B C 1
ATOM 2803 O O . ALA B 1 106 ? 16.774 -17.877 -27.142 1.00 25.76 106 ALA B O 1
ATOM 2805 N N . LYS B 1 107 ? 15.176 -19.295 -27.915 1.00 26.18 107 LYS B N 1
ATOM 2806 C CA . LYS B 1 107 ? 15.688 -19.399 -29.299 1.00 25.57 107 LYS B CA 1
ATOM 2807 C C . LYS B 1 107 ? 14.738 -18.669 -30.238 1.00 25.43 107 LYS B C 1
ATOM 2808 O O . LYS B 1 107 ? 13.551 -18.541 -29.937 1.00 24.80 107 LYS B O 1
ATOM 2814 N N . PRO B 1 108 ? 15.221 -18.186 -31.408 1.00 23.57 108 PRO B N 1
ATOM 2815 C CA . PRO B 1 108 ? 14.348 -17.536 -32.376 1.00 24.39 108 PRO B CA 1
ATOM 2816 C C . PRO B 1 108 ? 13.346 -18.533 -32.931 1.00 25.99 108 PRO B C 1
ATOM 2817 O O . PRO B 1 108 ? 13.633 -19.735 -33.109 1.00 25.07 108 PRO B O 1
ATOM 2821 N N . THR B 1 109 ? 12.161 -18.035 -33.183 1.00 22.32 109 THR B N 1
ATOM 2822 C CA . THR B 1 109 ? 11.018 -18.839 -33.651 1.00 21.68 109 THR B CA 1
ATOM 2823 C C . THR B 1 109 ? 10.417 -18.207 -34.894 1.00 24.92 109 THR B C 1
ATOM 2824 O O . THR B 1 109 ? 10.293 -16.982 -34.956 1.00 23.46 109 THR B O 1
ATOM 2828 N N . ILE B 1 110 ? 9.984 -19.058 -35.832 1.00 23.66 110 ILE B N 1
ATOM 2829 C CA . ILE B 1 110 ? 9.319 -18.627 -37.094 1.00 22.38 110 ILE B CA 1
ATOM 2830 C C . ILE B 1 110 ? 8.128 -19.528 -37.358 1.00 25.00 110 ILE B C 1
ATOM 2831 O O . ILE B 1 110 ? 8.270 -20.768 -37.348 1.00 25.23 110 ILE B O 1
ATOM 2836 N N . ALA B 1 111 ? 6.960 -18.961 -37.590 1.00 21.63 111 ALA B N 1
ATOM 2837 C CA . ALA B 1 111 ? 5.762 -19.697 -38.030 1.00 22.76 111 ALA B CA 1
ATOM 2838 C C . ALA B 1 111 ? 5.851 -19.767 -39.557 1.00 24.03 111 ALA B C 1
ATOM 2839 O O . ALA B 1 111 ? 5.997 -18.733 -40.227 1.00 21.98 111 ALA B O 1
ATOM 2841 N N . MET B 1 112 ? 5.740 -20.978 -40.074 1.00 26.14 112 MET B N 1
ATOM 2842 C CA . MET B 1 112 ? 5.720 -21.230 -41.535 1.00 24.81 112 MET B CA 1
ATOM 2843 C C . MET B 1 112 ? 4.332 -21.727 -41.845 1.00 24.64 112 MET B C 1
ATOM 2844 O O . MET B 1 112 ? 4.047 -22.942 -41.646 1.00 27.89 112 MET B O 1
ATOM 2849 N N . VAL B 1 113 ? 3.471 -20.808 -42.267 1.00 25.40 113 VAL B N 1
ATOM 2850 C CA . VAL B 1 113 ? 2.012 -21.031 -42.373 1.00 24.65 113 VAL B CA 1
ATOM 2851 C C . VAL B 1 113 ? 1.709 -21.516 -43.798 1.00 29.44 113 VAL B C 1
ATOM 2852 O O . VAL B 1 113 ? 1.580 -20.715 -44.715 1.00 26.61 113 VAL B O 1
ATOM 2856 N N . ASN B 1 114 ? 1.527 -22.817 -43.899 1.00 28.20 114 ASN B N 1
ATOM 2857 C CA . ASN B 1 114 ? 1.471 -23.529 -45.212 1.00 28.54 114 ASN B CA 1
ATOM 2858 C C . ASN B 1 114 ? 0.021 -23.632 -45.698 1.00 32.31 114 ASN B C 1
ATOM 2859 O O . ASN B 1 114 ? -0.185 -23.993 -46.894 1.00 35.80 114 ASN B O 1
ATOM 2864 N N . GLY B 1 115 ? -0.980 -23.336 -44.866 1.00 26.47 115 GLY B N 1
ATOM 2865 C CA . GLY B 1 115 ? -2.392 -23.608 -45.145 1.00 29.02 115 GLY B CA 1
ATOM 2866 C C . GLY B 1 115 ? -3.287 -23.050 -44.065 1.00 32.26 115 GLY B C 1
ATOM 2867 O O . GLY B 1 115 ? -2.947 -22.013 -43.494 1.00 32.51 115 GLY B O 1
ATOM 2868 N N . TRP B 1 116 ? -4.398 -23.709 -43.800 1.00 29.17 116 TRP B N 1
ATOM 2869 C CA . TRP B 1 116 ? -5.458 -23.236 -42.888 1.00 28.84 116 TRP B CA 1
ATOM 2870 C C . TRP B 1 116 ? -4.848 -22.800 -41.563 1.00 29.59 116 TRP B C 1
ATOM 2871 O O . TRP B 1 116 ? -4.173 -23.604 -40.924 1.00 29.62 116 TRP B O 1
ATOM 2882 N N . CYS B 1 117 ? -5.213 -21.597 -41.120 1.00 26.88 117 CYS B N 1
ATOM 2883 C CA . CYS B 1 117 ? -4.837 -21.090 -39.776 1.00 25.85 117 CYS B CA 1
ATOM 2884 C C . CYS B 1 117 ? -6.097 -20.455 -39.189 1.00 24.40 117 CYS B C 1
ATOM 2885 O O . CYS B 1 117 ? -6.467 -19.357 -39.651 1.00 25.38 117 CYS B O 1
ATOM 2888 N N . PHE B 1 118 ? -6.800 -21.165 -38.305 1.00 25.25 118 PHE B N 1
ATOM 2889 C CA . PHE B 1 118 ? -8.083 -20.702 -37.748 1.00 26.42 118 PHE B CA 1
ATOM 2890 C C . PHE B 1 118 ? -8.003 -20.599 -36.214 1.00 25.77 118 PHE B C 1
ATOM 2891 O O . PHE B 1 118 ? -7.280 -21.388 -35.549 1.00 27.64 118 PHE B O 1
ATOM 2899 N N . GLY B 1 119 ? -8.782 -19.653 -35.693 1.00 29.54 119 GLY B N 1
ATOM 2900 C CA . GLY B 1 119 ? -9.131 -19.556 -34.261 1.00 28.44 119 GLY B CA 1
ATOM 2901 C C . GLY B 1 119 ? -7.911 -19.657 -33.362 1.00 25.82 119 GLY B C 1
ATOM 2902 O O . GLY B 1 119 ? -7.020 -18.802 -33.465 1.00 24.79 119 GLY B O 1
ATOM 2903 N N . GLY B 1 120 ? -7.851 -20.674 -32.510 1.00 26.21 120 GLY B N 1
ATOM 2904 C CA . GLY B 1 120 ? -6.749 -20.871 -31.553 1.00 25.03 120 GLY B CA 1
ATOM 2905 C C . GLY B 1 120 ? -5.357 -20.831 -32.144 1.00 24.70 120 GLY B C 1
ATOM 2906 O O . GLY B 1 120 ? -4.385 -20.537 -31.410 1.00 26.27 120 GLY B O 1
ATOM 2907 N N . GLY B 1 121 ? -5.194 -21.106 -33.435 1.00 23.48 121 GLY B N 1
ATOM 2908 C CA . GLY B 1 121 ? -3.867 -21.057 -34.068 1.00 23.07 121 GLY B CA 1
ATOM 2909 C C . GLY B 1 121 ? -3.277 -19.660 -34.025 1.00 21.19 121 GLY B C 1
ATOM 2910 O O . GLY B 1 121 ? -2.090 -19.561 -34.087 1.00 23.29 121 GLY B O 1
ATOM 2911 N N . PHE B 1 122 ? -4.104 -18.631 -33.869 1.00 21.95 122 PHE B N 1
ATOM 2912 C CA . PHE B 1 122 ? -3.581 -17.231 -33.856 1.00 21.29 122 PHE B CA 1
ATOM 2913 C C . PHE B 1 122 ? -2.625 -17.009 -32.671 1.00 22.44 122 PHE B C 1
ATOM 2914 O O . PHE B 1 122 ? -1.681 -16.174 -32.806 1.00 22.53 122 PHE B O 1
ATOM 2922 N N . SER B 1 123 ? -2.803 -17.701 -31.550 1.00 23.23 123 SER B N 1
ATOM 2923 C CA . SER B 1 123 ? -1.938 -17.511 -30.351 1.00 23.38 123 SER B CA 1
ATOM 2924 C C . SER B 1 123 ? -0.505 -17.948 -30.648 1.00 23.29 123 SER B C 1
ATOM 2925 O O . SER B 1 123 ? 0.437 -17.162 -30.497 1.00 22.56 123 SER B O 1
ATOM 2928 N N . PRO B 1 124 ? -0.241 -19.206 -31.067 1.00 22.28 124 PRO B N 1
ATOM 2929 C CA . PRO B 1 124 ? 1.139 -19.545 -31.339 1.00 22.16 124 PRO B CA 1
ATOM 2930 C C . PRO B 1 124 ? 1.665 -18.801 -32.588 1.00 21.56 124 PRO B C 1
ATOM 2931 O O . PRO B 1 124 ? 2.883 -18.631 -32.679 1.00 22.51 124 PRO B O 1
ATOM 2935 N N . LEU B 1 125 ? 0.789 -18.447 -33.508 1.00 22.23 125 LEU B N 1
ATOM 2936 C CA . LEU B 1 125 ? 1.195 -17.705 -34.734 1.00 20.15 125 LEU B CA 1
ATOM 2937 C C . LEU B 1 125 ? 1.920 -16.439 -34.326 1.00 22.88 125 LEU B C 1
ATOM 2938 O O . LEU B 1 125 ? 2.983 -16.161 -34.820 1.00 22.78 125 LEU B O 1
ATOM 2943 N N . VAL B 1 126 ? 1.345 -15.712 -33.363 1.00 22.89 126 VAL B N 1
ATOM 2944 C CA . VAL B 1 126 ? 1.912 -14.410 -32.941 1.00 21.63 126 VAL B CA 1
ATOM 2945 C C . VAL B 1 126 ? 2.959 -14.572 -31.851 1.00 20.64 126 VAL B C 1
ATOM 2946 O O . VAL B 1 126 ? 3.890 -13.741 -31.788 1.00 21.29 126 VAL B O 1
ATOM 2950 N N . ALA B 1 127 ? 2.932 -15.646 -31.049 1.00 19.92 127 ALA B N 1
ATOM 2951 C CA . ALA B 1 127 ? 3.994 -15.933 -30.087 1.00 21.52 127 ALA B CA 1
ATOM 2952 C C . ALA B 1 127 ? 5.283 -16.164 -30.872 1.00 20.46 127 ALA B C 1
ATOM 2953 O O . ALA B 1 127 ? 6.348 -15.685 -30.457 1.00 21.52 127 ALA B O 1
ATOM 2955 N N . CYS B 1 128 ? 5.203 -16.928 -31.971 1.00 24.97 128 CYS B N 1
ATOM 2956 C CA . CYS B 1 128 ? 6.372 -17.068 -32.875 1.00 21.78 128 CYS B CA 1
ATOM 2957 C C . CYS B 1 128 ? 6.922 -15.671 -33.214 1.00 21.02 128 CYS B C 1
ATOM 2958 O O . CYS B 1 128 ? 6.153 -14.779 -33.555 1.00 21.82 128 CYS B O 1
ATOM 2961 N N . ASP B 1 129 ? 8.228 -15.488 -33.190 1.00 21.10 129 ASP B N 1
ATOM 2962 C CA . ASP B 1 129 ? 8.835 -14.138 -33.383 1.00 19.89 129 ASP B CA 1
ATOM 2963 C C . ASP B 1 129 ? 8.431 -13.598 -34.756 1.00 21.07 129 ASP B C 1
ATOM 2964 O O . ASP B 1 129 ? 7.874 -12.467 -34.876 1.00 23.51 129 ASP B O 1
ATOM 2969 N N . LEU B 1 130 ? 8.697 -14.387 -35.784 1.00 22.00 130 LEU B N 1
ATOM 2970 C CA . LEU B 1 130 ? 8.509 -14.012 -37.206 1.00 20.71 130 LEU B CA 1
ATOM 2971 C C . LEU B 1 130 ? 7.536 -15.009 -37.858 1.00 21.19 130 LEU B C 1
ATOM 2972 O O . LEU B 1 130 ? 7.289 -16.081 -37.311 1.00 22.16 130 LEU B O 1
ATOM 2977 N N . ALA B 1 131 ? 6.985 -14.677 -39.000 1.00 24.33 131 ALA B N 1
ATOM 2978 C CA . ALA B 1 131 ? 6.026 -15.556 -39.686 1.00 23.38 131 ALA B CA 1
ATOM 2979 C C . ALA B 1 131 ? 6.104 -15.296 -41.182 1.00 25.93 131 ALA B C 1
ATOM 2980 O O . ALA B 1 131 ? 6.102 -14.123 -41.565 1.00 22.77 131 ALA B O 1
ATOM 2982 N N . ILE B 1 132 ? 6.128 -16.392 -41.959 1.00 24.37 132 ILE B N 1
ATOM 2983 C CA . ILE B 1 132 ? 5.964 -16.373 -43.435 1.00 23.48 132 ILE B CA 1
ATOM 2984 C C . ILE B 1 132 ? 4.781 -17.268 -43.750 1.00 23.19 132 ILE B C 1
ATOM 2985 O O . ILE B 1 132 ? 4.656 -18.374 -43.140 1.00 26.01 132 ILE B O 1
ATOM 2990 N N . CYS B 1 133 ? 3.903 -16.818 -44.614 1.00 22.33 133 CYS B N 1
ATOM 2991 C CA . CYS B 1 133 ? 2.779 -17.660 -45.035 1.00 22.38 133 CYS B CA 1
ATOM 2992 C C . CYS B 1 133 ? 2.880 -17.928 -46.539 1.00 23.99 133 CYS B C 1
ATOM 2993 O O . CYS B 1 133 ? 3.485 -17.126 -47.252 1.00 24.56 133 CYS B O 1
ATOM 2996 N N . ALA B 1 134 ? 2.150 -18.931 -46.974 1.00 26.39 134 ALA B N 1
ATOM 2997 C CA . ALA B 1 134 ? 1.775 -19.095 -48.404 1.00 27.92 134 ALA B CA 1
ATOM 2998 C C . ALA B 1 134 ? 0.670 -18.092 -48.762 1.00 25.34 134 ALA B C 1
ATOM 2999 O O . ALA B 1 134 ? -0.313 -17.950 -48.020 1.00 26.99 134 ALA B O 1
ATOM 3001 N N . ASN B 1 135 ? 0.714 -17.583 -49.990 1.00 25.47 135 ASN B N 1
ATOM 3002 C CA . ASN B 1 135 ? -0.397 -16.849 -50.657 1.00 26.35 135 ASN B CA 1
ATOM 3003 C C . ASN B 1 135 ? -1.656 -17.709 -50.556 1.00 26.15 135 ASN B C 1
ATOM 3004 O O . ASN B 1 135 ? -2.760 -17.204 -50.267 1.00 26.90 135 ASN B O 1
ATOM 3009 N N . GLU B 1 136 ? -1.472 -19.021 -50.685 1.00 29.41 136 GLU B N 1
ATOM 3010 C CA . GLU B 1 136 ? -2.567 -20.016 -50.737 1.00 32.01 136 GLU B CA 1
ATOM 3011 C C . GLU B 1 136 ? -3.155 -20.272 -49.336 1.00 32.36 136 GLU B C 1
ATOM 3012 O O . GLU B 1 136 ? -4.189 -20.935 -49.238 1.00 33.77 136 GLU B O 1
ATOM 3018 N N . ALA B 1 137 ? -2.542 -19.775 -48.283 1.00 30.17 137 ALA B N 1
ATOM 3019 C CA . ALA B 1 137 ? -3.056 -19.985 -46.908 1.00 32.44 137 ALA B CA 1
ATOM 3020 C C . ALA B 1 137 ? -4.341 -19.156 -46.719 1.00 30.58 137 ALA B C 1
ATOM 3021 O O . ALA B 1 137 ? -4.469 -18.049 -47.284 1.00 29.50 137 ALA B O 1
ATOM 3023 N N . THR B 1 138 ? -5.264 -19.720 -45.948 1.00 30.72 138 THR B N 1
ATOM 3024 C CA . THR B 1 138 ? -6.534 -19.104 -45.542 1.00 30.21 138 THR B CA 1
ATOM 3025 C C . THR B 1 138 ? -6.512 -19.028 -44.023 1.00 29.24 138 THR B C 1
ATOM 3026 O O . THR B 1 138 ? -6.172 -20.059 -43.359 1.00 29.48 138 THR B O 1
ATOM 3030 N N . PHE B 1 139 ? -6.944 -17.877 -43.536 1.00 28.06 139 PHE B N 1
ATOM 3031 C CA . PHE B 1 139 ? -6.939 -17.493 -42.104 1.00 24.84 139 PHE B CA 1
ATOM 3032 C C . PHE B 1 139 ? -8.368 -17.128 -41.748 1.00 26.27 139 PHE B C 1
ATOM 3033 O O . PHE B 1 139 ? -9.120 -16.577 -42.549 1.00 29.22 139 PHE B O 1
ATOM 3041 N N . GLY B 1 140 ? -8.736 -17.325 -40.502 1.00 25.80 140 GLY B N 1
ATOM 3042 C CA . GLY B 1 140 ? -9.993 -16.758 -40.026 1.00 25.89 140 GLY B CA 1
ATOM 3043 C C . GLY B 1 140 ? -10.150 -16.920 -38.544 1.00 25.19 140 GLY B C 1
ATOM 3044 O O . GLY B 1 140 ? -9.731 -17.958 -37.972 1.00 26.28 140 GLY B O 1
ATOM 3045 N N . LEU B 1 141 ? -10.909 -16.007 -37.967 1.00 25.01 141 LEU B N 1
ATOM 3046 C CA . LEU B 1 141 ? -11.347 -16.109 -36.560 1.00 27.76 141 LEU B CA 1
ATOM 3047 C C . LEU B 1 141 ? -12.804 -16.547 -36.511 1.00 27.14 141 LEU B C 1
ATOM 3048 O O . LEU B 1 141 ? -13.698 -15.713 -36.308 1.00 25.79 141 LEU B O 1
ATOM 3053 N N . SER B 1 142 ? -13.005 -17.844 -36.718 1.00 32.16 142 SER B N 1
ATOM 3054 C CA . SER B 1 142 ? -14.320 -18.491 -36.924 1.00 36.27 142 SER B CA 1
ATOM 3055 C C . SER B 1 142 ? -15.060 -18.581 -35.591 1.00 31.14 142 SER B C 1
ATOM 3056 O O . SER B 1 142 ? -16.263 -18.852 -35.601 1.00 35.02 142 SER B O 1
ATOM 3059 N N . GLU B 1 143 ? -14.399 -18.281 -34.454 1.00 33.51 143 GLU B N 1
ATOM 3060 C CA . GLU B 1 143 ? -15.041 -18.444 -33.118 1.00 33.30 143 GLU B CA 1
ATOM 3061 C C . GLU B 1 143 ? -16.456 -17.827 -33.112 1.00 33.04 143 GLU B C 1
ATOM 3062 O O . GLU B 1 143 ? -17.388 -18.486 -32.605 1.00 36.28 143 GLU B O 1
ATOM 3068 N N . ILE B 1 144 ? -16.640 -16.618 -33.645 1.00 31.55 144 ILE B N 1
ATOM 3069 C CA . ILE B 1 144 ? -17.939 -15.888 -33.538 1.00 32.28 144 ILE B CA 1
ATOM 3070 C C . ILE B 1 144 ? -19.057 -16.711 -34.202 1.00 33.39 144 ILE B C 1
ATOM 3071 O O . ILE B 1 144 ? -20.188 -16.619 -33.727 1.00 32.49 144 ILE B O 1
ATOM 3076 N N . ASN B 1 145 ? -18.746 -17.405 -35.303 1.00 33.36 145 ASN B N 1
ATOM 3077 C CA . ASN B 1 145 ? -19.731 -18.208 -36.074 1.00 34.56 145 ASN B CA 1
ATOM 3078 C C . ASN B 1 145 ? -19.953 -19.550 -35.366 1.00 36.91 145 ASN B C 1
ATOM 3079 O O . ASN B 1 145 ? -20.986 -20.146 -35.606 1.00 41.71 145 ASN B O 1
ATOM 3084 N N . TRP B 1 146 ? -19.062 -19.974 -34.466 1.00 39.05 146 TRP B N 1
ATOM 3085 C CA . TRP B 1 146 ? -19.285 -21.168 -33.591 1.00 43.11 146 TRP B CA 1
ATOM 3086 C C . TRP B 1 146 ? -19.963 -20.768 -32.262 1.00 44.55 146 TRP B C 1
ATOM 3087 O O . TRP B 1 146 ? -20.191 -21.667 -31.457 1.00 42.34 146 TRP B O 1
ATOM 3098 N N . GLY B 1 147 ? -20.273 -19.484 -32.027 1.00 39.35 147 GLY B N 1
ATOM 3099 C CA . GLY B 1 147 ? -20.966 -19.014 -30.810 1.00 34.48 147 GLY B CA 1
ATOM 3100 C C . GLY B 1 147 ? -20.026 -18.845 -29.620 1.00 32.17 147 GLY B C 1
ATOM 3101 O O . GLY B 1 147 ? -20.540 -18.783 -28.489 1.00 32.58 147 GLY B O 1
ATOM 3102 N N . ILE B 1 148 ? -18.710 -18.677 -29.831 1.00 35.10 148 ILE B N 1
ATOM 3103 C CA . ILE B 1 148 ? -17.764 -18.276 -28.730 1.00 34.64 148 ILE B CA 1
ATOM 3104 C C . ILE B 1 148 ? -16.943 -17.062 -29.138 1.00 29.72 148 ILE B C 1
ATOM 3105 O O . ILE B 1 148 ? -16.649 -16.883 -30.324 1.00 29.83 148 ILE B O 1
ATOM 3110 N N . PRO B 1 149 ? -16.599 -16.188 -28.172 1.00 30.62 149 PRO B N 1
ATOM 3111 C CA . PRO B 1 149 ? -15.630 -15.135 -28.460 1.00 27.16 149 PRO B CA 1
ATOM 3112 C C . PRO B 1 149 ? -14.285 -15.843 -28.553 1.00 27.72 149 PRO B C 1
ATOM 3113 O O . PRO B 1 149 ? -14.153 -17.003 -28.143 1.00 31.26 149 PRO B O 1
ATOM 3117 N N . PRO B 1 150 ? -13.238 -15.218 -29.143 1.00 28.60 150 PRO B N 1
ATOM 3118 C CA . PRO B 1 150 ? -11.913 -15.828 -29.204 1.00 25.93 150 PRO B CA 1
ATOM 3119 C C . PRO B 1 150 ? -11.416 -16.176 -27.799 1.00 27.76 150 PRO B C 1
ATOM 3120 O O . PRO B 1 150 ? -11.544 -15.353 -26.882 1.00 26.67 150 PRO B O 1
ATOM 3124 N N . GLY B 1 151 ? -10.987 -17.429 -27.634 1.00 29.09 151 GLY B N 1
ATOM 3125 C CA . GLY B 1 151 ? -10.484 -17.966 -26.359 1.00 29.95 151 GLY B CA 1
ATOM 3126 C C . GLY B 1 151 ? -8.970 -17.885 -26.263 1.00 25.48 151 GLY B C 1
ATOM 3127 O O . GLY B 1 151 ? -8.280 -17.528 -27.247 1.00 26.37 151 GLY B O 1
ATOM 3128 N N . ASN B 1 152 ? -8.459 -18.133 -25.068 1.00 24.06 152 ASN B N 1
ATOM 3129 C CA . ASN B 1 152 ? -7.018 -18.100 -24.811 1.00 23.33 152 ASN B CA 1
ATOM 3130 C C . ASN B 1 152 ? -6.538 -16.711 -25.258 1.00 21.28 152 ASN B C 1
ATOM 3131 O O . ASN B 1 152 ? -7.257 -15.740 -24.972 1.00 21.52 152 ASN B O 1
ATOM 3136 N N . LEU B 1 153 ? -5.380 -16.605 -25.865 1.00 21.65 153 LEU B N 1
ATOM 3137 C CA . LEU B 1 153 ? -4.752 -15.286 -26.169 1.00 19.42 153 LEU B CA 1
ATOM 3138 C C . LEU B 1 153 ? -5.018 -14.833 -27.600 1.00 21.39 153 LEU B C 1
ATOM 3139 O O . LEU B 1 153 ? -4.401 -13.858 -28.028 1.00 22.32 153 LEU B O 1
ATOM 3144 N N . VAL B 1 154 ? -5.993 -15.404 -28.299 1.00 22.06 154 VAL B N 1
ATOM 3145 C CA . VAL B 1 154 ? -6.238 -15.059 -29.729 1.00 21.40 154 VAL B CA 1
ATOM 3146 C C . VAL B 1 154 ? -6.494 -13.555 -29.916 1.00 18.64 154 VAL B C 1
ATOM 3147 O O . VAL B 1 154 ? -5.915 -12.930 -30.802 1.00 20.64 154 VAL B O 1
ATOM 3151 N N . SER B 1 155 ? -7.319 -12.941 -29.088 1.00 20.43 155 SER B N 1
ATOM 3152 C CA . SER B 1 155 ? -7.667 -11.528 -29.303 1.00 20.34 155 SER B CA 1
ATOM 3153 C C . SER B 1 155 ? -6.433 -10.621 -29.044 1.00 19.60 155 SER B C 1
ATOM 3154 O O . SER B 1 155 ? -6.259 -9.618 -29.746 1.00 21.44 155 SER B O 1
ATOM 3157 N N . LYS B 1 156 ? -5.565 -11.046 -28.130 1.00 19.61 156 LYS B N 1
ATOM 3158 C CA . LYS B 1 156 ? -4.341 -10.270 -27.806 1.00 19.80 156 LYS B CA 1
ATOM 3159 C C . LYS B 1 156 ? -3.327 -10.445 -28.930 1.00 19.86 156 LYS B C 1
ATOM 3160 O O . LYS B 1 156 ? -2.568 -9.504 -29.257 1.00 19.88 156 LYS B O 1
ATOM 3166 N N . ALA B 1 157 ? -3.249 -11.665 -29.461 1.00 20.51 157 ALA B N 1
ATOM 3167 C CA . ALA B 1 157 ? -2.417 -11.951 -30.645 1.00 21.27 157 ALA B CA 1
ATOM 3168 C C . ALA B 1 157 ? -2.775 -11.001 -31.791 1.00 21.84 157 ALA B C 1
ATOM 3169 O O . ALA B 1 157 ? -1.893 -10.364 -32.348 1.00 22.05 157 ALA B O 1
ATOM 3171 N N . MET B 1 158 ? -4.074 -10.798 -32.044 1.00 20.27 158 MET B N 1
ATOM 3172 C CA . MET B 1 158 ? -4.527 -9.800 -33.020 1.00 21.60 158 MET B CA 1
ATOM 3173 C C . MET B 1 158 ? -4.152 -8.399 -32.562 1.00 20.77 158 MET B C 1
ATOM 3174 O O . MET B 1 158 ? -3.663 -7.640 -33.382 1.00 20.85 158 MET B O 1
ATOM 3179 N N . ALA B 1 159 ? -4.429 -8.046 -31.314 1.00 20.93 159 ALA B N 1
ATOM 3180 C CA . ALA B 1 159 ? -4.186 -6.676 -30.813 1.00 20.73 159 ALA B CA 1
ATOM 3181 C C . ALA B 1 159 ? -2.705 -6.314 -31.003 1.00 21.71 159 ALA B C 1
ATOM 3182 O O . ALA B 1 159 ? -2.386 -5.135 -31.344 1.00 20.56 159 ALA B O 1
ATOM 3184 N N . ASP B 1 160 ? -1.810 -7.275 -30.922 1.00 20.60 160 ASP B N 1
ATOM 3185 C CA . ASP B 1 160 ? -0.360 -6.973 -30.991 1.00 20.63 160 ASP B CA 1
ATOM 3186 C C . ASP B 1 160 ? 0.090 -6.789 -32.440 1.00 21.63 160 ASP B C 1
ATOM 3187 O O . ASP B 1 160 ? 1.167 -6.170 -32.632 1.00 22.01 160 ASP B O 1
ATOM 3192 N N . THR B 1 161 ? -0.638 -7.326 -33.423 1.00 21.86 161 THR B N 1
ATOM 3193 C CA . THR B 1 161 ? -0.102 -7.382 -34.813 1.00 22.02 161 THR B CA 1
ATOM 3194 C C . THR B 1 161 ? -0.973 -6.691 -35.839 1.00 22.64 161 THR B C 1
ATOM 3195 O O . THR B 1 161 ? -0.390 -6.318 -36.875 1.00 24.41 161 THR B O 1
ATOM 3199 N N . VAL B 1 162 ? -2.284 -6.584 -35.627 1.00 21.27 162 VAL B N 1
ATOM 3200 C CA . VAL B 1 162 ? -3.251 -6.124 -36.654 1.00 21.54 162 VAL B CA 1
ATOM 3201 C C . VAL B 1 162 ? -3.926 -4.888 -36.086 1.00 21.16 162 VAL B C 1
ATOM 3202 O O . VAL B 1 162 ? -4.245 -4.879 -34.924 1.00 20.83 162 VAL B O 1
ATOM 3206 N N . GLY B 1 163 ? -4.026 -3.866 -36.910 1.00 22.30 163 GLY B N 1
ATOM 3207 C CA . GLY B 1 163 ? -4.663 -2.587 -36.559 1.00 21.67 163 GLY B CA 1
ATOM 3208 C C . GLY B 1 163 ? -6.005 -2.778 -35.930 1.00 20.81 163 GLY B C 1
ATOM 3209 O O . GLY B 1 163 ? -6.719 -3.767 -36.154 1.00 21.42 163 GLY B O 1
ATOM 3210 N N . HIS B 1 164 ? -6.409 -1.807 -35.133 1.00 21.20 164 HIS B N 1
ATOM 3211 C CA . HIS B 1 164 ? -7.668 -1.867 -34.370 1.00 20.77 164 HIS B CA 1
ATOM 3212 C C . HIS B 1 164 ? -8.861 -2.226 -35.270 1.00 20.29 164 HIS B C 1
ATOM 3213 O O . HIS B 1 164 ? -9.650 -3.116 -34.944 1.00 21.22 164 HIS B O 1
ATOM 3220 N N . ARG B 1 165 ? -9.078 -1.428 -36.318 1.00 20.29 165 ARG B N 1
ATOM 3221 C CA . ARG B 1 165 ? -10.281 -1.600 -37.188 1.00 20.83 165 ARG B CA 1
ATOM 3222 C C . ARG B 1 165 ? -10.272 -2.969 -37.861 1.00 21.18 165 ARG B C 1
ATOM 3223 O O . ARG B 1 165 ? -11.294 -3.658 -37.822 1.00 22.17 165 ARG B O 1
ATOM 3231 N N . GLN B 1 166 ? -9.124 -3.402 -38.393 1.00 21.76 166 GLN B N 1
ATOM 3232 C CA . GLN B 1 166 ? -9.091 -4.705 -39.090 1.00 21.61 166 GLN B CA 1
ATOM 3233 C C . GLN B 1 166 ? -9.285 -5.846 -38.096 1.00 24.16 166 GLN B C 1
ATOM 3234 O O . GLN B 1 166 ? -10.007 -6.810 -38.404 1.00 22.22 166 GLN B O 1
ATOM 3240 N N . SER B 1 167 ? -8.674 -5.752 -36.914 1.00 21.74 167 SER B N 1
ATOM 3241 C CA . SER B 1 167 ? -8.838 -6.755 -35.856 1.00 20.60 167 SER B CA 1
ATOM 3242 C C . SER B 1 167 ? -10.319 -6.923 -35.549 1.00 20.92 167 SER B C 1
ATOM 3243 O O . SER B 1 167 ? -10.824 -8.059 -35.566 1.00 22.57 167 SER B O 1
ATOM 3246 N N . LEU B 1 168 ? -11.001 -5.817 -35.287 1.00 19.96 168 LEU B N 1
ATOM 3247 C CA . LEU B 1 168 ? -12.439 -5.884 -34.921 1.00 22.60 168 LEU B CA 1
ATOM 3248 C C . LEU B 1 168 ? -13.242 -6.418 -36.112 1.00 22.44 168 LEU B C 1
ATOM 3249 O O . LEU B 1 168 ? -14.166 -7.233 -35.895 1.00 22.02 168 LEU B O 1
ATOM 3254 N N . TYR B 1 169 ? -12.917 -5.997 -37.326 1.00 22.06 169 TYR B N 1
ATOM 3255 C CA . TYR B 1 169 ? -13.675 -6.476 -38.508 1.00 22.74 169 TYR B CA 1
ATOM 3256 C C . TYR B 1 169 ? -13.613 -8.008 -38.557 1.00 22.94 169 TYR B C 1
ATOM 3257 O O . TYR B 1 169 ? -14.681 -8.680 -38.742 1.00 24.36 169 TYR B O 1
ATOM 3266 N N . TYR B 1 170 ? -12.435 -8.587 -38.409 1.00 23.91 170 TYR B N 1
ATOM 3267 C CA . TYR B 1 170 ? -12.243 -10.051 -38.587 1.00 23.53 170 TYR B CA 1
ATOM 3268 C C . TYR B 1 170 ? -12.750 -10.791 -37.371 1.00 23.89 170 TYR B C 1
ATOM 3269 O O . TYR B 1 170 ? -13.348 -11.850 -37.501 1.00 22.97 170 TYR B O 1
ATOM 3278 N N . ILE B 1 171 ? -12.608 -10.215 -36.188 1.00 22.21 171 ILE B N 1
ATOM 3279 C CA . ILE B 1 171 ? -13.178 -10.862 -34.981 1.00 22.83 171 ILE B CA 1
ATOM 3280 C C . ILE B 1 171 ? -14.712 -10.863 -35.017 1.00 23.23 171 ILE B C 1
ATOM 3281 O O . ILE B 1 171 ? -15.316 -11.890 -34.680 1.00 24.55 171 ILE B O 1
ATOM 3286 N N . MET B 1 172 ? -15.309 -9.756 -35.422 1.00 22.90 172 MET B N 1
ATOM 3287 C CA . MET B 1 172 ? -16.757 -9.523 -35.325 1.00 23.02 172 MET B CA 1
ATOM 3288 C C . MET B 1 172 ? -17.469 -10.272 -36.463 1.00 25.69 172 MET B C 1
ATOM 3289 O O . MET B 1 172 ? -18.602 -10.798 -36.221 1.00 25.12 172 MET B O 1
ATOM 3294 N N . THR B 1 173 ? -16.879 -10.284 -37.658 1.00 26.40 173 THR B N 1
ATOM 3295 C CA . THR B 1 173 ? -17.563 -10.892 -38.844 1.00 26.86 173 THR B CA 1
ATOM 3296 C C . THR B 1 173 ? -17.201 -12.364 -38.990 1.00 29.16 173 THR B C 1
ATOM 3297 O O . THR B 1 173 ? -18.001 -13.117 -39.615 1.00 29.76 173 THR B O 1
ATOM 3301 N N . GLY B 1 174 ? -16.021 -12.770 -38.552 1.00 25.24 174 GLY B N 1
ATOM 3302 C CA . GLY B 1 174 ? -15.509 -14.146 -38.736 1.00 28.63 174 GLY B CA 1
ATOM 3303 C C . GLY B 1 174 ? -15.158 -14.422 -40.201 1.00 26.30 174 GLY B C 1
ATOM 3304 O O . GLY B 1 174 ? -14.962 -15.622 -40.550 1.00 28.75 174 GLY B O 1
ATOM 3305 N N . LYS B 1 175 ? -15.009 -13.382 -41.003 1.00 27.86 175 LYS B N 1
ATOM 3306 C CA . LYS B 1 175 ? -14.672 -13.503 -42.454 1.00 28.36 175 LYS B CA 1
ATOM 3307 C C . LYS B 1 175 ? -13.290 -14.085 -42.609 1.00 29.70 175 LYS B C 1
ATOM 3308 O O . LYS B 1 175 ? -12.387 -13.709 -41.820 1.00 26.25 175 LYS B O 1
ATOM 3314 N N . THR B 1 176 ? -13.069 -14.904 -43.639 1.00 30.32 176 THR B N 1
ATOM 3315 C CA . THR B 1 176 ? -11.720 -15.427 -43.917 1.00 28.75 176 THR B CA 1
ATOM 3316 C C . THR B 1 176 ? -10.905 -14.412 -44.728 1.00 27.54 176 THR B C 1
ATOM 3317 O O . THR B 1 176 ? -11.457 -13.488 -45.342 1.00 29.13 176 THR B O 1
ATOM 3321 N N . PHE B 1 177 ? -9.590 -14.571 -44.694 1.00 28.50 177 PHE B N 1
ATOM 3322 C CA . PHE B 1 177 ? -8.653 -13.757 -45.494 1.00 27.57 177 PHE B CA 1
ATOM 3323 C C . PHE B 1 177 ? -7.475 -14.651 -45.908 1.00 24.86 177 PHE B C 1
ATOM 3324 O O . PHE B 1 177 ? -7.188 -15.670 -45.274 1.00 26.65 177 PHE B O 1
ATOM 3332 N N . ASP B 1 178 ? -6.824 -14.254 -47.000 1.00 27.97 178 ASP B N 1
ATOM 3333 C CA . ASP B 1 178 ? -5.751 -15.074 -47.627 1.00 31.46 178 ASP B CA 1
ATOM 3334 C C . ASP B 1 178 ? -4.369 -14.607 -47.156 1.00 29.23 178 ASP B C 1
ATOM 3335 O O . ASP B 1 178 ? -4.278 -13.646 -46.346 1.00 26.28 178 ASP B O 1
ATOM 3340 N N . GLY B 1 179 ? -3.309 -15.254 -47.643 1.00 27.45 179 GLY B N 1
ATOM 3341 C CA . GLY B 1 179 ? -1.941 -14.933 -47.231 1.00 25.51 179 GLY B CA 1
ATOM 3342 C C . GLY B 1 179 ? -1.562 -13.508 -47.543 1.00 26.53 179 GLY B C 1
ATOM 3343 O O . GLY B 1 179 ? -0.895 -12.836 -46.709 1.00 26.16 179 GLY B O 1
ATOM 3344 N N . ARG B 1 180 ? -1.897 -13.009 -48.727 1.00 27.94 180 ARG B N 1
ATOM 3345 C CA . ARG B 1 180 ? -1.555 -11.611 -49.107 1.00 27.61 180 ARG B CA 1
ATOM 3346 C C . ARG B 1 180 ? -2.172 -10.637 -48.081 1.00 26.15 180 ARG B C 1
ATOM 3347 O O . ARG B 1 180 ? -1.451 -9.768 -47.615 1.00 26.41 180 ARG B O 1
ATOM 3355 N N . LYS B 1 181 ? -3.444 -10.820 -47.732 1.00 27.55 181 LYS B N 1
ATOM 3356 C CA . LYS B 1 181 ? -4.103 -9.907 -46.766 1.00 25.99 181 LYS B CA 1
ATOM 3357 C C . LYS B 1 181 ? -3.401 -10.007 -45.395 1.00 25.79 181 LYS B C 1
ATOM 3358 O O . LYS B 1 181 ? -3.187 -8.935 -44.749 1.00 25.42 181 LYS B O 1
ATOM 3364 N N . ALA B 1 182 ? -3.070 -11.220 -44.968 1.00 23.30 182 ALA B N 1
ATOM 3365 C CA . ALA B 1 182 ? -2.340 -11.471 -43.691 1.00 24.63 182 ALA B CA 1
ATOM 3366 C C . ALA B 1 182 ? -1.075 -10.624 -43.661 1.00 26.07 182 ALA B C 1
ATOM 3367 O O . ALA B 1 182 ? -0.730 -10.021 -42.602 1.00 25.75 182 ALA B O 1
ATOM 3369 N N . ALA B 1 183 ? -0.318 -10.594 -44.762 1.00 23.98 183 ALA B N 1
ATOM 3370 C CA . ALA B 1 183 ? 0.946 -9.848 -44.820 1.00 23.54 183 ALA B CA 1
ATOM 3371 C C . ALA B 1 183 ? 0.619 -8.350 -44.832 1.00 24.55 183 ALA B C 1
ATOM 3372 O O . ALA B 1 183 ? 1.264 -7.600 -44.109 1.00 23.51 183 ALA B O 1
ATOM 3374 N N . GLU B 1 184 ? -0.380 -7.948 -45.594 1.00 25.41 184 GLU B N 1
ATOM 3375 C CA . GLU B 1 184 ? -0.737 -6.521 -45.727 1.00 26.69 184 GLU B CA 1
ATOM 3376 C C . GLU B 1 184 ? -1.096 -5.989 -44.322 1.00 27.40 184 GLU B C 1
ATOM 3377 O O . GLU B 1 184 ? -0.763 -4.811 -44.024 1.00 26.83 184 GLU B O 1
ATOM 3383 N N . MET B 1 185 ? -1.833 -6.779 -43.530 1.00 24.19 185 MET B N 1
ATOM 3384 C CA . MET B 1 185 ? -2.347 -6.311 -42.216 1.00 23.78 185 MET B CA 1
ATOM 3385 C C . MET B 1 185 ? -1.278 -6.371 -41.134 1.00 23.24 185 MET B C 1
ATOM 3386 O O . MET B 1 185 ? -1.568 -5.810 -40.037 1.00 25.29 185 MET B O 1
ATOM 3391 N N . GLY B 1 186 ? -0.155 -7.058 -41.362 1.00 23.20 186 GLY B N 1
ATOM 3392 C CA . GLY B 1 186 ? 0.900 -7.160 -40.349 1.00 22.51 186 GLY B CA 1
ATOM 3393 C C . GLY B 1 186 ? 0.810 -8.405 -39.507 1.00 20.87 186 GLY B C 1
ATOM 3394 O O . GLY B 1 186 ? 1.608 -8.515 -38.550 1.00 21.88 186 GLY B O 1
ATOM 3395 N N . LEU B 1 187 ? -0.105 -9.337 -39.811 1.00 23.38 187 LEU B N 1
ATOM 3396 C CA . LEU B 1 187 ? -0.213 -10.589 -39.036 1.00 22.90 187 LEU B CA 1
ATOM 3397 C C . LEU B 1 187 ? 1.032 -11.450 -39.235 1.00 22.49 187 LEU B C 1
ATOM 3398 O O . LEU B 1 187 ? 1.455 -12.092 -38.267 1.00 23.18 187 LEU B O 1
ATOM 3403 N N . VAL B 1 188 ? 1.583 -11.435 -40.447 1.00 23.53 188 VAL B N 1
ATOM 3404 C CA . VAL B 1 188 ? 2.847 -12.142 -40.789 1.00 24.35 188 VAL B CA 1
ATOM 3405 C C . VAL B 1 188 ? 3.814 -11.130 -41.389 1.00 22.68 188 VAL B C 1
ATOM 3406 O O . VAL B 1 188 ? 3.394 -9.997 -41.744 1.00 24.57 188 VAL B O 1
ATOM 3410 N N . ASN B 1 189 ? 5.081 -11.523 -41.477 1.00 23.58 189 ASN B N 1
ATOM 3411 C CA . ASN B 1 189 ? 6.129 -10.706 -42.141 1.00 23.30 189 ASN B CA 1
ATOM 3412 C C . ASN B 1 189 ? 6.001 -10.724 -43.669 1.00 26.23 189 ASN B C 1
ATOM 3413 O O . ASN B 1 189 ? 6.261 -9.695 -44.277 1.00 27.30 189 ASN B O 1
ATOM 3418 N N . ASP B 1 190 ? 5.604 -11.834 -44.264 1.00 24.16 190 ASP B N 1
ATOM 3419 C CA . ASP B 1 190 ? 5.603 -11.956 -45.741 1.00 23.67 190 ASP B CA 1
ATOM 3420 C C . ASP B 1 190 ? 4.693 -13.100 -46.167 1.00 23.78 190 ASP B C 1
ATOM 3421 O O . ASP B 1 190 ? 4.604 -14.124 -45.434 1.00 25.49 190 ASP B O 1
ATOM 3426 N N . SER B 1 191 ? 4.102 -12.958 -47.343 1.00 24.35 191 SER B N 1
ATOM 3427 C CA . SER B 1 191 ? 3.307 -14.014 -47.996 1.00 24.63 191 SER B CA 1
ATOM 3428 C C . SER B 1 191 ? 4.004 -14.303 -49.321 1.00 26.24 191 SER B C 1
ATOM 3429 O O . SER B 1 191 ? 4.344 -13.357 -50.029 1.00 26.09 191 SER B O 1
ATOM 3432 N N . VAL B 1 192 ? 4.217 -15.571 -49.588 1.00 25.73 192 VAL B N 1
ATOM 3433 C CA . VAL B 1 192 ? 4.921 -16.017 -50.825 1.00 26.86 192 VAL B CA 1
ATOM 3434 C C . VAL B 1 192 ? 4.134 -17.171 -51.403 1.00 27.89 192 VAL B C 1
ATOM 3435 O O . VAL B 1 192 ? 3.363 -17.841 -50.713 1.00 28.49 192 VAL B O 1
ATOM 3439 N N . PRO B 1 193 ? 4.333 -17.476 -52.710 1.00 29.44 193 PRO B N 1
ATOM 3440 C CA . PRO B 1 193 ? 3.786 -18.706 -53.248 1.00 30.44 193 PRO B CA 1
ATOM 3441 C C . PRO B 1 193 ? 4.190 -19.908 -52.390 1.00 25.85 193 PRO B C 1
ATOM 3442 O O . PRO B 1 193 ? 5.299 -20.011 -51.980 1.00 28.06 193 PRO B O 1
ATOM 3446 N N . LEU B 1 194 ? 3.251 -20.825 -52.204 1.00 29.74 194 LEU B N 1
ATOM 3447 C CA . LEU B 1 194 ? 3.485 -22.043 -51.413 1.00 28.18 194 LEU B CA 1
ATOM 3448 C C . LEU B 1 194 ? 4.762 -22.706 -51.914 1.00 29.93 194 LEU B C 1
ATOM 3449 O O . LEU B 1 194 ? 5.529 -23.214 -51.090 1.00 28.05 194 LEU B O 1
ATOM 3454 N N . ALA B 1 195 ? 4.999 -22.731 -53.233 1.00 29.68 195 ALA B N 1
ATOM 3455 C CA . ALA B 1 195 ? 6.200 -23.436 -53.754 1.00 28.77 195 ALA B CA 1
ATOM 3456 C C . ALA B 1 195 ? 7.510 -22.749 -53.343 1.00 30.99 195 ALA B C 1
ATOM 3457 O O . ALA B 1 195 ? 8.597 -23.329 -53.563 1.00 31.76 195 ALA B O 1
ATOM 3459 N N . GLU B 1 196 ? 7.463 -21.537 -52.777 1.00 27.26 196 GLU B N 1
ATOM 3460 C CA . GLU B 1 196 ? 8.667 -20.806 -52.308 1.00 24.08 196 GLU B CA 1
ATOM 3461 C C . GLU B 1 196 ? 8.672 -20.639 -50.774 1.00 25.22 196 GLU B C 1
ATOM 3462 O O . GLU B 1 196 ? 9.691 -20.146 -50.253 1.00 28.85 196 GLU B O 1
ATOM 3468 N N . LEU B 1 197 ? 7.650 -21.142 -50.107 1.00 28.41 197 LEU B N 1
ATO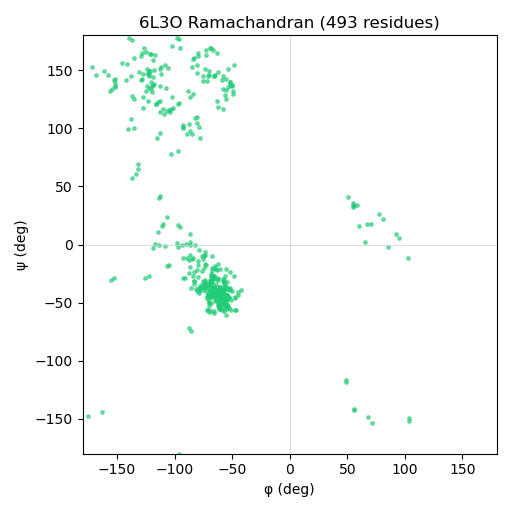M 3469 C CA . LEU B 1 197 ? 7.494 -20.978 -48.640 1.00 29.53 197 LEU B CA 1
ATOM 3470 C C . LEU B 1 197 ? 8.664 -21.602 -47.880 1.00 31.88 197 LEU B C 1
ATOM 3471 O O . LEU B 1 197 ? 9.287 -20.912 -47.093 1.00 27.43 197 LEU B O 1
ATOM 3476 N N . ARG B 1 198 ? 8.926 -22.884 -48.109 1.00 30.13 198 ARG B N 1
ATOM 3477 C CA . ARG B 1 198 ? 10.038 -23.523 -47.380 1.00 32.24 198 ARG B CA 1
ATOM 3478 C C . ARG B 1 198 ? 11.350 -22.781 -47.629 1.00 30.32 198 ARG B C 1
ATOM 3479 O O . ARG B 1 198 ? 12.045 -22.533 -46.684 1.00 30.00 198 ARG B O 1
ATOM 3487 N N . GLU B 1 199 ? 11.675 -22.462 -48.873 1.00 28.47 199 GLU B N 1
ATOM 3488 C CA . GLU B 1 199 ? 12.969 -21.786 -49.130 1.00 26.60 199 GLU B CA 1
ATOM 3489 C C . GLU B 1 199 ? 13.008 -20.404 -48.470 1.00 25.66 199 GLU B C 1
ATOM 3490 O O . GLU B 1 199 ? 14.015 -20.067 -47.947 1.00 27.62 199 GLU B O 1
ATOM 3496 N N . THR B 1 200 ? 11.918 -19.652 -48.529 1.00 29.96 200 THR B N 1
ATOM 3497 C CA . THR B 1 200 ? 11.903 -18.304 -47.908 1.00 27.78 200 THR B CA 1
ATOM 3498 C C . THR B 1 200 ? 12.126 -18.455 -46.400 1.00 28.79 200 THR B C 1
ATOM 3499 O O . THR B 1 200 ? 12.923 -17.737 -45.854 1.00 25.99 200 THR B O 1
ATOM 3503 N N . THR B 1 201 ? 11.411 -19.389 -45.790 1.00 28.71 201 THR B N 1
ATOM 3504 C CA . THR B 1 201 ? 11.523 -19.633 -44.336 1.00 28.19 201 THR B CA 1
ATOM 3505 C C . THR B 1 201 ? 12.940 -20.082 -44.000 1.00 29.15 201 THR B C 1
ATOM 3506 O O . THR B 1 201 ? 13.519 -19.547 -43.096 1.00 27.26 201 THR B O 1
ATOM 3510 N N . ARG B 1 202 ? 13.452 -21.056 -44.745 1.00 28.46 202 ARG B N 1
ATOM 3511 C CA . ARG B 1 202 ? 14.804 -21.545 -44.520 1.00 27.24 202 ARG B CA 1
ATOM 3512 C C . ARG B 1 202 ? 15.863 -20.445 -44.587 1.00 26.25 202 ARG B C 1
ATOM 3513 O O . ARG B 1 202 ? 16.715 -20.451 -43.730 1.00 29.11 202 ARG B O 1
ATOM 3521 N N . GLU B 1 203 ? 15.817 -19.512 -45.552 1.00 24.04 203 GLU B N 1
ATOM 3522 C CA . GLU B 1 203 ? 16.837 -18.445 -45.675 1.00 24.91 203 GLU B CA 1
ATOM 3523 C C . GLU B 1 203 ? 16.766 -17.530 -44.435 1.00 25.81 203 GLU B C 1
ATOM 3524 O O . GLU B 1 203 ? 17.814 -17.100 -43.942 1.00 27.08 203 GLU B O 1
ATOM 3530 N N . LEU B 1 204 ? 15.548 -17.230 -43.982 1.00 25.67 204 LEU B N 1
ATOM 3531 C CA . LEU B 1 204 ? 15.353 -16.401 -42.764 1.00 25.82 204 LEU B CA 1
ATOM 3532 C C . LEU B 1 204 ? 15.911 -17.143 -41.556 1.00 23.25 204 LEU B C 1
ATOM 3533 O O . LEU B 1 204 ? 16.692 -16.552 -40.765 1.00 23.44 204 LEU B O 1
ATOM 3538 N N . ALA B 1 205 ? 15.576 -18.419 -41.403 1.00 25.55 205 ALA B N 1
ATOM 3539 C CA . ALA B 1 205 ? 16.061 -19.242 -40.282 1.00 24.12 205 ALA B CA 1
ATOM 3540 C C . ALA B 1 205 ? 17.594 -19.227 -40.256 1.00 24.16 205 ALA B C 1
ATOM 3541 O O . ALA B 1 205 ? 18.198 -19.090 -39.202 1.00 24.41 205 ALA B O 1
ATOM 3543 N N . LEU B 1 206 ? 18.231 -19.364 -41.431 1.00 26.58 206 LEU B N 1
ATOM 3544 C CA . LEU B 1 206 ? 19.700 -19.495 -41.453 1.00 26.57 206 LEU B CA 1
ATOM 3545 C C . LEU B 1 206 ? 20.324 -18.149 -41.144 1.00 24.45 206 LEU B C 1
ATOM 3546 O O . LEU B 1 206 ? 21.378 -18.120 -40.522 1.00 25.72 206 LEU B O 1
ATOM 3551 N N . ASN B 1 207 ? 19.656 -17.050 -41.513 1.00 26.40 207 ASN B N 1
ATOM 3552 C CA . ASN B 1 207 ? 20.090 -15.699 -41.142 1.00 24.80 207 ASN B CA 1
ATOM 3553 C C . ASN B 1 207 ? 20.140 -15.628 -39.601 1.00 20.86 207 ASN B C 1
ATOM 3554 O O . ASN B 1 207 ? 21.125 -15.156 -39.043 1.00 24.07 207 ASN B O 1
ATOM 3559 N N . LEU B 1 208 ? 19.060 -16.025 -38.946 1.00 25.00 208 LEU B N 1
ATOM 3560 C CA . LEU B 1 208 ? 18.939 -15.932 -37.469 1.00 25.49 208 LEU B CA 1
ATOM 3561 C C . LEU B 1 208 ? 19.973 -16.832 -36.779 1.00 26.00 208 LEU B C 1
ATOM 3562 O O . LEU B 1 208 ? 20.524 -16.441 -35.709 1.00 25.71 208 LEU B O 1
ATOM 3567 N N . LEU B 1 209 ? 20.277 -17.976 -37.390 1.00 26.87 209 LEU B N 1
ATOM 3568 C CA . LEU B 1 209 ? 21.265 -18.946 -36.854 1.00 27.70 209 LEU B CA 1
ATOM 3569 C C . LEU B 1 209 ? 22.657 -18.307 -36.779 1.00 28.91 209 LEU B C 1
ATOM 3570 O O . LEU B 1 209 ? 23.397 -18.679 -35.868 1.00 34.91 209 LEU B O 1
ATOM 3575 N N . GLU B 1 210 ? 22.974 -17.343 -37.639 1.00 27.34 210 GLU B N 1
ATOM 3576 C CA . GLU B 1 210 ? 24.319 -16.708 -37.653 1.00 32.14 210 GLU B CA 1
ATOM 3577 C C . GLU B 1 210 ? 24.498 -15.764 -36.467 1.00 33.29 210 GLU B C 1
ATOM 3578 O O . GLU B 1 210 ? 25.623 -15.369 -36.193 1.00 30.47 210 GLU B O 1
ATOM 3584 N N . LYS B 1 211 ? 23.410 -15.342 -35.796 1.00 30.13 211 LYS B N 1
ATOM 3585 C CA . LYS B 1 211 ? 23.508 -14.353 -34.718 1.00 29.83 211 LYS B CA 1
ATOM 3586 C C . LYS B 1 211 ? 23.955 -15.049 -33.436 1.00 26.68 211 LYS B C 1
ATOM 3587 O O . LYS B 1 211 ? 23.673 -16.259 -33.247 1.00 28.11 211 LYS B O 1
ATOM 3593 N N . ASN B 1 212 ? 24.576 -14.266 -32.583 1.00 27.19 212 ASN B N 1
ATOM 3594 C CA . ASN B 1 212 ? 24.941 -14.714 -31.219 1.00 28.10 212 ASN B CA 1
ATOM 3595 C C . ASN B 1 212 ? 23.635 -15.042 -30.506 1.00 28.96 212 ASN B C 1
ATOM 3596 O O . ASN B 1 212 ? 22.754 -14.177 -30.429 1.00 30.16 212 ASN B O 1
ATOM 3601 N N . PRO B 1 213 ? 23.391 -16.290 -30.061 1.00 30.51 213 PRO B N 1
ATOM 3602 C CA . PRO B 1 213 ? 22.094 -16.662 -29.516 1.00 30.06 213 PRO B CA 1
ATOM 3603 C C . PRO B 1 213 ? 21.654 -15.805 -28.314 1.00 30.80 213 PRO B C 1
ATOM 3604 O O . PRO B 1 213 ? 20.468 -15.517 -28.233 1.00 26.82 213 PRO B O 1
ATOM 3608 N N . VAL B 1 214 ? 22.585 -15.475 -27.433 1.00 29.20 214 VAL B N 1
ATOM 3609 C CA . VAL B 1 214 ? 22.272 -14.757 -26.168 1.00 31.59 214 VAL B CA 1
ATOM 3610 C C . VAL B 1 214 ? 21.842 -13.333 -26.531 1.00 28.60 214 VAL B C 1
ATOM 3611 O O . VAL B 1 214 ? 20.863 -12.778 -25.907 1.00 28.11 214 VAL B O 1
ATOM 3615 N N . VAL B 1 215 ? 22.514 -12.771 -27.518 1.00 25.61 215 VAL B N 1
ATOM 3616 C CA . VAL B 1 215 ? 22.277 -11.379 -27.966 1.00 26.44 215 VAL B CA 1
ATOM 3617 C C . VAL B 1 215 ? 20.931 -11.373 -28.697 1.00 23.89 215 VAL B C 1
ATOM 3618 O O . VAL B 1 215 ? 20.120 -10.440 -28.436 1.00 24.15 215 VAL B O 1
ATOM 3622 N N . LEU B 1 216 ? 20.695 -12.364 -29.554 1.00 25.56 216 LEU B N 1
ATOM 3623 C CA . LEU B 1 216 ? 19.430 -12.422 -30.323 1.00 23.72 216 LEU B CA 1
ATOM 3624 C C . LEU B 1 216 ? 18.256 -12.532 -29.334 1.00 25.24 216 LEU B C 1
ATOM 3625 O O . LEU B 1 216 ? 17.188 -11.877 -29.577 1.00 23.00 216 LEU B O 1
ATOM 3630 N N . ARG B 1 217 ? 18.402 -13.400 -28.329 1.00 23.79 217 ARG B N 1
ATOM 3631 C CA . ARG B 1 217 ? 17.395 -13.584 -27.265 1.00 23.12 217 ARG B CA 1
ATOM 3632 C C . ARG B 1 217 ? 17.133 -12.250 -26.605 1.00 21.91 217 ARG B C 1
ATOM 3633 O O . ARG B 1 217 ? 15.935 -11.890 -26.477 1.00 23.60 217 ARG B O 1
ATOM 3641 N N . ALA B 1 218 ? 18.167 -11.543 -26.144 1.00 23.30 218 ALA B N 1
ATOM 3642 C CA . ALA B 1 218 ? 17.988 -10.225 -25.446 1.00 22.09 218 ALA B CA 1
ATOM 3643 C C . ALA B 1 218 ? 17.243 -9.278 -26.384 1.00 23.61 218 ALA B C 1
ATOM 3644 O O . ALA B 1 218 ? 16.297 -8.599 -25.957 1.00 22.92 218 ALA B O 1
ATOM 3646 N N . ALA B 1 219 ? 17.605 -9.288 -27.671 1.00 22.08 219 ALA B N 1
ATOM 3647 C CA . ALA B 1 219 ? 17.091 -8.300 -28.632 1.00 21.52 219 ALA B CA 1
ATOM 3648 C C . ALA B 1 219 ? 15.605 -8.565 -28.892 1.00 21.26 219 ALA B C 1
ATOM 3649 O O . ALA B 1 219 ? 14.805 -7.622 -28.781 1.00 23.61 219 ALA B O 1
ATOM 3651 N N . LYS B 1 220 ? 15.237 -9.797 -29.260 1.00 21.58 220 LYS B N 1
ATOM 3652 C CA . LYS B 1 220 ? 13.849 -10.146 -29.670 1.00 21.88 220 LYS B CA 1
ATOM 3653 C C . LYS B 1 220 ? 12.950 -10.062 -28.436 1.00 22.79 220 LYS B C 1
ATOM 3654 O O . LYS B 1 220 ? 11.832 -9.493 -28.531 1.00 21.51 220 LYS B O 1
ATOM 3660 N N . ASN B 1 221 ? 13.387 -10.599 -27.314 1.00 20.34 221 ASN B N 1
ATOM 3661 C CA . ASN B 1 221 ? 12.467 -10.721 -26.145 1.00 22.56 221 ASN B CA 1
ATOM 3662 C C . ASN B 1 221 ? 12.351 -9.363 -25.465 1.00 20.04 221 ASN B C 1
ATOM 3663 O O . ASN B 1 221 ? 11.254 -9.015 -24.940 1.00 21.35 221 ASN B O 1
ATOM 3668 N N . GLY B 1 222 ? 13.433 -8.600 -25.401 1.00 21.40 222 GLY B N 1
ATOM 3669 C CA . GLY B 1 222 ? 13.408 -7.233 -24.876 1.00 21.37 222 GLY B CA 1
ATOM 3670 C C . GLY B 1 222 ? 12.489 -6.359 -25.696 1.00 21.58 222 GLY B C 1
ATOM 3671 O O . GLY B 1 222 ? 11.783 -5.508 -25.160 1.00 22.18 222 GLY B O 1
ATOM 3672 N N . PHE B 1 223 ? 12.442 -6.544 -27.018 1.00 19.37 223 PHE B N 1
ATOM 3673 C CA . PHE B 1 223 ? 11.522 -5.755 -27.852 1.00 19.92 223 PHE B CA 1
ATOM 3674 C C . PHE B 1 223 ? 10.096 -6.059 -27.418 1.00 20.73 223 PHE B C 1
ATOM 3675 O O . PHE B 1 223 ? 9.303 -5.129 -27.227 1.00 19.00 223 PHE B O 1
ATOM 3683 N N . LYS B 1 224 ? 9.747 -7.351 -27.338 1.00 19.80 224 LYS B N 1
ATOM 3684 C CA . LYS B 1 224 ? 8.369 -7.708 -26.985 1.00 19.78 224 LYS B CA 1
ATOM 3685 C C . LYS B 1 224 ? 7.995 -7.091 -25.636 1.00 18.18 224 LYS B C 1
ATOM 3686 O O . LYS B 1 224 ? 6.848 -6.528 -25.505 1.00 19.61 224 LYS B O 1
ATOM 3692 N N . ARG B 1 225 ? 8.879 -7.144 -24.647 1.00 18.71 225 ARG B N 1
ATOM 3693 C CA . ARG B 1 225 ? 8.578 -6.590 -23.293 1.00 19.67 225 ARG B CA 1
ATOM 3694 C C . ARG B 1 225 ? 8.560 -5.062 -23.378 1.00 17.63 225 ARG B C 1
ATOM 3695 O O . ARG B 1 225 ? 7.710 -4.447 -22.691 1.00 18.59 225 ARG B O 1
ATOM 3703 N N . CYS B 1 226 ? 9.386 -4.440 -24.218 1.00 19.23 226 CYS B N 1
ATOM 3704 C CA . CYS B 1 226 ? 9.479 -2.933 -24.194 1.00 18.50 226 CYS B CA 1
ATOM 3705 C C . CYS B 1 226 ? 8.176 -2.291 -24.633 1.00 18.94 226 CYS B C 1
ATOM 3706 O O . CYS B 1 226 ? 7.901 -1.155 -24.248 1.00 19.85 226 CYS B O 1
ATOM 3709 N N . ARG B 1 227 ? 7.406 -2.993 -25.452 1.00 19.96 227 ARG B N 1
ATOM 3710 C CA . ARG B 1 227 ? 6.087 -2.535 -25.896 1.00 20.39 227 ARG B CA 1
ATOM 3711 C C . ARG B 1 227 ? 5.253 -2.225 -24.684 1.00 20.24 227 ARG B C 1
ATOM 3712 O O . ARG B 1 227 ? 4.375 -1.366 -24.819 1.00 21.22 227 ARG B O 1
ATOM 3720 N N . GLU B 1 228 ? 5.441 -2.934 -23.588 1.00 17.94 228 GLU B N 1
ATOM 3721 C CA . GLU B 1 228 ? 4.513 -2.839 -22.418 1.00 19.70 228 GLU B CA 1
ATOM 3722 C C . GLU B 1 228 ? 4.951 -1.736 -21.447 1.00 20.58 228 GLU B C 1
ATOM 3723 O O . GLU B 1 228 ? 4.230 -1.471 -20.419 1.00 22.70 228 GLU B O 1
ATOM 3729 N N . LEU B 1 229 ? 6.162 -1.195 -21.612 1.00 19.34 229 LEU B N 1
ATOM 3730 C CA . LEU B 1 229 ? 6.792 -0.324 -20.609 1.00 18.11 229 LEU B CA 1
ATOM 3731 C C . LEU B 1 229 ? 6.879 1.099 -21.162 1.00 18.97 229 LEU B C 1
ATOM 3732 O O . LEU B 1 229 ? 6.934 1.275 -22.395 1.00 19.47 229 LEU B O 1
ATOM 3737 N N . THR B 1 230 ? 6.877 2.067 -20.261 1.00 18.51 230 THR B N 1
ATOM 3738 C CA . THR B 1 230 ? 7.093 3.471 -20.637 1.00 17.47 230 THR B CA 1
ATOM 3739 C C . THR B 1 230 ? 8.536 3.682 -21.116 1.00 17.62 230 THR B C 1
ATOM 3740 O O . THR B 1 230 ? 9.419 2.841 -20.940 1.00 18.97 230 THR B O 1
ATOM 3744 N N . TRP B 1 231 ? 8.792 4.842 -21.697 1.00 19.91 231 TRP B N 1
ATOM 3745 C CA . TRP B 1 231 ? 10.195 5.198 -22.056 1.00 19.44 231 TRP B CA 1
ATOM 3746 C C . TRP B 1 231 ? 11.050 5.244 -20.796 1.00 18.97 231 TRP B C 1
ATOM 3747 O O . TRP B 1 231 ? 12.197 4.692 -20.854 1.00 19.03 231 TRP B O 1
ATOM 3758 N N . GLU B 1 232 ? 10.578 5.822 -19.679 1.00 20.02 232 GLU B N 1
ATOM 3759 C CA . GLU B 1 232 ? 11.450 5.910 -18.478 1.00 20.96 232 GLU B CA 1
ATOM 3760 C C . GLU B 1 232 ? 11.697 4.513 -17.961 1.00 20.57 232 GLU B C 1
ATOM 3761 O O . GLU B 1 232 ? 12.811 4.214 -17.591 1.00 22.31 232 GLU B O 1
ATOM 3767 N N . GLN B 1 233 ? 10.675 3.670 -17.947 1.00 19.66 233 GLN B N 1
ATOM 3768 C CA . GLN B 1 233 ? 10.873 2.292 -17.466 1.00 18.57 233 GLN B CA 1
ATOM 3769 C C . GLN B 1 233 ? 11.857 1.543 -18.373 1.00 18.42 233 GLN B C 1
ATOM 3770 O O . GLN B 1 233 ? 12.635 0.707 -17.916 1.00 20.79 233 GLN B O 1
ATOM 3776 N N . ASN B 1 234 ? 11.748 1.735 -19.678 1.00 18.08 234 ASN B N 1
ATOM 3777 C CA . ASN B 1 234 ? 12.598 1.049 -20.684 1.00 17.79 234 ASN B CA 1
ATOM 3778 C C . ASN B 1 234 ? 14.064 1.519 -20.608 1.00 18.74 234 ASN B C 1
ATOM 3779 O O . ASN B 1 234 ? 14.958 0.759 -20.971 1.00 20.22 234 ASN B O 1
ATOM 3784 N N . GLU B 1 235 ? 14.318 2.750 -20.225 1.00 20.61 235 GLU B N 1
ATOM 3785 C CA . GLU B 1 235 ? 15.744 3.169 -20.039 1.00 19.73 235 GLU B CA 1
ATOM 3786 C C . GLU B 1 235 ? 16.442 2.182 -19.116 1.00 22.68 235 GLU B C 1
ATOM 3787 O O . GLU B 1 235 ? 17.565 1.657 -19.411 1.00 23.25 235 GLU B O 1
ATOM 3793 N N . ASP B 1 236 ? 15.765 1.866 -18.027 1.00 19.81 236 ASP B N 1
ATOM 3794 C CA . ASP B 1 236 ? 16.254 0.930 -16.996 1.00 22.73 236 ASP B CA 1
ATOM 3795 C C . ASP B 1 236 ? 16.239 -0.493 -17.552 1.00 21.20 236 ASP B C 1
ATOM 3796 O O . ASP B 1 236 ? 17.270 -1.143 -17.611 1.00 20.89 236 ASP B O 1
ATOM 3801 N N . TYR B 1 237 ? 15.098 -0.981 -18.030 1.00 20.59 237 TYR B N 1
ATOM 3802 C CA . TYR B 1 237 ? 14.933 -2.361 -18.503 1.00 19.59 237 TYR B CA 1
ATOM 3803 C C . TYR B 1 237 ? 15.872 -2.664 -19.686 1.00 21.26 237 TYR B C 1
ATOM 3804 O O . TYR B 1 237 ? 16.555 -3.698 -19.667 1.00 22.01 237 TYR B O 1
ATOM 3813 N N . LEU B 1 238 ? 15.873 -1.801 -20.720 1.00 20.26 238 LEU B N 1
ATOM 3814 C CA . LEU B 1 238 ? 16.640 -2.126 -21.941 1.00 19.76 238 LEU B CA 1
ATOM 3815 C C . LEU B 1 238 ? 18.143 -2.092 -21.631 1.00 21.01 238 LEU B C 1
ATOM 3816 O O . LEU B 1 238 ? 18.844 -2.977 -22.171 1.00 22.48 238 LEU B O 1
ATOM 3821 N N . TYR B 1 239 ? 18.629 -1.178 -20.814 1.00 22.55 239 TYR B N 1
ATOM 3822 C CA . TYR B 1 239 ? 20.077 -1.210 -20.453 1.00 23.83 239 TYR B CA 1
ATOM 3823 C C . TYR B 1 239 ? 20.336 -2.443 -19.586 1.00 24.66 239 TYR B C 1
ATOM 3824 O O . TYR B 1 239 ? 21.399 -3.102 -19.727 1.00 22.63 239 TYR B O 1
ATOM 3833 N N . ALA B 1 240 ? 19.411 -2.835 -18.713 1.00 22.80 240 ALA B N 1
ATOM 3834 C CA . ALA B 1 240 ? 19.608 -4.093 -17.949 1.00 23.71 240 ALA B CA 1
ATOM 3835 C C . ALA B 1 240 ? 19.676 -5.295 -18.884 1.00 23.54 240 ALA B C 1
ATOM 3836 O O . ALA B 1 240 ? 20.536 -6.199 -18.686 1.00 25.22 240 ALA B O 1
ATOM 3838 N N . LYS B 1 241 ? 18.842 -5.386 -19.920 1.00 21.21 241 LYS B N 1
ATOM 3839 C CA . LYS B 1 241 ? 18.926 -6.508 -20.886 1.00 21.91 241 LYS B CA 1
ATOM 3840 C C . LYS B 1 241 ? 20.262 -6.503 -21.659 1.00 23.83 241 LYS B C 1
ATOM 3841 O O . LYS B 1 241 ? 20.758 -7.590 -21.954 1.00 24.66 241 LYS B O 1
ATOM 3847 N N . LEU B 1 242 ? 20.736 -5.322 -22.027 1.00 24.52 242 LEU B N 1
ATOM 3848 C CA . LEU B 1 242 ? 22.040 -5.170 -22.708 1.00 26.67 242 LEU B CA 1
ATOM 3849 C C . LEU B 1 242 ? 23.125 -5.689 -21.766 1.00 25.74 242 LEU B C 1
ATOM 3850 O O . LEU B 1 242 ? 23.956 -6.496 -22.249 1.00 25.22 242 LEU B O 1
ATOM 3855 N N . ASP B 1 243 ? 23.160 -5.236 -20.520 1.00 23.29 243 ASP B N 1
ATOM 3856 C CA . ASP B 1 243 ? 24.236 -5.641 -19.579 1.00 25.79 243 ASP B CA 1
ATOM 3857 C C . ASP B 1 243 ? 24.117 -7.139 -19.287 1.00 27.10 243 ASP B C 1
ATOM 3858 O O . ASP B 1 243 ? 25.157 -7.851 -19.217 1.00 25.76 243 ASP B O 1
ATOM 3863 N N . GLN B 1 244 ? 22.890 -7.639 -19.106 1.00 25.00 244 GLN B N 1
ATOM 3864 C CA . GLN B 1 244 ? 22.625 -9.079 -18.923 1.00 26.50 244 GLN B CA 1
ATOM 3865 C C . GLN B 1 244 ? 23.199 -9.881 -20.102 1.00 26.18 244 GLN B C 1
ATOM 3866 O O . GLN B 1 244 ? 23.857 -10.945 -19.859 1.00 27.27 244 GLN B O 1
ATOM 3872 N N . SER B 1 245 ? 22.969 -9.417 -21.337 1.00 24.65 245 SER B N 1
ATOM 3873 C CA . SER B 1 245 ? 23.502 -10.023 -22.585 1.00 25.98 245 SER B CA 1
ATOM 3874 C C . SER B 1 245 ? 25.024 -10.130 -22.493 1.00 27.57 245 SER B C 1
ATOM 3875 O O . SER B 1 245 ? 25.564 -11.200 -22.784 1.00 29.51 245 SER B O 1
ATOM 3878 N N . ARG B 1 246 ? 25.664 -9.063 -22.077 1.00 28.40 246 ARG B N 1
ATOM 3879 C CA . ARG B 1 246 ? 27.152 -9.008 -22.017 1.00 29.77 246 ARG B CA 1
ATOM 3880 C C . ARG B 1 246 ? 27.633 -10.035 -20.996 1.00 34.07 246 ARG B C 1
ATOM 3881 O O . ARG B 1 246 ? 28.590 -10.782 -21.299 1.00 33.52 246 ARG B O 1
ATOM 3889 N N . LEU B 1 247 ? 26.972 -10.145 -19.844 1.00 30.02 247 LEU B N 1
ATOM 3890 C CA . LEU B 1 247 ? 27.364 -11.154 -18.835 1.00 31.50 247 LEU B CA 1
ATOM 3891 C C . LEU B 1 247 ? 27.212 -12.546 -19.435 1.00 34.81 247 LEU B C 1
ATOM 3892 O O . LEU B 1 247 ? 28.105 -13.380 -19.212 1.00 36.54 247 LEU B O 1
ATOM 3897 N N . LEU B 1 248 ? 26.097 -12.848 -20.109 1.00 31.77 248 LEU B N 1
ATOM 3898 C CA . LEU B 1 248 ? 25.707 -14.255 -20.394 1.00 34.85 248 LEU B CA 1
ATOM 3899 C C . LEU B 1 248 ? 26.375 -14.722 -21.677 1.00 38.82 248 LEU B C 1
ATOM 3900 O O . LEU B 1 248 ? 26.445 -15.934 -21.889 1.00 44.20 248 LEU B O 1
ATOM 3905 N N . ASP B 1 249 ? 26.824 -13.781 -22.497 1.00 39.24 249 ASP B N 1
ATOM 3906 C CA . ASP B 1 249 ? 27.595 -14.076 -23.727 1.00 51.84 249 ASP B CA 1
ATOM 3907 C C . ASP B 1 249 ? 28.972 -14.650 -23.326 1.00 57.48 249 ASP B C 1
ATOM 3908 O O . ASP B 1 249 ? 29.415 -15.644 -23.930 1.00 64.77 249 ASP B O 1
ATOM 3913 N N . THR B 1 250 ? 29.593 -14.052 -22.303 1.00 73.21 250 THR B N 1
ATOM 3914 C CA . THR B 1 250 ? 30.855 -14.511 -21.659 1.00 83.80 250 THR B CA 1
ATOM 3915 C C . THR B 1 250 ? 30.581 -15.813 -20.888 1.00 83.25 250 THR B C 1
ATOM 3916 O O . THR B 1 250 ? 30.641 -15.878 -19.657 1.00 77.82 250 THR B O 1
#

B-factor: mean 31.72, std 13.07, range [14.97, 99.71]

Foldseek 3Di:
DVCPPVADQWDWDQDPQETEIERHPVVQLSACALSNLQVLLVVLVVLLPVPSHQEYEQAYPHQHRHQYHPPVRNCVQCVPDDVVVNVVSLVSLCNRQAVCQLLPLHAFEYQGLAEQEQRSLSNLLSHLAYEYAQRHKYADCQVVVPHQRDDCNLVSCVVFFDPVVSCVRRVVRDMDGRVVCCVRRSHVYYHHSVCRVVVVVVVRVVRSVDDSLVSSLVRNLVVVVVVPDPVVNVVVNVVSVVVSVVVD/DVCPPVADQWDWDQDQQETEIERHPVVQLSACALSNLQVLLVVLVVLLPVPSHQEYEQAYPDQHRYQYHDPVRLCVQCVVDPVVVNVVSLVSLCSRLAVCQLLPLHAYEYLGLAEQEQRSLSNLQSHLAYEYAQRHKYADCQVVVVHQRDDCNLVSCVVFFDPVVSCVRRVVRDMDGRVVCCVRRSHVYYHHSVCRVVVVVVVRVVRSPDQSLVSSLVSNLVVVVVVDDPVVSVVVNVVSVVVSVVVSD

Secondary structure (DSSP, 8-state):
-TTTTS-SSEEEEEETTEEEEEE--GGGTT-B-HHHHHHHHHHHHHHHH-TT--EEEEEESTTEEE--B-HHHHHHHHHHS-HHHHHHHHHHHHIIIIITTTT-SS-EEEEE-SEEEGGGHHHHHHSSEEEEETT-EEE-GGGGGT-PPPTTHHHHHHHHS-HHHHHHHHHH---EEHHHHHHHTSSSEEE-HHHHHHHHHHHHHHHHTS-HHHHHHHHHHHHHHTTS-HHHHHHHHHHHHHHHHHH-/-TTTTS-SSEEEEEETTEEEEEE--GGGTT-B-HHHHHHHHHHHHHHHH-TT--EEEEEESTTEEE-SB-HHHHHHHHHTS-THHHHHHHHHHHIIIIITTTT-SS-EEEEE-SEEEGGGHHHHHHSSEEEEETT-EEE-GGGGGT-PPPTTHHHHHHHHS-HHHHHHHHHH---EEHHHHHHHTSSSEEE-HHHHHHHHHHHHHHHHTS-HHHHHHHHHHHHHHTTS-HHHHHHHHHHHHHHHHHHH-

Radius of gyration: 23.97 Å; Cα contacts (8 Å, |Δi|>4): 935; chains: 2; bounding box: 52×49×74 Å

Organism: Pseudomonas putida (strain ATCC 47054 / DSM 6125 / CFBP 8728 / NCIMB 11950 / KT2440) (NCBI:txid160488)